Protein AF-A0A6A6Z5J2-F1 (afdb_monomer)

Solvent-accessible surface area (backbone atoms only — not comparable to full-atom values): 24748 Å² total; per-residue (Å²): 142,83,83,85,76,84,73,81,76,78,75,75,90,60,82,90,51,62,47,77,47,77,33,64,38,68,67,38,49,52,52,48,51,52,54,63,64,44,87,88,49,88,78,71,52,51,88,32,43,38,39,37,28,38,38,84,40,76,90,68,65,80,81,73,62,71,53,62,55,64,40,51,24,23,64,66,49,32,51,55,15,52,52,48,34,74,75,33,76,88,32,47,68,59,21,51,55,25,36,65,59,10,38,51,57,55,54,54,50,59,67,54,54,77,76,80,64,65,92,87,55,83,54,66,56,57,54,51,50,51,51,52,51,47,50,53,49,50,52,50,52,52,51,52,50,51,54,49,50,51,49,48,58,69,61,29,63,57,66,71,59,52,51,53,50,52,52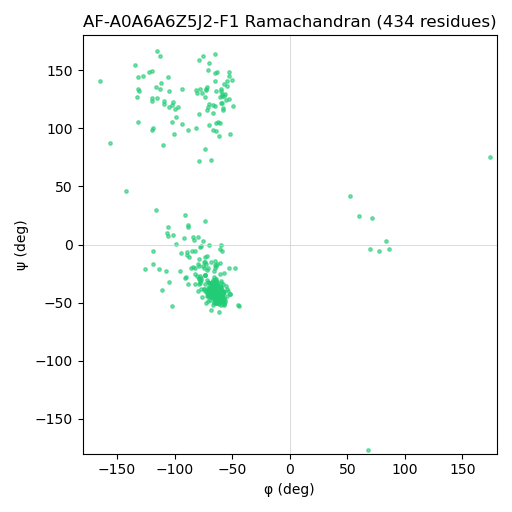,50,50,49,54,46,52,57,48,34,57,46,43,46,50,54,35,44,51,51,44,61,73,27,73,66,50,58,54,63,36,67,86,40,36,83,82,39,46,77,49,41,40,57,49,50,46,49,43,50,71,71,36,50,53,57,65,40,50,55,48,48,46,50,52,42,52,52,40,54,74,66,43,30,54,54,96,46,83,46,50,22,65,44,72,78,74,66,74,85,89,78,84,85,89,84,75,96,74,94,60,96,66,81,80,86,61,82,85,40,66,73,60,40,58,66,57,46,66,73,71,76,75,66,85,70,75,76,79,44,79,31,75,52,52,55,67,46,49,46,56,46,48,52,64,68,49,31,56,57,53,31,51,49,52,49,50,46,49,54,51,39,53,51,45,35,50,52,24,41,52,49,19,54,47,44,49,74,70,35,92,86,55,48,73,67,63,23,47,48,49,20,52,49,36,38,55,52,41,52,53,56,47,39,52,55,50,53,52,51,51,54,50,52,54,49,49,56,53,51,54,48,52,51,34,51,50,52,52,49,52,52,53,52,48,45,63,71,64,32,24,54,64,84,79,59,61,69,60,53,50,53,54,50,54,50,51,54,51,50,51,52,52,53,54,54,61,71,78,98

Mean predicted aligned error: 16.53 Å

Structure (mmCIF, N/CA/C/O backbone):
data_AF-A0A6A6Z5J2-F1
#
_entry.id   AF-A0A6A6Z5J2-F1
#
loop_
_atom_site.group_PDB
_atom_site.id
_atom_site.type_symbol
_atom_site.label_atom_id
_atom_site.label_alt_id
_atom_site.label_comp_id
_atom_site.label_asym_id
_atom_site.label_entity_id
_atom_site.label_seq_id
_atom_site.pdbx_PDB_ins_code
_atom_site.Cartn_x
_atom_site.Cartn_y
_atom_site.Cartn_z
_atom_site.occupancy
_atom_site.B_iso_or_equiv
_atom_site.auth_seq_id
_atom_site.auth_comp_id
_atom_site.auth_asym_id
_atom_site.auth_atom_id
_atom_site.pdbx_PDB_model_num
ATOM 1 N N . MET A 1 1 ? -55.405 0.537 22.282 1.00 39.72 1 MET A N 1
ATOM 2 C CA . MET A 1 1 ? -56.345 0.686 23.411 1.00 39.72 1 MET A CA 1
ATOM 3 C C . MET A 1 1 ? -56.676 -0.693 23.976 1.00 39.72 1 MET A C 1
ATOM 5 O O . MET A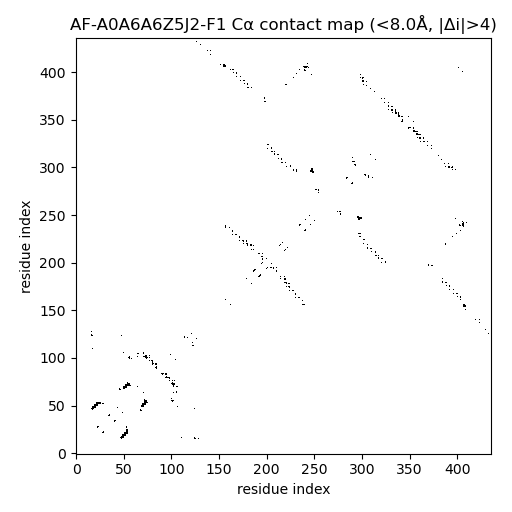 1 1 ? -57.544 -1.360 23.426 1.00 39.72 1 MET A O 1
ATOM 9 N N . PRO A 1 2 ? -55.960 -1.141 25.019 1.00 30.75 2 PRO A N 1
ATOM 10 C CA . PRO A 1 2 ? -56.535 -2.018 26.031 1.00 30.75 2 PRO A CA 1
ATOM 11 C C . PRO A 1 2 ? -56.427 -1.394 27.432 1.00 30.75 2 PRO A C 1
ATOM 13 O O . PRO A 1 2 ? -55.531 -0.609 27.725 1.00 30.75 2 PRO A O 1
ATOM 16 N N . SER A 1 3 ? -57.422 -1.723 28.245 1.00 31.59 3 SER A N 1
ATOM 17 C CA . SER A 1 3 ? -57.847 -1.090 29.492 1.00 31.59 3 SER A CA 1
ATOM 18 C C . SER A 1 3 ? -56.906 -1.299 30.678 1.00 31.59 3 SER A C 1
ATOM 20 O O . SER A 1 3 ? -56.504 -2.425 30.973 1.00 31.59 3 SER A O 1
ATOM 22 N N . GLU A 1 4 ? -56.665 -0.208 31.401 1.00 35.22 4 GLU A N 1
ATOM 23 C CA . GLU A 1 4 ? -55.967 -0.130 32.682 1.00 35.22 4 GLU A CA 1
ATOM 24 C C . GLU A 1 4 ? -56.644 -1.005 33.750 1.00 35.22 4 GLU A C 1
ATOM 26 O O . GLU A 1 4 ? -57.792 -0.788 34.143 1.00 35.22 4 GLU A O 1
ATOM 31 N N . GLY A 1 5 ? -55.913 -2.007 34.240 1.00 36.00 5 GLY A N 1
ATOM 32 C CA . GLY A 1 5 ? -56.250 -2.708 35.470 1.00 36.00 5 GLY A CA 1
ATOM 33 C C . GLY A 1 5 ? -55.979 -1.786 36.652 1.00 36.00 5 GLY A C 1
ATOM 34 O O . GLY A 1 5 ? -54.835 -1.409 36.890 1.00 36.00 5 GLY A O 1
ATOM 35 N N . SER A 1 6 ? -57.038 -1.418 37.373 1.00 39.16 6 SER A N 1
ATOM 36 C CA . SER A 1 6 ? -56.995 -0.654 38.621 1.00 39.16 6 SER A CA 1
ATOM 37 C C . SER A 1 6 ? -56.031 -1.305 39.622 1.00 39.16 6 SER A C 1
ATOM 39 O O . SER A 1 6 ? -56.380 -2.231 40.357 1.00 39.16 6 SER A O 1
ATOM 41 N N . GLY A 1 7 ? -54.790 -0.821 39.631 1.00 32.84 7 GLY A N 1
ATOM 42 C CA . GLY A 1 7 ? -53.806 -1.128 40.651 1.00 32.84 7 GLY A CA 1
ATOM 43 C C . GLY A 1 7 ? -54.240 -0.455 41.941 1.00 32.84 7 GLY A C 1
ATOM 44 O O . GLY A 1 7 ? -54.077 0.751 42.111 1.00 32.84 7 GLY A O 1
ATOM 45 N N . ARG A 1 8 ? -54.804 -1.230 42.869 1.00 35.25 8 ARG A N 1
ATOM 46 C CA . ARG A 1 8 ? -54.878 -0.821 44.271 1.00 35.25 8 ARG A CA 1
ATOM 47 C C . ARG A 1 8 ? -53.447 -0.664 44.776 1.00 35.25 8 ARG A C 1
ATOM 49 O O . ARG A 1 8 ? -52.824 -1.629 45.203 1.00 35.25 8 ARG A O 1
ATOM 56 N N . VAL A 1 9 ? -52.933 0.559 44.701 1.00 40.19 9 VAL A N 1
ATOM 57 C CA . VAL A 1 9 ? -51.697 0.961 45.365 1.00 40.19 9 VAL A CA 1
ATOM 58 C C . VAL A 1 9 ? -51.978 0.911 46.862 1.00 40.19 9 VAL A C 1
ATOM 60 O O . VAL A 1 9 ? -52.586 1.816 47.431 1.00 40.19 9 VAL A O 1
ATOM 63 N N . THR A 1 10 ? -51.580 -0.176 47.514 1.00 34.94 10 THR A N 1
ATOM 64 C CA . THR A 1 10 ? -51.393 -0.176 48.963 1.00 34.94 10 THR A CA 1
ATOM 65 C C . THR A 1 10 ? -50.255 0.789 49.263 1.00 34.94 10 THR A C 1
ATOM 67 O O . THR A 1 10 ? -49.086 0.440 49.118 1.00 34.94 10 THR A O 1
ATOM 70 N N . LEU A 1 11 ? -50.596 2.024 49.636 1.00 37.19 11 LEU A N 1
ATOM 71 C CA . LEU A 1 11 ? -49.655 2.937 50.270 1.00 37.19 11 LEU A CA 1
ATOM 72 C C . LEU A 1 11 ? -49.195 2.276 51.567 1.00 37.19 11 LEU A C 1
ATOM 74 O O . LEU A 1 11 ? -49.943 2.204 52.541 1.00 37.19 11 LEU A O 1
ATOM 78 N N . VAL A 1 12 ? -47.973 1.751 51.556 1.00 37.62 12 VAL A N 1
ATOM 79 C CA . VAL A 1 12 ? -47.296 1.301 52.768 1.00 37.62 12 VAL A CA 1
ATOM 80 C C . VAL A 1 12 ? -47.088 2.551 53.625 1.00 37.62 12 VAL A C 1
ATOM 82 O O . VAL A 1 12 ? -46.274 3.412 53.312 1.00 37.62 12 VAL A O 1
ATOM 85 N N . THR A 1 13 ? -47.897 2.692 54.673 1.00 36.84 13 THR A N 1
ATOM 86 C CA . THR A 1 13 ? -47.933 3.850 55.583 1.00 36.84 13 THR A CA 1
ATOM 87 C C . THR A 1 13 ? -46.796 3.863 56.605 1.00 36.84 13 THR A C 1
ATOM 89 O O . THR A 1 13 ? -46.678 4.813 57.378 1.00 36.84 13 THR A O 1
ATOM 92 N N . TYR A 1 14 ? -45.941 2.839 56.601 1.00 39.25 14 TYR A N 1
ATOM 93 C CA . TYR A 1 14 ? -44.779 2.726 57.476 1.00 39.25 14 TYR A CA 1
ATOM 94 C C . TYR A 1 14 ? -43.486 2.846 56.659 1.00 39.25 14 TYR A C 1
ATOM 96 O O . TYR A 1 14 ? -43.410 2.300 55.559 1.00 39.25 14 TYR A O 1
ATOM 104 N N . PRO A 1 15 ? -42.463 3.557 57.160 1.00 43.78 15 PRO A N 1
ATOM 105 C CA . PRO A 1 15 ? -41.214 3.729 56.433 1.00 43.78 15 PRO A CA 1
ATOM 106 C C . PRO A 1 15 ? -40.555 2.372 56.153 1.00 43.78 15 PRO A C 1
ATOM 108 O O . PRO A 1 15 ? -40.201 1.646 57.078 1.00 43.78 15 PRO A O 1
ATOM 111 N N . VAL A 1 16 ? -40.326 2.064 54.875 1.00 55.16 16 VAL A N 1
ATOM 112 C CA . VAL A 1 16 ? -39.679 0.831 54.369 1.00 55.16 16 VAL A CA 1
ATOM 113 C C . VAL A 1 16 ? -38.156 0.819 54.606 1.00 55.16 16 VAL A C 1
ATOM 115 O O . VAL A 1 16 ? -37.409 0.129 53.925 1.00 55.16 16 VAL A O 1
ATOM 118 N N . HIS A 1 17 ? -37.670 1.635 55.542 1.00 61.66 17 HIS A N 1
ATOM 119 C CA . HIS A 1 17 ? -36.254 1.988 55.687 1.00 61.66 17 HIS A CA 1
ATOM 120 C C . HIS A 1 17 ? -35.571 1.295 56.866 1.00 61.66 17 HIS A C 1
ATOM 122 O O . HIS A 1 17 ? -34.453 1.661 57.214 1.00 61.66 17 HIS A O 1
ATOM 128 N N . LYS A 1 18 ? -36.257 0.354 57.522 1.00 72.38 18 LYS A N 1
ATOM 129 C CA . LYS A 1 18 ? -35.692 -0.473 58.584 1.00 72.38 18 LYS A CA 1
ATOM 130 C C . LYS A 1 18 ? -36.049 -1.932 58.353 1.00 72.38 18 LYS A C 1
ATOM 132 O O . LYS A 1 18 ? -37.223 -2.257 58.190 1.00 72.38 18 LYS A O 1
ATOM 137 N N . ALA A 1 19 ? -35.045 -2.797 58.352 1.00 76.88 19 ALA A N 1
ATOM 138 C CA . ALA A 1 19 ? -35.200 -4.236 58.219 1.00 76.88 19 ALA A CA 1
ATOM 139 C C . ALA A 1 19 ? -34.717 -4.926 59.496 1.00 76.88 19 ALA A C 1
ATOM 141 O O . ALA A 1 19 ? -33.661 -4.594 60.036 1.00 76.88 19 ALA A O 1
ATOM 142 N N . ILE A 1 20 ? -35.493 -5.894 59.976 1.00 82.38 20 ILE A N 1
ATOM 143 C CA . ILE A 1 20 ? -35.087 -6.766 61.077 1.00 82.38 20 ILE A CA 1
ATOM 144 C C . ILE A 1 20 ? -34.841 -8.145 60.484 1.00 82.38 20 ILE A C 1
ATOM 146 O O . ILE A 1 20 ? -35.745 -8.738 59.896 1.00 82.38 20 ILE A O 1
ATOM 150 N N . VAL A 1 21 ? -33.623 -8.648 60.642 1.00 84.12 21 VAL A N 1
ATOM 151 C CA . VAL A 1 21 ? -33.268 -10.019 60.278 1.00 84.12 21 VAL A CA 1
ATOM 152 C C . VAL A 1 21 ? -33.338 -10.854 61.545 1.00 84.12 21 VAL A C 1
ATOM 154 O O . VAL A 1 21 ? -32.625 -10.578 62.507 1.00 84.12 21 VAL A O 1
ATOM 157 N N . VAL A 1 22 ? -34.219 -11.851 61.558 1.00 85.12 22 VAL A N 1
ATOM 158 C CA . VAL A 1 22 ? -34.410 -12.738 62.708 1.00 85.12 22 VAL A CA 1
ATOM 159 C C . VAL A 1 22 ? -33.711 -14.062 62.427 1.00 85.12 22 VAL A C 1
ATOM 161 O O . VAL A 1 22 ? -34.038 -14.739 61.456 1.00 85.12 22 VAL A O 1
ATOM 164 N N . GLY A 1 23 ? -32.747 -14.415 63.270 1.00 85.25 23 GLY A N 1
ATOM 165 C CA . GLY A 1 23 ? -32.113 -15.728 63.301 1.00 85.25 23 GLY A CA 1
ATOM 166 C C . GLY A 1 23 ? -32.602 -16.525 64.503 1.00 85.25 23 GLY A C 1
ATOM 167 O O . GLY A 1 23 ? -32.811 -15.954 65.570 1.00 85.25 23 GLY A O 1
ATOM 168 N N . ASP A 1 24 ? -32.762 -17.836 64.348 1.00 84.75 24 ASP A N 1
ATOM 169 C CA . ASP A 1 24 ? -33.148 -18.734 65.440 1.00 84.75 24 ASP A CA 1
ATOM 170 C C . ASP A 1 24 ? -31.938 -19.545 65.924 1.00 84.75 24 ASP A C 1
ATOM 172 O O . ASP A 1 24 ? -31.171 -20.087 65.118 1.00 84.75 24 ASP A O 1
ATOM 176 N N . GLY A 1 25 ? -31.738 -19.595 67.238 1.00 83.81 25 GLY A N 1
ATOM 177 C CA . GLY A 1 25 ? -30.669 -20.356 67.875 1.00 83.81 25 GLY A CA 1
ATOM 178 C C . GLY A 1 25 ? -29.234 -19.864 67.631 1.00 83.81 25 GLY A C 1
ATOM 179 O O . GLY A 1 25 ? -28.952 -18.850 66.986 1.00 83.81 25 GLY A O 1
ATOM 180 N N . LEU A 1 26 ? -28.287 -20.634 68.179 1.00 82.25 26 LEU A N 1
ATOM 181 C CA . LEU A 1 26 ? -26.847 -20.351 68.136 1.00 82.25 26 LEU A CA 1
ATOM 182 C C . LEU A 1 26 ? -26.249 -20.492 66.727 1.00 82.25 26 LEU A C 1
ATOM 184 O O . LEU A 1 26 ? -25.336 -19.749 66.369 1.00 82.25 26 LEU A O 1
ATOM 188 N N . GLU A 1 27 ? -26.775 -21.411 65.916 1.00 84.69 27 GLU A N 1
ATOM 189 C CA . GLU A 1 27 ? -26.305 -21.648 64.545 1.00 84.69 27 GLU A CA 1
ATOM 190 C C . GLU A 1 27 ? -26.467 -20.402 63.669 1.00 84.69 27 GLU A C 1
ATOM 192 O O . GLU A 1 27 ? -25.525 -20.005 62.980 1.00 84.69 27 GLU A O 1
ATOM 197 N N . SER A 1 28 ? -27.614 -19.726 63.774 1.00 83.25 28 SER A N 1
ATOM 198 C CA . SER A 1 28 ? -27.880 -18.466 63.073 1.00 83.25 28 SER A CA 1
ATOM 199 C C . SER A 1 28 ? -26.927 -17.349 63.511 1.00 83.25 28 SER A C 1
ATOM 201 O O . SER A 1 28 ? -26.487 -16.547 62.686 1.00 83.25 28 SER A O 1
ATOM 203 N N . GLY A 1 29 ? -26.548 -17.316 64.793 1.00 81.56 29 GLY A N 1
ATOM 204 C CA . GLY A 1 29 ? -25.567 -16.355 65.299 1.00 81.56 29 GLY A CA 1
ATOM 205 C C . GLY A 1 29 ? -24.148 -16.601 64.791 1.00 81.56 29 GLY A C 1
ATOM 206 O O . GLY A 1 29 ? -23.453 -15.653 64.428 1.00 81.56 29 GLY A O 1
ATOM 207 N N . ILE A 1 30 ? -23.732 -17.866 64.682 1.00 83.81 30 ILE A N 1
ATOM 208 C CA . ILE A 1 30 ? -22.436 -18.234 64.091 1.00 83.81 30 ILE A CA 1
ATOM 209 C C . ILE A 1 30 ? -22.427 -17.936 62.586 1.00 83.81 30 ILE A C 1
ATOM 211 O O . ILE A 1 30 ? -21.429 -17.431 62.070 1.00 83.81 30 ILE A O 1
ATOM 215 N N . ALA A 1 31 ? -23.528 -18.213 61.882 1.00 82.00 31 ALA A N 1
ATOM 216 C CA . ALA A 1 31 ? -23.674 -17.904 60.462 1.00 82.00 31 ALA A CA 1
ATOM 217 C C . ALA A 1 31 ? -23.563 -16.395 60.195 1.00 82.00 31 ALA A C 1
ATOM 219 O O . ALA A 1 31 ? -22.818 -15.989 59.304 1.00 82.00 31 ALA A O 1
ATOM 220 N N . TYR A 1 32 ? -24.220 -15.567 61.014 1.00 80.88 32 TYR A N 1
ATOM 221 C CA . TYR A 1 32 ? -24.076 -14.114 60.941 1.00 80.88 32 TYR A CA 1
ATOM 222 C C . TYR A 1 32 ? -22.643 -13.659 61.251 1.00 80.88 32 TYR A C 1
ATOM 224 O O . TYR A 1 32 ? -22.086 -12.854 60.512 1.00 80.88 32 TYR A O 1
ATOM 232 N N . GLY A 1 33 ? -22.007 -14.230 62.281 1.00 77.88 33 GLY A N 1
ATOM 233 C CA . GLY A 1 33 ? -20.610 -13.937 62.612 1.00 77.88 33 GLY A CA 1
ATOM 234 C C . GLY A 1 33 ? -19.647 -14.223 61.454 1.00 77.88 33 GLY A C 1
ATOM 235 O O . GLY A 1 33 ? -18.786 -13.397 61.158 1.00 77.88 33 GLY A O 1
ATOM 236 N N . ARG A 1 34 ? -19.830 -15.349 60.747 1.00 80.75 34 ARG A N 1
ATOM 237 C CA . ARG A 1 34 ? -19.067 -15.687 59.529 1.00 80.75 34 ARG A CA 1
ATOM 238 C C . ARG A 1 34 ? -19.336 -14.702 58.396 1.00 80.75 34 ARG A C 1
ATOM 240 O O . ARG A 1 34 ? -18.392 -14.205 57.798 1.00 80.75 34 ARG A O 1
ATOM 247 N N . TYR A 1 35 ? -20.604 -14.375 58.164 1.00 76.94 35 TYR A N 1
ATOM 248 C CA . TYR A 1 35 ? -21.007 -13.398 57.156 1.00 76.94 35 TYR A CA 1
ATOM 249 C C . TYR A 1 35 ? -20.361 -12.020 57.389 1.00 76.94 35 TYR A C 1
ATOM 251 O O . TYR A 1 35 ? -19.919 -11.382 56.439 1.00 76.94 35 TYR A O 1
ATOM 259 N N . THR A 1 36 ? -20.252 -11.573 58.645 1.00 73.94 36 THR A N 1
ATOM 260 C CA . THR A 1 36 ? -19.589 -10.303 58.999 1.00 73.94 36 THR A CA 1
ATOM 261 C C . THR A 1 36 ? -18.060 -10.370 59.032 1.00 73.94 36 THR A C 1
ATOM 263 O O . THR A 1 36 ? -17.408 -9.329 59.019 1.00 73.94 36 THR A O 1
ATOM 266 N N . ALA A 1 37 ? -17.479 -11.571 59.120 1.00 70.88 37 ALA A N 1
ATOM 267 C CA . ALA A 1 37 ? -16.030 -11.770 59.133 1.00 70.88 37 ALA A CA 1
ATOM 268 C C . ALA A 1 37 ? -15.423 -11.731 57.720 1.00 70.88 37 ALA A C 1
ATOM 270 O O . ALA A 1 37 ? -14.262 -11.349 57.567 1.00 70.88 37 ALA A O 1
ATOM 271 N N . ASP A 1 38 ? -16.203 -12.082 56.694 1.00 67.12 38 ASP A N 1
ATOM 272 C CA . ASP A 1 38 ? -15.812 -11.890 55.301 1.00 67.12 38 ASP A CA 1
ATOM 273 C C . ASP A 1 38 ? -15.816 -10.388 54.966 1.00 67.12 38 ASP A C 1
ATOM 275 O O . ASP A 1 38 ? -16.827 -9.698 55.086 1.00 67.12 38 ASP A O 1
ATOM 279 N N . ALA A 1 39 ? -14.661 -9.864 54.537 1.00 51.50 39 ALA A N 1
ATOM 280 C CA . ALA A 1 39 ? -14.383 -8.433 54.344 1.00 51.50 39 ALA A CA 1
ATOM 281 C C . ALA A 1 39 ? -15.312 -7.699 53.347 1.00 51.50 39 ALA A C 1
ATOM 283 O O . ALA A 1 39 ? -15.230 -6.481 53.205 1.00 51.50 39 ALA A O 1
ATOM 284 N N . THR A 1 40 ? -16.199 -8.418 52.660 1.00 51.69 40 THR A N 1
ATOM 285 C CA . THR A 1 40 ? -17.152 -7.901 51.671 1.00 51.69 40 THR A CA 1
ATOM 286 C C . THR A 1 40 ? -18.393 -7.249 52.304 1.00 51.69 40 THR A C 1
ATOM 288 O O . THR A 1 40 ? -19.098 -6.507 51.629 1.00 51.69 40 THR A O 1
ATOM 291 N N . SER A 1 41 ? -18.679 -7.489 53.591 1.00 53.16 41 SER A N 1
ATOM 292 C CA . SER A 1 41 ? -19.947 -7.110 54.245 1.00 53.16 41 SER A CA 1
ATOM 293 C C . SER A 1 41 ? -19.865 -5.905 55.201 1.00 53.16 41 SER A C 1
ATOM 295 O O . SER A 1 41 ? -20.810 -5.646 55.949 1.00 53.16 41 SER A O 1
ATOM 297 N N . GLN A 1 42 ? -18.787 -5.111 55.149 1.00 53.31 42 GLN A N 1
ATOM 298 C CA . GLN A 1 42 ? -18.543 -3.961 56.046 1.00 53.31 42 GLN A CA 1
ATOM 299 C C . GLN A 1 42 ? -19.595 -2.828 55.993 1.00 53.31 42 GLN A C 1
ATOM 301 O O . GLN A 1 42 ? -19.525 -1.900 56.794 1.00 53.31 42 GLN A O 1
ATOM 306 N N . ASN A 1 43 ? -20.593 -2.906 55.111 1.00 55.41 43 ASN A N 1
ATOM 307 C CA . ASN A 1 43 ? -21.541 -1.827 54.830 1.00 55.41 43 ASN A CA 1
ATOM 308 C C . ASN A 1 43 ? -22.999 -2.143 55.198 1.00 55.41 43 ASN A C 1
ATOM 310 O O . ASN A 1 43 ? -23.906 -1.605 54.569 1.00 55.41 43 ASN A O 1
ATOM 314 N N . ILE A 1 44 ? -23.277 -2.983 56.202 1.00 61.81 44 ILE A N 1
ATOM 315 C CA . ILE A 1 44 ? -24.641 -3.040 56.754 1.00 61.81 44 ILE A CA 1
ATOM 316 C C . ILE A 1 44 ? -24.829 -1.847 57.701 1.00 61.81 44 ILE A C 1
ATOM 318 O O . ILE A 1 44 ? -24.209 -1.831 58.767 1.00 61.81 44 ILE A O 1
ATOM 322 N N . PRO A 1 45 ? -25.681 -0.853 57.376 1.00 66.31 45 PRO A N 1
ATOM 323 C CA . PRO A 1 45 ? -25.876 0.294 58.246 1.00 66.31 45 PRO A CA 1
ATOM 324 C C . PRO A 1 45 ? -26.648 -0.162 59.497 1.00 66.31 45 PRO A C 1
ATOM 326 O O . PRO A 1 45 ? -27.805 -0.578 59.370 1.00 66.31 45 PRO A O 1
ATOM 329 N N . PRO A 1 46 ? -26.073 -0.057 60.710 1.00 67.94 46 PRO A N 1
ATOM 330 C CA . PRO A 1 46 ? -26.719 -0.511 61.952 1.00 67.94 46 PRO A CA 1
ATOM 331 C C . PRO A 1 46 ? -27.992 0.286 62.304 1.00 67.94 46 PRO A C 1
ATOM 333 O O . PRO A 1 46 ? -28.792 -0.106 63.154 1.00 67.94 46 PRO A O 1
ATOM 336 N N . GLU A 1 47 ? -28.189 1.427 61.644 1.00 68.25 47 GLU A N 1
ATOM 337 C CA . GLU A 1 47 ? -29.366 2.292 61.770 1.00 68.25 47 GLU A CA 1
ATOM 338 C C . GLU A 1 47 ? -30.550 1.817 60.906 1.00 68.25 47 GLU A C 1
ATOM 340 O O . GLU A 1 47 ? -31.696 2.183 61.169 1.00 68.25 47 GLU A O 1
ATOM 345 N N . VAL A 1 48 ? -30.278 0.994 59.885 1.00 70.44 48 VAL A N 1
ATOM 346 C CA . VAL A 1 48 ? -31.243 0.520 58.877 1.00 70.44 48 VAL A CA 1
ATOM 347 C C . VAL A 1 48 ? -31.515 -0.972 59.049 1.00 70.44 48 VAL A C 1
ATOM 349 O O . VAL A 1 48 ? -32.658 -1.400 58.929 1.00 70.44 48 VAL A O 1
ATOM 352 N N . VAL A 1 49 ? -30.503 -1.780 59.366 1.00 77.06 49 VAL A N 1
ATOM 353 C CA . VAL A 1 49 ? -30.665 -3.230 59.526 1.00 77.06 49 VAL A CA 1
ATOM 354 C C . VAL A 1 49 ? -30.277 -3.648 60.938 1.00 77.06 49 VAL A C 1
ATOM 356 O O . VAL A 1 49 ? -29.149 -3.416 61.370 1.00 77.06 49 VAL A O 1
ATOM 359 N N . LYS A 1 50 ? -31.206 -4.296 61.646 1.00 80.25 50 LYS A N 1
ATOM 360 C CA . LYS A 1 50 ? -30.967 -4.887 62.969 1.00 80.25 50 LYS A CA 1
ATOM 361 C C . LYS A 1 50 ? -31.046 -6.401 62.887 1.00 80.25 50 LYS A C 1
ATOM 363 O O . LYS A 1 50 ? -31.996 -6.939 62.322 1.00 80.25 50 LYS A O 1
ATOM 368 N N . VAL A 1 51 ? -30.083 -7.090 63.492 1.00 84.00 51 VAL A N 1
ATOM 369 C CA . VAL A 1 51 ? -30.106 -8.553 63.587 1.00 84.00 51 VAL A CA 1
ATOM 370 C C . VAL A 1 51 ? -30.562 -8.967 64.980 1.00 84.00 51 VAL A C 1
ATOM 372 O O . VAL A 1 51 ? -29.968 -8.567 65.981 1.00 84.00 51 VAL A O 1
ATOM 375 N N . ALA A 1 52 ? -31.630 -9.757 65.037 1.00 86.81 52 ALA A N 1
ATOM 376 C CA . ALA A 1 52 ? -32.193 -10.325 66.253 1.00 86.81 52 ALA A CA 1
ATOM 377 C C . ALA A 1 52 ? -31.927 -11.834 66.272 1.00 86.81 52 ALA A C 1
ATOM 379 O O . ALA A 1 52 ? -32.310 -12.525 65.331 1.00 86.81 52 ALA A O 1
ATOM 380 N N . ILE A 1 53 ? -31.274 -12.351 67.314 1.00 86.69 53 ILE A N 1
ATOM 381 C CA . ILE A 1 53 ? -30.920 -13.775 67.409 1.00 86.69 53 ILE A CA 1
ATOM 382 C C . ILE A 1 53 ? -31.660 -14.423 68.582 1.00 86.69 53 ILE A C 1
ATOM 384 O O . ILE A 1 53 ? -31.551 -13.955 69.715 1.00 86.69 53 ILE A O 1
ATOM 388 N N . GLY A 1 54 ? -32.374 -15.513 68.296 1.00 83.88 54 GLY A N 1
ATOM 389 C CA . GLY A 1 54 ? -33.127 -16.355 69.226 1.00 83.88 54 GLY A CA 1
ATOM 390 C C . GLY A 1 54 ? -32.241 -17.147 70.189 1.00 83.88 54 GLY A C 1
ATOM 391 O O . GLY A 1 54 ? -32.072 -18.350 70.023 1.00 83.88 54 GLY A O 1
ATOM 392 N N . ILE A 1 55 ? -31.634 -16.486 71.174 1.00 80.19 55 ILE A N 1
ATOM 393 C CA . ILE A 1 55 ? -30.794 -17.102 72.217 1.00 80.19 55 ILE A CA 1
ATOM 394 C C . ILE A 1 55 ? -31.263 -16.555 73.573 1.00 80.19 55 ILE A C 1
ATOM 396 O O . ILE A 1 55 ? -31.618 -15.374 73.635 1.00 80.19 55 ILE A O 1
ATOM 400 N N . PRO A 1 56 ? -31.256 -17.362 74.658 1.00 74.44 56 PRO A N 1
ATOM 401 C CA . PRO A 1 56 ? -31.613 -16.886 75.991 1.00 74.44 56 PRO A CA 1
ATOM 402 C C . PRO A 1 56 ? -30.868 -15.592 76.331 1.00 74.44 56 PRO A C 1
ATOM 404 O O . PRO A 1 56 ? -29.635 -15.552 76.321 1.00 74.44 56 PRO A O 1
ATOM 407 N N . ALA A 1 57 ? -31.624 -14.523 76.581 1.00 62.28 57 ALA A N 1
ATOM 408 C CA . ALA A 1 57 ? -31.052 -13.205 76.812 1.00 62.28 57 ALA A CA 1
ATOM 409 C C . ALA A 1 57 ? -30.200 -13.210 78.102 1.00 62.28 57 ALA A C 1
ATOM 411 O O . ALA A 1 57 ? -30.680 -13.681 79.140 1.00 62.28 57 ALA A O 1
ATOM 412 N N . PRO A 1 58 ? -28.960 -12.680 78.083 1.00 60.78 58 PRO A N 1
ATOM 413 C CA . PRO A 1 58 ? -28.158 -12.516 79.292 1.00 60.78 58 PRO A CA 1
ATOM 414 C C . PRO A 1 58 ? -28.902 -11.657 80.327 1.00 60.78 58 PRO A C 1
ATOM 416 O O . PRO A 1 58 ? -29.525 -10.645 79.985 1.00 60.78 58 PRO A O 1
ATOM 419 N N . GLN A 1 59 ? -28.840 -12.055 81.600 1.00 56.66 59 GLN A N 1
ATOM 420 C CA . GLN A 1 59 ? -29.524 -11.356 82.698 1.00 56.66 59 GLN A CA 1
ATOM 421 C C . GLN A 1 59 ? -28.839 -10.046 83.127 1.00 56.66 59 GLN A C 1
ATOM 423 O O . GLN A 1 59 ? -29.321 -9.391 84.049 1.00 56.66 59 GLN A O 1
ATOM 428 N N . ASP A 1 60 ? -27.763 -9.641 82.452 1.00 53.44 60 ASP A N 1
ATOM 429 C CA . ASP A 1 60 ? -27.012 -8.439 82.801 1.00 53.44 60 ASP A CA 1
ATOM 430 C C . ASP A 1 60 ? -27.673 -7.139 82.315 1.00 53.44 60 ASP A C 1
ATOM 432 O O . ASP A 1 60 ? -28.557 -7.112 81.446 1.00 53.44 60 ASP A O 1
ATOM 436 N N . THR A 1 61 ? -27.261 -6.064 82.990 1.00 48.50 61 THR A N 1
ATOM 437 C CA . THR A 1 61 ? -27.868 -4.735 83.060 1.00 48.50 61 THR A CA 1
ATOM 438 C C . THR A 1 61 ? -28.154 -4.100 81.698 1.00 48.50 61 THR A C 1
ATOM 440 O O . THR A 1 61 ? -27.457 -4.287 80.705 1.00 48.50 61 THR A O 1
ATOM 443 N N . VAL A 1 62 ? -29.219 -3.296 81.678 1.00 51.47 62 VAL A N 1
ATOM 444 C CA . VAL A 1 62 ? -29.833 -2.635 80.511 1.00 51.47 62 VAL A CA 1
ATOM 445 C C . VAL A 1 62 ? -28.840 -1.820 79.656 1.00 51.47 62 VAL A C 1
ATOM 447 O O . VAL A 1 62 ? -29.100 -1.592 78.478 1.00 51.47 62 VAL A O 1
ATOM 450 N N . GLU A 1 63 ? -27.685 -1.441 80.206 1.00 46.69 63 GLU A N 1
ATOM 451 C CA . GLU A 1 63 ? -26.675 -0.595 79.558 1.00 46.69 63 GLU A CA 1
ATOM 452 C C . GLU A 1 63 ? -25.872 -1.305 78.446 1.00 46.69 63 GLU A C 1
ATOM 454 O O . GLU A 1 63 ? -25.477 -0.645 77.487 1.00 46.69 63 GLU A O 1
ATOM 459 N N . ASP A 1 64 ? -25.720 -2.638 78.480 1.00 47.03 64 ASP A N 1
ATOM 460 C CA . ASP A 1 64 ? -24.969 -3.405 77.457 1.00 47.03 64 ASP A CA 1
ATOM 461 C C . ASP A 1 64 ? -25.840 -3.859 76.260 1.00 47.03 64 ASP A C 1
ATOM 463 O O . ASP A 1 64 ? -25.355 -4.376 75.249 1.00 47.03 64 ASP A O 1
ATOM 467 N N . ARG A 1 65 ? -27.162 -3.640 76.337 1.00 49.81 65 ARG A N 1
ATOM 468 C CA . ARG A 1 65 ? -28.150 -4.076 75.326 1.00 49.81 65 ARG A CA 1
ATOM 469 C C . ARG A 1 65 ? -28.275 -3.127 74.126 1.00 49.81 65 ARG A C 1
ATOM 471 O O . ARG A 1 65 ? -28.962 -3.449 73.157 1.00 49.81 65 ARG A O 1
ATOM 478 N N . LEU A 1 66 ? -27.585 -1.987 74.166 1.00 49.25 66 LEU A N 1
ATOM 479 C CA . LEU A 1 66 ? -27.526 -0.974 73.103 1.00 49.25 66 LEU A CA 1
ATOM 480 C C . LEU A 1 66 ? -26.403 -1.234 72.083 1.00 49.25 66 LEU A C 1
ATOM 482 O O . LEU A 1 66 ? -26.028 -0.339 71.318 1.00 49.25 66 LEU A O 1
ATOM 486 N N . SER A 1 67 ? -25.854 -2.452 72.031 1.00 51.88 67 SER A N 1
ATOM 487 C CA . SER A 1 67 ? -24.888 -2.818 70.999 1.00 51.88 67 SER A CA 1
ATOM 488 C C . SER A 1 67 ? -25.529 -2.648 69.610 1.00 51.88 67 SER A C 1
ATOM 490 O O . SER A 1 67 ? -26.610 -3.156 69.285 1.00 51.88 67 SER A O 1
ATOM 492 N N . LYS A 1 68 ? -24.893 -1.813 68.781 1.00 55.34 68 LYS A N 1
ATOM 493 C CA . LYS A 1 68 ? -25.521 -1.246 67.577 1.00 55.34 68 LYS A CA 1
ATOM 494 C C . LYS A 1 68 ? -25.808 -2.277 66.475 1.00 55.34 68 LYS A C 1
ATOM 496 O O . LYS A 1 68 ? -26.648 -1.999 65.634 1.00 55.34 68 LYS A O 1
ATOM 501 N N . GLY A 1 69 ? -25.238 -3.484 66.525 1.00 63.31 69 GLY A N 1
ATOM 502 C CA . GLY A 1 69 ? -25.404 -4.501 65.473 1.00 63.31 69 GLY A CA 1
ATOM 503 C C . GLY A 1 69 ? -26.394 -5.634 65.774 1.00 63.31 69 GLY A C 1
ATOM 504 O O . GLY A 1 69 ? -27.293 -5.891 64.976 1.00 63.31 69 GLY A O 1
ATOM 505 N N . VAL A 1 70 ? -26.242 -6.319 66.911 1.00 73.81 70 VAL A N 1
ATOM 506 C CA . VAL A 1 70 ? -26.898 -7.614 67.171 1.00 73.81 70 VAL A CA 1
ATOM 507 C C . VAL A 1 70 ? -27.581 -7.607 68.531 1.00 73.81 70 VAL A C 1
ATOM 509 O O . VAL A 1 70 ? -26.964 -7.245 69.526 1.00 73.81 70 VAL A O 1
ATOM 512 N N . THR A 1 71 ? -28.837 -8.044 68.586 1.00 81.56 71 THR A N 1
ATOM 513 C CA . THR A 1 71 ? -29.606 -8.144 69.833 1.00 81.56 71 THR A CA 1
ATOM 514 C C . THR A 1 71 ? -30.026 -9.591 70.072 1.00 81.56 71 THR A C 1
ATOM 516 O O . THR A 1 71 ? -30.639 -10.214 69.208 1.00 81.56 71 THR A O 1
ATOM 519 N N . ALA A 1 72 ? -29.698 -10.135 71.246 1.00 81.88 72 ALA A N 1
ATOM 520 C CA . ALA A 1 72 ? -30.214 -11.429 71.686 1.00 81.88 72 ALA A CA 1
ATOM 521 C C . ALA A 1 72 ? -31.669 -11.269 72.150 1.00 81.88 72 ALA A C 1
ATOM 523 O O . ALA A 1 72 ? -31.974 -10.363 72.929 1.00 81.88 72 ALA A O 1
ATOM 524 N N . VAL A 1 73 ? -32.557 -12.127 71.654 1.00 84.75 73 VAL A N 1
ATOM 525 C CA . VAL A 1 73 ? -33.995 -12.078 71.930 1.00 84.75 73 VAL A CA 1
ATOM 526 C C . VAL A 1 73 ? -34.489 -13.457 72.327 1.00 84.75 73 VAL A C 1
ATOM 528 O O . VAL A 1 73 ? -34.234 -14.436 71.634 1.00 84.75 73 VAL A O 1
ATOM 531 N N . ASP A 1 74 ? -35.274 -13.520 73.396 1.00 86.38 74 ASP A N 1
ATOM 532 C CA . ASP A 1 74 ? -36.006 -14.723 73.778 1.00 86.38 74 ASP A CA 1
ATOM 533 C C . ASP A 1 74 ? -37.470 -14.606 73.327 1.00 86.38 74 ASP A C 1
ATOM 535 O O . ASP A 1 74 ? -38.322 -14.002 73.991 1.00 86.38 74 ASP A O 1
ATOM 539 N N . LEU A 1 75 ? -37.755 -15.173 72.151 1.00 84.75 75 LEU A N 1
ATOM 540 C CA . LEU A 1 75 ? -39.085 -15.150 71.539 1.00 84.75 75 LEU A CA 1
ATOM 541 C C . LEU A 1 75 ? -40.110 -15.955 72.347 1.00 84.75 75 LEU A C 1
ATOM 543 O O . LEU A 1 75 ? -41.291 -15.599 72.369 1.00 84.75 75 LEU A O 1
ATOM 547 N N . GLU A 1 76 ? -39.683 -17.014 73.038 1.00 85.75 76 GLU A N 1
ATOM 548 C CA . GLU A 1 76 ? -40.588 -17.839 73.832 1.00 85.75 76 GLU A CA 1
ATOM 549 C C . GLU A 1 76 ? -41.069 -17.105 75.080 1.00 85.75 76 GLU A C 1
ATOM 551 O O . GLU A 1 76 ? -42.257 -17.149 75.413 1.00 85.75 76 GLU A O 1
ATOM 556 N N . VAL A 1 77 ? -40.158 -16.428 75.779 1.00 86.31 77 VAL A N 1
ATOM 557 C CA . VAL A 1 77 ? -40.480 -15.642 76.973 1.00 86.31 77 VAL A CA 1
ATOM 558 C C . VAL A 1 77 ? -41.378 -14.463 76.607 1.00 86.31 77 VAL A C 1
ATOM 560 O O . VAL A 1 77 ? -42.381 -14.229 77.287 1.00 86.31 77 VAL A O 1
ATOM 563 N N . ALA A 1 78 ? -41.103 -13.794 75.484 1.00 84.56 78 ALA A N 1
ATOM 564 C CA . ALA A 1 78 ? -41.969 -12.747 74.948 1.00 84.56 78 ALA A CA 1
ATOM 565 C C . ALA A 1 78 ? -43.381 -13.251 74.608 1.00 84.56 78 ALA A C 1
ATOM 567 O O . ALA A 1 78 ? -44.377 -12.633 74.995 1.00 84.56 78 ALA A O 1
ATOM 568 N N . ALA A 1 79 ? -43.488 -14.386 73.910 1.00 86.94 79 ALA A N 1
ATOM 569 C CA . ALA A 1 79 ? -44.772 -14.967 73.527 1.00 86.94 79 ALA A CA 1
ATOM 570 C C . ALA A 1 79 ? -45.591 -15.400 74.755 1.00 86.94 79 ALA A C 1
ATOM 572 O O . ALA A 1 79 ? -46.792 -15.128 74.827 1.00 86.94 79 ALA A O 1
ATOM 573 N N . LYS A 1 80 ? -44.938 -16.009 75.756 1.00 87.56 80 LYS A N 1
ATOM 574 C CA . LYS A 1 80 ? -45.555 -16.395 77.037 1.00 87.56 80 LYS A CA 1
ATOM 575 C C . LYS A 1 80 ? -46.033 -15.170 77.827 1.00 87.56 80 LYS A C 1
ATOM 577 O O . LYS A 1 80 ? -47.121 -15.207 78.402 1.00 87.56 80 LYS A O 1
ATOM 582 N N . ALA A 1 81 ? -45.265 -14.081 77.836 1.00 85.88 81 ALA A N 1
ATOM 583 C CA . ALA A 1 81 ? -45.647 -12.824 78.480 1.00 85.88 81 ALA A CA 1
ATOM 584 C C . ALA A 1 81 ? -46.871 -12.178 77.806 1.00 85.88 81 ALA A C 1
ATOM 586 O O . ALA A 1 81 ? -47.826 -11.796 78.484 1.00 85.88 81 ALA A O 1
ATOM 587 N N . LEU A 1 82 ? -46.883 -12.122 76.469 1.00 87.31 82 LEU A N 1
ATOM 588 C CA . LEU A 1 82 ? -48.011 -11.624 75.674 1.00 87.31 82 LEU A CA 1
ATOM 589 C C . LEU A 1 82 ? -49.281 -12.462 75.862 1.00 87.31 82 LEU A C 1
ATOM 591 O O . LEU A 1 82 ? -50.371 -11.901 75.968 1.00 87.31 82 LEU A O 1
ATOM 595 N N . ALA A 1 83 ? -49.158 -13.791 75.912 1.00 88.56 83 ALA A N 1
ATOM 596 C CA . ALA A 1 83 ? -50.290 -14.685 76.153 1.00 88.56 83 ALA A CA 1
ATOM 597 C C . ALA A 1 83 ? -50.935 -14.411 77.521 1.00 88.56 83 ALA A C 1
ATOM 599 O O . ALA A 1 83 ? -52.140 -14.179 77.592 1.00 88.56 83 ALA A O 1
ATOM 600 N N . LYS A 1 84 ? -50.123 -14.306 78.582 1.00 87.25 84 LYS A N 1
ATOM 601 C CA . LYS A 1 84 ? -50.597 -13.977 79.939 1.00 87.25 84 LYS A CA 1
ATOM 602 C C . LYS A 1 84 ? -51.260 -12.604 80.032 1.00 87.25 84 LYS A C 1
ATOM 604 O O . LYS A 1 84 ? -52.231 -12.447 80.768 1.00 87.25 84 LYS A O 1
ATOM 609 N N . PHE A 1 85 ? -50.760 -11.616 79.290 1.00 87.44 85 PHE A N 1
ATOM 610 C CA . PHE A 1 85 ? -51.386 -10.293 79.218 1.00 87.44 85 PHE A CA 1
ATOM 611 C C . PHE A 1 85 ? -52.761 -10.338 78.540 1.00 87.44 85 PHE A C 1
ATOM 613 O O . PHE A 1 85 ? -53.704 -9.700 79.001 1.00 87.44 85 PHE A O 1
ATOM 620 N N . ARG A 1 86 ? -52.890 -11.116 77.455 1.00 88.81 86 ARG A N 1
ATOM 621 C CA . ARG A 1 86 ? -54.156 -11.290 76.722 1.00 88.81 86 ARG A CA 1
ATOM 622 C C . ARG A 1 86 ? -55.226 -12.008 77.544 1.00 88.81 86 ARG A C 1
ATOM 624 O O . ARG A 1 86 ? -56.405 -11.777 77.307 1.00 88.81 86 ARG A O 1
ATOM 631 N N . GLU A 1 87 ? -54.826 -12.854 78.492 1.00 89.00 87 GLU A N 1
ATOM 632 C CA . GLU A 1 87 ? -55.745 -13.531 79.416 1.00 89.00 87 GLU A CA 1
ATOM 633 C C . GLU A 1 87 ? -56.386 -12.564 80.421 1.00 89.00 87 GLU A C 1
ATOM 635 O O . GLU A 1 87 ? -57.574 -12.685 80.715 1.00 89.00 87 GLU A O 1
ATOM 640 N N . SER A 1 88 ? -55.626 -11.605 80.961 1.00 84.31 88 SER A N 1
ATOM 641 C CA . SER A 1 88 ? -56.156 -10.593 81.879 1.00 84.31 88 SER A CA 1
ATOM 642 C C . SER A 1 88 ? -55.192 -9.424 82.061 1.00 84.31 88 SER A C 1
ATOM 644 O O . SER A 1 88 ? -53.992 -9.610 82.260 1.00 84.31 88 SER A O 1
ATOM 646 N N . ILE A 1 89 ? -55.746 -8.210 82.130 1.00 83.31 89 ILE A N 1
ATOM 647 C CA . ILE A 1 89 ? -55.007 -6.973 82.437 1.00 83.31 89 ILE A CA 1
ATOM 648 C C . ILE A 1 89 ? -54.349 -7.049 83.831 1.00 83.31 89 ILE A C 1
ATOM 650 O O . ILE A 1 89 ? -53.316 -6.424 84.058 1.00 83.31 89 ILE A O 1
ATOM 654 N N . ALA A 1 90 ? -54.883 -7.868 84.748 1.00 81.50 90 ALA A N 1
ATOM 655 C CA . ALA A 1 90 ? -54.302 -8.095 86.075 1.00 81.50 90 ALA A CA 1
ATOM 656 C C . ALA A 1 90 ? -52.903 -8.748 86.035 1.00 81.50 90 ALA A C 1
ATOM 658 O O . ALA A 1 90 ? -52.164 -8.677 87.013 1.00 81.50 90 ALA A O 1
ATOM 659 N N . ASN A 1 91 ? -52.515 -9.342 84.900 1.00 85.69 91 ASN A N 1
ATOM 660 C CA . ASN A 1 91 ? -51.198 -9.943 84.685 1.00 85.69 91 ASN A CA 1
ATOM 661 C C . ASN A 1 91 ? -50.160 -8.943 84.143 1.00 85.69 91 ASN A C 1
ATOM 663 O O . ASN A 1 91 ? -49.104 -9.363 83.664 1.00 85.69 91 ASN A O 1
ATOM 667 N N . SER A 1 92 ? -50.431 -7.634 84.207 1.00 79.56 92 SER A N 1
ATOM 668 C CA . SER A 1 92 ? -49.546 -6.577 83.692 1.00 79.56 92 SER A CA 1
ATOM 669 C C . SER A 1 92 ? -48.116 -6.668 84.232 1.00 79.56 92 SER A C 1
ATOM 671 O O . SER A 1 92 ? -47.171 -6.547 83.462 1.00 79.56 92 SER A O 1
ATOM 673 N N . VAL A 1 93 ? -47.941 -6.988 85.518 1.00 84.19 93 VAL A N 1
ATOM 674 C CA . VAL A 1 93 ? -46.614 -7.131 86.147 1.00 84.19 93 VAL A CA 1
ATOM 675 C C . VAL A 1 93 ? -45.838 -8.321 85.569 1.00 84.19 93 VAL A C 1
ATOM 677 O O . VAL A 1 93 ? -44.640 -8.232 85.307 1.00 84.19 93 VAL A O 1
ATOM 680 N N . ALA A 1 94 ? -46.522 -9.443 85.324 1.00 81.94 94 ALA A N 1
ATOM 681 C CA . ALA A 1 94 ? -45.913 -10.626 84.716 1.00 81.94 94 ALA A CA 1
ATOM 682 C C . ALA A 1 94 ? -45.581 -10.399 83.232 1.00 81.94 94 ALA A C 1
ATOM 684 O O . ALA A 1 94 ? -44.598 -10.948 82.729 1.00 81.94 94 ALA A O 1
ATOM 685 N N . TYR A 1 95 ? -46.386 -9.583 82.548 1.00 85.94 95 TYR A N 1
ATOM 686 C CA . TYR A 1 95 ? -46.116 -9.125 81.192 1.00 85.94 95 TYR A CA 1
ATOM 687 C C . TYR A 1 95 ? -44.889 -8.221 81.135 1.00 85.94 95 TYR A C 1
ATOM 689 O O . TYR A 1 95 ? -43.990 -8.510 80.356 1.00 85.94 95 TYR A O 1
ATOM 697 N N . GLU A 1 96 ? -44.814 -7.180 81.969 1.00 83.94 96 GLU A N 1
ATOM 698 C CA . GLU A 1 96 ? -43.674 -6.260 81.986 1.00 83.94 96 GLU A CA 1
ATOM 699 C C . GLU A 1 96 ? -42.378 -7.019 82.251 1.00 83.94 96 GLU A C 1
ATOM 701 O O . GLU A 1 96 ? -41.440 -6.927 81.462 1.00 83.94 96 GLU A O 1
ATOM 706 N N . HIS A 1 97 ? -42.351 -7.858 83.289 1.00 86.00 97 HIS A N 1
ATOM 707 C CA . HIS A 1 97 ? -41.167 -8.649 83.604 1.00 86.00 97 HIS A CA 1
ATOM 708 C C . HIS A 1 97 ? -40.741 -9.548 82.431 1.00 86.00 97 HIS A C 1
ATOM 710 O O . HIS A 1 97 ? -39.569 -9.557 82.062 1.00 86.00 97 HIS A O 1
ATOM 716 N N . GLY A 1 98 ? -41.680 -10.276 81.814 1.00 83.88 98 GLY A N 1
ATOM 717 C CA . GLY A 1 98 ? -41.387 -11.146 80.670 1.00 83.88 98 GLY A CA 1
ATOM 718 C C . GLY A 1 98 ? -41.010 -10.384 79.393 1.00 83.88 98 GLY A C 1
ATOM 719 O O . GLY A 1 98 ? -40.159 -10.830 78.626 1.00 83.88 98 GLY A O 1
ATOM 720 N N . TRP A 1 99 ? -41.586 -9.204 79.173 1.00 85.25 99 TRP A N 1
ATOM 721 C CA . TRP A 1 99 ? -41.266 -8.337 78.044 1.00 85.25 99 TRP A CA 1
ATOM 722 C C . TRP A 1 99 ? -39.855 -7.756 78.188 1.00 85.25 99 TRP A C 1
ATOM 724 O O . TRP A 1 99 ? -39.048 -7.885 77.269 1.00 85.25 99 TRP A O 1
ATOM 734 N N . TYR A 1 100 ? -39.495 -7.228 79.363 1.00 83.00 100 TYR A N 1
ATOM 735 C CA . TYR A 1 100 ? -38.148 -6.710 79.634 1.00 83.00 100 TYR A CA 1
ATOM 736 C C . TYR A 1 100 ? -37.068 -7.797 79.681 1.00 83.00 100 TYR A C 1
ATOM 738 O O . TYR A 1 100 ? -35.936 -7.557 79.242 1.00 83.00 100 TYR A O 1
ATOM 746 N N . SER A 1 101 ? -37.402 -9.008 80.138 1.00 82.19 101 SER A N 1
ATOM 747 C CA . SER A 1 101 ? -36.458 -10.130 80.132 1.00 82.19 101 SER A CA 1
ATOM 748 C C . SER A 1 101 ? -36.253 -10.741 78.741 1.00 82.19 101 SER A C 1
ATOM 750 O O . SER A 1 101 ? -35.244 -11.398 78.526 1.00 82.19 101 SER A O 1
ATOM 752 N N . SER A 1 102 ? -37.164 -10.508 77.789 1.00 81.50 102 SER A N 1
ATOM 753 C CA . SER A 1 102 ? -37.075 -11.064 76.429 1.00 81.50 102 SER A CA 1
ATOM 754 C C . SER A 1 102 ? -36.106 -10.343 75.484 1.00 81.50 102 SER A C 1
ATOM 756 O O . SER A 1 102 ? -35.836 -10.849 74.401 1.00 81.50 102 SER A O 1
ATOM 758 N N . GLY A 1 103 ? -35.617 -9.149 75.834 1.00 78.56 103 GLY A N 1
ATOM 759 C CA . GLY A 1 103 ? -34.776 -8.334 74.943 1.00 78.56 103 GLY A CA 1
ATOM 760 C C . GLY A 1 103 ? -35.538 -7.579 73.838 1.00 78.56 103 GLY A C 1
ATOM 761 O O . GLY A 1 103 ? -34.952 -6.724 73.176 1.00 78.56 103 GLY A O 1
ATOM 762 N N . LEU A 1 104 ? -36.853 -7.796 73.683 1.00 82.44 104 LEU A N 1
ATOM 763 C CA . LEU A 1 104 ? -37.696 -7.065 72.725 1.00 82.44 104 LEU A CA 1
ATOM 764 C C . LEU A 1 104 ? -37.751 -5.537 72.914 1.00 82.44 104 LEU A C 1
ATOM 766 O O . LEU A 1 104 ? -37.821 -4.848 71.892 1.00 82.44 104 LEU A O 1
ATOM 770 N N . PRO A 1 105 ? -37.678 -4.966 74.137 1.00 83.56 105 PRO A N 1
ATOM 771 C CA . PRO A 1 105 ? -37.674 -3.515 74.312 1.00 83.56 105 PRO A CA 1
ATOM 772 C C . PRO A 1 105 ? -36.582 -2.800 73.514 1.00 83.56 105 PRO A C 1
ATOM 774 O O . PRO A 1 105 ? -36.855 -1.765 72.912 1.00 83.56 105 PRO A O 1
ATOM 777 N N . ALA A 1 106 ? -35.387 -3.392 73.421 1.00 80.00 106 ALA A N 1
ATOM 778 C CA . ALA A 1 106 ? -34.270 -2.827 72.664 1.00 80.00 106 ALA A CA 1
ATOM 779 C C . ALA A 1 106 ? -34.569 -2.751 71.156 1.00 80.00 106 ALA A C 1
ATOM 781 O O . ALA A 1 106 ? -34.166 -1.803 70.485 1.00 80.00 106 ALA A O 1
ATOM 782 N N . ILE A 1 107 ? -35.326 -3.714 70.616 1.00 81.06 107 ILE A N 1
ATOM 783 C CA . ILE A 1 107 ? -35.772 -3.683 69.217 1.00 81.06 107 ILE A CA 1
ATOM 784 C C . ILE A 1 107 ? -36.881 -2.651 69.027 1.00 81.06 107 ILE A C 1
ATOM 786 O O . ILE A 1 107 ? -36.872 -1.932 68.031 1.00 81.06 107 ILE A O 1
ATOM 790 N N . THR A 1 108 ? -37.819 -2.538 69.974 1.00 81.38 108 THR A N 1
ATOM 791 C CA . THR A 1 108 ? -38.880 -1.523 69.891 1.00 81.38 108 THR A CA 1
ATOM 792 C C . THR A 1 108 ? -38.334 -0.101 69.995 1.00 81.38 108 THR A C 1
ATOM 794 O O . THR A 1 108 ? -38.783 0.774 69.259 1.00 81.38 108 THR A O 1
ATOM 797 N N . GLU A 1 109 ? -37.331 0.117 70.844 1.00 80.06 109 GLU A N 1
ATOM 798 C CA . GLU A 1 109 ? -36.634 1.394 70.985 1.00 80.06 109 GLU A CA 1
ATOM 799 C C . GLU A 1 109 ? -35.821 1.714 69.728 1.00 80.06 109 GLU A C 1
ATOM 801 O O . GLU A 1 109 ? -35.965 2.800 69.172 1.00 80.06 109 GLU A O 1
ATOM 806 N N . TRP A 1 110 ? -35.074 0.741 69.191 1.00 79.88 110 TRP A N 1
ATOM 807 C CA . TRP A 1 110 ? -34.379 0.892 67.910 1.00 79.88 110 TRP A CA 1
ATOM 808 C C . TRP A 1 110 ? -35.338 1.186 66.755 1.00 79.88 110 TRP A C 1
ATOM 810 O O . TRP A 1 110 ? -35.024 1.996 65.888 1.00 79.88 110 TRP A O 1
ATOM 820 N N . LEU A 1 111 ? -36.517 0.562 66.717 1.00 77.25 111 LEU A N 1
ATOM 821 C CA . LEU A 1 111 ? -37.506 0.812 65.669 1.00 77.25 111 LEU A CA 1
ATOM 822 C C . LEU A 1 111 ? -38.074 2.235 65.778 1.00 77.25 111 LEU A C 1
ATOM 824 O O . LEU A 1 111 ? -38.205 2.914 64.757 1.00 77.25 111 LEU A O 1
ATOM 828 N N . ALA A 1 112 ? -38.343 2.691 67.006 1.00 74.81 112 ALA A N 1
ATOM 829 C CA . ALA A 1 112 ? -38.832 4.035 67.310 1.00 74.81 112 ALA A CA 1
ATOM 830 C C . ALA A 1 112 ? -37.769 5.137 67.130 1.00 74.81 112 ALA A C 1
ATOM 832 O O . ALA A 1 112 ? -38.120 6.303 66.918 1.00 74.81 112 ALA A O 1
ATOM 833 N N . ASP A 1 113 ? -36.484 4.777 67.166 1.00 71.25 113 ASP A N 1
ATOM 834 C CA . ASP A 1 113 ? -35.373 5.699 66.947 1.00 71.25 113 ASP A CA 1
ATOM 835 C C . ASP A 1 113 ? -35.475 6.371 65.560 1.00 71.25 113 ASP A C 1
ATOM 837 O O . ASP A 1 113 ? -35.703 5.722 64.540 1.00 71.25 113 ASP A O 1
ATOM 841 N N . GLY A 1 114 ? -35.368 7.697 65.495 1.00 60.94 114 GLY A N 1
ATOM 842 C CA . GLY A 1 114 ? -35.539 8.465 64.251 1.00 60.94 114 GLY A CA 1
ATOM 843 C C . GLY A 1 114 ? -36.976 8.880 63.880 1.00 60.94 114 GLY A C 1
ATOM 844 O O . GLY A 1 114 ? -37.143 9.639 62.924 1.00 60.94 114 GLY A O 1
ATOM 845 N N . LEU A 1 115 ? -38.015 8.483 64.634 1.00 64.81 115 LEU A N 1
ATOM 846 C CA . LEU A 1 115 ? -39.376 9.036 64.462 1.00 64.81 115 LEU A CA 1
ATOM 847 C C . LEU A 1 115 ? -39.509 10.477 64.994 1.00 64.81 115 LEU A C 1
ATOM 849 O O . LEU A 1 115 ? -40.334 11.238 64.491 1.00 64.81 115 LEU A O 1
ATOM 853 N N . ASN A 1 116 ? -38.671 10.863 65.963 1.00 59.12 116 ASN A N 1
ATOM 854 C CA . ASN A 1 116 ? -38.760 12.134 66.698 1.00 59.12 116 ASN A CA 1
ATOM 855 C C . ASN A 1 116 ? -37.769 13.221 66.231 1.00 59.12 116 ASN A C 1
ATOM 857 O O . ASN A 1 116 ? -37.642 14.253 66.887 1.00 59.12 116 ASN A O 1
ATOM 861 N N . GLN A 1 117 ? -37.043 13.015 65.127 1.00 57.88 117 GLN A N 1
ATOM 862 C CA . GLN A 1 117 ? -36.072 14.001 64.632 1.00 57.88 117 GLN A CA 1
ATOM 863 C C . GLN A 1 117 ? -36.779 15.219 64.002 1.00 57.88 117 GLN A C 1
ATOM 865 O O . GLN A 1 117 ? -37.635 15.061 63.128 1.00 57.88 117 GLN A O 1
ATOM 870 N N . GLN A 1 118 ? -36.425 16.434 64.453 1.00 51.06 118 GLN A N 1
ATOM 871 C CA . GLN A 1 118 ? -36.974 17.708 63.963 1.00 51.06 118 GLN A CA 1
ATOM 872 C C . GLN A 1 118 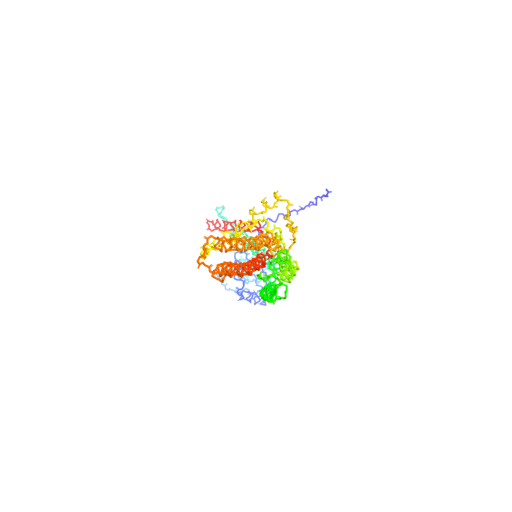? -36.940 17.833 62.428 1.00 51.06 118 GLN A C 1
ATOM 874 O O . GLN A 1 118 ? -35.950 17.516 61.775 1.00 51.06 118 GLN A O 1
ATOM 879 N N . ALA A 1 119 ? -38.007 18.420 61.879 1.00 52.81 119 ALA A N 1
ATOM 880 C CA . ALA A 1 119 ? -38.291 18.597 60.451 1.00 52.81 119 ALA A CA 1
ATOM 881 C C . ALA A 1 119 ? -37.266 19.416 59.627 1.00 52.81 119 ALA A C 1
ATOM 883 O O . ALA A 1 119 ? -37.482 19.609 58.433 1.00 52.81 119 ALA A O 1
ATOM 884 N N . SER A 1 120 ? -36.182 19.926 60.223 1.00 54.38 120 SER A N 1
ATOM 885 C CA . SER A 1 120 ? -35.215 20.811 59.553 1.00 54.38 120 SER A CA 1
ATOM 886 C C . SER A 1 120 ? -33.993 20.103 58.957 1.00 54.38 120 SER A C 1
ATOM 888 O O . SER A 1 120 ? -33.220 20.749 58.253 1.00 54.38 120 SER A O 1
ATOM 890 N N . LYS A 1 121 ? -33.808 18.797 59.198 1.00 65.94 121 LYS A N 1
ATOM 891 C CA . LYS A 1 121 ? -32.742 17.984 58.587 1.00 65.94 121 LYS A CA 1
ATOM 892 C C . LYS A 1 121 ? -33.323 16.734 57.927 1.00 65.94 121 LYS A C 1
ATOM 894 O O . LYS A 1 121 ? -34.314 16.176 58.393 1.00 65.94 121 LYS A O 1
ATOM 899 N N . LEU A 1 122 ? -32.718 16.318 56.814 1.00 68.62 122 LEU A N 1
ATOM 900 C CA . LEU A 1 122 ? -33.109 15.122 56.063 1.00 68.62 122 LEU A CA 1
ATOM 901 C C . LEU A 1 122 ? -33.085 13.895 56.985 1.00 68.62 122 LEU A C 1
ATOM 903 O O . LEU A 1 122 ? -32.097 13.654 57.676 1.00 68.62 122 LEU A O 1
ATOM 907 N N . LYS A 1 123 ? -34.171 13.112 56.989 1.00 73.62 123 LYS A N 1
ATOM 908 C CA . LYS A 1 123 ? -34.241 11.879 57.786 1.00 73.62 123 LYS A CA 1
ATOM 909 C C . LYS A 1 123 ? -33.114 10.925 57.346 1.00 73.62 123 LYS A C 1
ATOM 911 O O . LYS A 1 123 ? -32.994 10.699 56.138 1.00 73.62 123 LYS A O 1
ATOM 916 N N . PRO A 1 124 ? -32.352 10.306 58.269 1.00 73.38 124 PRO A N 1
ATOM 917 C CA . PRO A 1 124 ? -31.248 9.397 57.943 1.00 73.38 124 PRO A CA 1
ATOM 918 C C . PRO A 1 124 ? -31.658 8.293 56.968 1.00 73.38 124 PRO A C 1
ATOM 920 O O . PRO A 1 124 ? -30.991 8.055 55.971 1.00 73.38 124 PRO A O 1
ATOM 923 N N . ALA A 1 125 ? -32.834 7.708 57.183 1.00 69.75 125 ALA A N 1
ATOM 924 C CA . ALA A 1 125 ? -33.460 6.727 56.302 1.00 69.75 125 ALA A CA 1
ATOM 925 C C . ALA A 1 125 ? -33.571 7.172 54.828 1.00 69.75 125 ALA A C 1
ATOM 927 O O . ALA A 1 125 ? -33.308 6.394 53.914 1.00 69.75 125 ALA A O 1
ATOM 928 N N . VAL A 1 126 ? -33.944 8.432 54.595 1.00 76.50 126 VAL A N 1
ATOM 929 C CA . VAL A 1 126 ? -34.064 9.001 53.246 1.00 76.50 126 VAL A CA 1
ATOM 930 C C . VAL A 1 126 ? -32.676 9.271 52.667 1.00 76.50 126 VAL A C 1
ATOM 932 O O . VAL A 1 126 ? -32.445 8.989 51.497 1.00 76.50 126 VAL A O 1
ATOM 935 N N . LYS A 1 127 ? -31.726 9.736 53.490 1.00 78.00 127 LYS A N 1
ATOM 936 C CA . LYS A 1 127 ? -30.320 9.908 53.091 1.00 78.00 127 LYS A CA 1
ATOM 937 C C . LYS A 1 127 ? -29.704 8.583 52.628 1.00 78.00 127 LYS A C 1
ATOM 939 O O . LYS A 1 127 ? -29.112 8.547 51.555 1.00 78.00 127 LYS A O 1
ATOM 944 N N . TYR A 1 128 ? -29.906 7.493 53.371 1.00 76.50 128 TYR A N 1
ATOM 945 C CA . TYR A 1 128 ? -29.430 6.161 52.981 1.00 76.50 128 TYR A CA 1
ATOM 946 C C . TYR A 1 128 ? -30.104 5.636 51.717 1.00 76.50 128 TYR A C 1
ATOM 948 O O . TYR A 1 128 ? -29.421 5.057 50.878 1.00 76.50 128 TYR A O 1
ATOM 956 N N . LEU A 1 129 ? -31.411 5.863 51.543 1.00 81.12 129 LEU A N 1
ATOM 957 C CA . LEU A 1 129 ? -32.093 5.487 50.305 1.00 81.12 129 LEU A CA 1
ATOM 958 C C . LEU A 1 129 ? -31.481 6.213 49.104 1.00 81.12 129 LEU A C 1
ATOM 960 O O . LEU A 1 129 ? -31.162 5.568 48.112 1.00 81.12 129 LEU A O 1
ATOM 964 N N . ILE A 1 130 ? -31.270 7.530 49.208 1.00 84.19 130 ILE A N 1
ATOM 965 C CA . ILE A 1 130 ? -30.655 8.300 48.125 1.00 84.19 130 ILE A CA 1
ATOM 966 C C . ILE A 1 130 ? -29.244 7.768 47.847 1.00 84.19 130 ILE A C 1
ATOM 968 O O . ILE A 1 130 ? -28.926 7.483 46.698 1.00 84.19 130 ILE A O 1
ATOM 972 N N . LEU A 1 131 ? -28.422 7.549 48.878 1.00 84.12 131 LEU A N 1
ATOM 973 C CA . LEU A 1 131 ? -27.077 6.987 48.707 1.00 84.12 131 LEU A CA 1
ATOM 974 C C . LEU A 1 131 ? -27.097 5.609 48.033 1.00 84.12 131 LEU A C 1
ATOM 976 O O . LEU A 1 131 ? -26.322 5.392 47.110 1.00 84.12 131 LEU A O 1
ATOM 980 N N . SER A 1 132 ? -28.011 4.722 48.429 1.00 82.69 132 SER A N 1
ATOM 981 C CA . SER A 1 132 ? -28.171 3.400 47.815 1.00 82.69 132 SER A CA 1
ATOM 982 C C . SER A 1 132 ? -28.620 3.490 46.356 1.00 82.69 132 SER A C 1
ATOM 984 O O . SER A 1 132 ? -28.106 2.753 45.522 1.00 82.69 132 SER A O 1
ATOM 986 N N . THR A 1 133 ? -29.525 4.412 46.013 1.00 89.06 133 THR A N 1
ATOM 987 C CA . THR A 1 133 ? -29.908 4.623 44.608 1.00 89.06 133 THR A CA 1
ATOM 988 C C . THR A 1 133 ? -28.768 5.203 43.777 1.00 89.06 133 THR A C 1
ATOM 990 O O . THR A 1 133 ? -28.616 4.829 42.622 1.00 89.06 133 THR A O 1
ATOM 993 N N . LEU A 1 134 ? -27.947 6.090 44.348 1.00 89.50 134 LEU A N 1
ATOM 994 C CA . LEU A 1 134 ? -26.773 6.637 43.664 1.00 89.50 134 LEU A CA 1
ATOM 995 C C . LEU A 1 134 ? -25.707 5.562 43.430 1.00 89.50 134 LEU A C 1
ATOM 997 O O . LEU A 1 134 ? -25.074 5.573 42.382 1.00 89.50 134 LEU A O 1
ATOM 1001 N N . ASP A 1 135 ? -25.535 4.644 44.381 1.00 86.50 135 ASP A N 1
ATOM 1002 C CA . ASP A 1 135 ? -24.644 3.486 44.264 1.00 86.50 135 ASP A CA 1
ATOM 1003 C C . ASP A 1 135 ? -25.120 2.508 43.174 1.00 86.50 135 ASP A C 1
ATOM 1005 O O . ASP A 1 135 ? -24.336 2.100 42.319 1.00 86.50 135 ASP A O 1
ATOM 1009 N N . ASP A 1 136 ? -26.427 2.221 43.113 1.00 87.88 136 ASP A N 1
ATOM 1010 C CA . ASP A 1 136 ? -27.031 1.414 42.038 1.00 87.88 136 ASP A CA 1
ATOM 1011 C C . ASP A 1 136 ? -26.871 2.082 40.660 1.00 87.88 136 ASP A C 1
ATOM 1013 O O . ASP A 1 136 ? -26.523 1.425 39.679 1.00 87.88 136 ASP A O 1
ATOM 1017 N N . ILE A 1 137 ? -27.067 3.404 40.573 1.00 90.94 137 ILE A N 1
ATOM 1018 C CA . ILE A 1 137 ? -26.857 4.163 39.331 1.00 90.94 137 ILE A CA 1
ATOM 1019 C C . ILE A 1 137 ? -25.387 4.104 38.900 1.00 90.94 137 ILE A C 1
ATOM 1021 O O . ILE A 1 137 ? -25.111 3.857 37.728 1.00 90.94 137 ILE A O 1
ATOM 1025 N N . GLU A 1 138 ? -24.442 4.322 39.816 1.00 91.19 138 GLU A N 1
ATOM 1026 C CA . GLU A 1 138 ? -23.009 4.259 39.509 1.00 91.19 138 GLU A CA 1
ATOM 1027 C C . GLU A 1 138 ? -22.605 2.863 39.028 1.00 91.19 138 GLU A C 1
ATOM 1029 O O . GLU A 1 138 ? -21.939 2.741 37.999 1.00 91.19 138 GLU A O 1
ATOM 1034 N N . THR A 1 139 ? -23.095 1.821 39.703 1.00 90.69 139 THR A N 1
ATOM 1035 C CA . THR A 1 139 ? -22.861 0.424 39.323 1.00 90.69 139 THR A CA 1
ATOM 1036 C C . THR A 1 139 ? -23.367 0.160 37.904 1.00 90.69 139 THR A C 1
ATOM 1038 O O . THR A 1 139 ? -22.600 -0.293 37.056 1.00 90.69 139 THR A O 1
ATOM 1041 N N . LYS A 1 140 ? -24.600 0.567 37.581 1.00 91.00 140 LYS A N 1
ATOM 1042 C CA . LYS A 1 140 ? -25.166 0.419 36.228 1.00 91.00 140 LYS A CA 1
ATOM 1043 C C . LYS A 1 140 ? -24.390 1.179 35.156 1.00 91.00 140 LYS A C 1
ATOM 1045 O O . LYS A 1 140 ? -24.194 0.652 34.066 1.00 91.00 140 LYS A O 1
ATOM 1050 N N . ILE A 1 141 ? -23.912 2.391 35.451 1.00 92.06 141 ILE A N 1
ATOM 1051 C CA . ILE A 1 141 ? -23.066 3.148 34.514 1.00 92.06 141 ILE A CA 1
ATOM 1052 C C . ILE A 1 141 ? -21.756 2.392 34.256 1.00 92.06 141 ILE A C 1
ATOM 1054 O O . ILE A 1 141 ? -21.299 2.328 33.116 1.00 92.06 141 ILE A O 1
ATOM 1058 N N . THR A 1 142 ? -21.141 1.820 35.297 1.00 90.75 142 THR A N 1
ATOM 1059 C CA . THR A 1 142 ? -19.905 1.037 35.134 1.00 90.75 142 THR A CA 1
ATOM 1060 C C . THR A 1 142 ? -20.125 -0.270 34.376 1.00 90.75 142 THR A C 1
ATOM 1062 O O . THR A 1 142 ? -19.273 -0.648 33.574 1.00 90.75 142 THR A O 1
ATOM 1065 N N . GLU A 1 143 ? -21.265 -0.932 34.579 1.00 91.56 143 GLU A N 1
ATOM 1066 C CA . GLU A 1 143 ? -21.659 -2.125 33.826 1.00 91.56 143 GLU A CA 1
ATOM 1067 C C . GLU A 1 143 ? -21.858 -1.800 32.343 1.00 91.56 143 GLU A C 1
ATOM 1069 O O . GLU A 1 143 ? -21.287 -2.478 31.492 1.00 91.56 143 GLU A O 1
ATOM 1074 N N . GLU A 1 144 ? -22.577 -0.721 32.021 1.00 88.88 144 GLU A N 1
ATOM 1075 C CA . GLU A 1 144 ? -22.788 -0.289 30.636 1.00 88.88 144 GLU A CA 1
ATOM 1076 C C . GLU A 1 144 ? -21.467 0.104 29.949 1.00 88.88 144 GLU A C 1
ATOM 1078 O O . GLU A 1 144 ? -21.233 -0.261 28.795 1.00 88.88 144 GLU A O 1
ATOM 1083 N N . ASP A 1 145 ? -20.563 0.793 30.657 1.00 87.31 145 ASP A N 1
ATOM 1084 C CA . ASP A 1 145 ? -19.219 1.097 30.147 1.00 87.31 145 ASP A CA 1
ATOM 1085 C C . ASP A 1 145 ? -18.420 -0.184 29.863 1.00 87.31 145 ASP A C 1
ATOM 1087 O O . ASP A 1 145 ? -17.763 -0.287 28.823 1.00 87.31 145 ASP A O 1
ATOM 1091 N N . ALA A 1 146 ? -18.488 -1.179 30.752 1.00 88.75 146 ALA A N 1
ATOM 1092 C CA . ALA A 1 146 ? -17.811 -2.459 30.566 1.00 88.75 146 ALA A CA 1
ATOM 1093 C C . ALA A 1 146 ? -18.403 -3.251 29.389 1.00 88.75 146 ALA A C 1
ATOM 1095 O O . ALA A 1 146 ? -17.658 -3.776 28.558 1.00 88.75 146 ALA A O 1
ATOM 1096 N N . GLU A 1 147 ? -19.730 -3.308 29.270 1.00 87.50 147 GLU A N 1
ATOM 1097 C CA . GLU A 1 147 ? -20.417 -3.927 28.135 1.00 87.50 147 GLU A CA 1
ATOM 1098 C C . GLU A 1 147 ? -20.056 -3.241 26.820 1.00 87.50 147 GLU A C 1
ATOM 1100 O O . GLU A 1 147 ? -19.742 -3.916 25.835 1.00 87.50 147 GLU A O 1
ATOM 1105 N N . ARG A 1 148 ? -20.036 -1.905 26.794 1.00 83.88 148 ARG A N 1
ATOM 1106 C CA . ARG A 1 148 ? -19.688 -1.155 25.589 1.00 83.88 148 ARG A CA 1
ATOM 1107 C C . ARG A 1 148 ? -18.230 -1.360 25.210 1.00 83.88 148 ARG A C 1
ATOM 1109 O O . ARG A 1 148 ? -17.945 -1.604 24.041 1.00 83.88 148 ARG A O 1
ATOM 1116 N N . LEU A 1 149 ? -17.316 -1.333 26.176 1.00 83.69 149 LEU A N 1
ATOM 1117 C CA . LEU A 1 149 ? -15.906 -1.627 25.935 1.00 83.69 149 LEU A CA 1
ATOM 1118 C C . LEU A 1 149 ? -15.730 -3.043 25.371 1.00 83.69 149 LEU A C 1
ATOM 1120 O O . LEU A 1 149 ? -15.011 -3.224 24.391 1.00 83.69 149 LEU A O 1
ATOM 1124 N N . ASN A 1 150 ? -16.460 -4.026 25.900 1.00 84.56 150 ASN A N 1
ATOM 1125 C CA . ASN A 1 150 ? -16.472 -5.384 25.358 1.00 84.56 150 ASN A CA 1
ATOM 1126 C C . ASN A 1 150 ? -17.018 -5.437 23.921 1.00 84.56 150 ASN A C 1
ATOM 1128 O O . ASN A 1 150 ? -16.445 -6.130 23.082 1.00 84.56 150 ASN A O 1
ATOM 1132 N N . GLN A 1 151 ? -18.075 -4.684 23.597 1.00 82.75 151 GLN A N 1
ATOM 1133 C CA . GLN A 1 151 ? -18.594 -4.578 22.226 1.00 82.75 151 GLN A CA 1
ATOM 1134 C C . GLN A 1 151 ? -17.584 -3.927 21.272 1.00 82.75 151 GLN A C 1
ATOM 1136 O O . GLN A 1 151 ? -17.425 -4.390 20.142 1.00 82.75 151 GLN A O 1
ATOM 1141 N N . LEU A 1 152 ? -16.880 -2.877 21.706 1.00 78.12 152 LEU A N 1
ATOM 1142 C CA . LEU A 1 152 ? -15.840 -2.218 20.911 1.00 78.12 152 LEU A CA 1
ATOM 1143 C C . LEU A 1 152 ? -14.664 -3.168 20.658 1.00 78.12 152 LEU A C 1
ATOM 1145 O O . LEU A 1 152 ? -14.195 -3.287 19.528 1.00 78.12 152 LEU A O 1
ATOM 1149 N N . VAL A 1 153 ? -14.236 -3.918 21.675 1.00 77.19 153 VAL A N 1
ATOM 1150 C CA . VAL A 1 153 ? -13.187 -4.938 21.535 1.00 77.19 153 VAL A CA 1
ATOM 1151 C C . VAL A 1 153 ? -13.634 -6.073 20.608 1.00 77.19 153 VAL A C 1
ATOM 1153 O O . VAL A 1 153 ? -12.854 -6.498 19.760 1.00 77.19 153 VAL A O 1
ATOM 1156 N N . ALA A 1 154 ? -14.884 -6.532 20.714 1.00 75.31 154 ALA A N 1
ATOM 1157 C CA . ALA A 1 154 ? -15.427 -7.603 19.876 1.00 75.31 154 ALA A CA 1
ATOM 1158 C C . ALA A 1 154 ? -15.675 -7.180 18.416 1.00 75.31 154 ALA A C 1
ATOM 1160 O O . ALA A 1 154 ? -15.594 -8.010 17.512 1.00 75.31 154 ALA A O 1
ATOM 1161 N N . SER A 1 155 ? -15.991 -5.905 18.181 1.00 71.69 155 SER A N 1
ATOM 1162 C CA . SER A 1 155 ? -16.169 -5.338 16.836 1.00 71.69 155 SER A CA 1
ATOM 1163 C C . SER A 1 155 ? -14.852 -4.917 16.185 1.00 71.69 155 SER A C 1
ATOM 1165 O O . SER A 1 155 ? -14.783 -4.824 14.958 1.00 7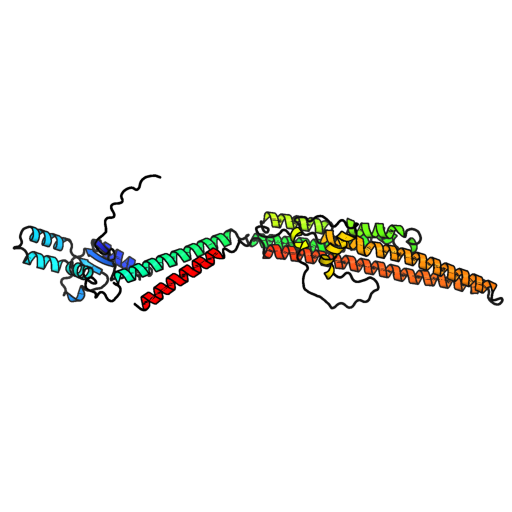1.69 155 SER A O 1
ATOM 1167 N N . THR A 1 156 ? -13.799 -4.717 16.981 1.00 78.00 156 THR A N 1
ATOM 1168 C CA . THR A 1 156 ? -12.454 -4.442 16.479 1.00 78.00 156 THR A CA 1
ATOM 1169 C C . THR A 1 156 ? -11.848 -5.704 15.875 1.00 78.00 156 THR A C 1
ATOM 1171 O O . THR A 1 156 ? -11.857 -6.785 16.463 1.00 78.00 156 THR A O 1
ATOM 1174 N N . ILE A 1 157 ? -11.261 -5.557 14.690 1.00 81.19 157 ILE A N 1
ATOM 1175 C CA . ILE A 1 157 ? -10.582 -6.662 14.007 1.00 81.19 157 ILE A CA 1
ATOM 1176 C C . ILE A 1 157 ? -9.433 -7.197 14.876 1.00 81.19 157 ILE A C 1
ATOM 1178 O O . ILE A 1 157 ? -8.603 -6.398 15.331 1.00 81.19 157 ILE A O 1
ATOM 1182 N N . PRO A 1 158 ? -9.322 -8.529 15.061 1.00 83.88 158 PRO A N 1
ATOM 1183 C CA . PRO A 1 158 ? -8.277 -9.126 15.878 1.00 83.88 158 PRO A CA 1
ATOM 1184 C C . PRO A 1 158 ? -6.862 -8.708 15.461 1.00 83.88 158 PRO A C 1
ATOM 1186 O O . PRO A 1 158 ? -6.522 -8.668 14.275 1.00 83.88 158 PRO A O 1
ATOM 1189 N N . GLN A 1 159 ? -5.993 -8.479 16.449 1.00 84.00 159 GLN A N 1
ATOM 1190 C CA . GLN A 1 159 ? -4.613 -8.045 16.200 1.00 84.00 159 GLN A CA 1
ATOM 1191 C C . GLN A 1 159 ? -3.816 -9.042 15.350 1.00 84.00 159 GLN A C 1
ATOM 1193 O O . GLN A 1 159 ? -3.063 -8.626 14.478 1.00 84.00 159 GLN A O 1
ATOM 1198 N N . HIS A 1 160 ? -4.039 -10.348 15.525 1.00 88.19 160 HIS A N 1
ATOM 1199 C CA . HIS A 1 160 ? -3.369 -11.377 14.721 1.00 88.19 160 HIS A CA 1
ATOM 1200 C C . HIS A 1 160 ? -3.723 -11.290 13.221 1.00 88.19 160 HIS A C 1
ATOM 1202 O O . HIS A 1 160 ? -2.900 -11.599 12.359 1.00 88.19 160 HIS A O 1
ATOM 1208 N N . THR A 1 161 ? -4.945 -10.857 12.889 1.00 88.56 161 THR A N 1
ATOM 1209 C CA . THR A 1 161 ? -5.377 -10.646 11.503 1.00 88.56 161 THR A CA 1
ATOM 1210 C C . THR A 1 161 ? -4.677 -9.422 10.921 1.00 88.56 161 THR A C 1
ATOM 1212 O O . THR A 1 161 ? -4.157 -9.488 9.809 1.00 88.56 161 THR A O 1
ATOM 1215 N N . ARG A 1 162 ? -4.574 -8.332 11.698 1.00 88.38 162 ARG A N 1
ATOM 1216 C CA . ARG A 1 162 ? -3.831 -7.124 11.302 1.00 88.38 162 ARG A CA 1
ATOM 1217 C C . ARG A 1 162 ? -2.355 -7.429 11.051 1.00 88.38 162 ARG A C 1
ATOM 1219 O O . ARG A 1 162 ? -1.832 -7.048 10.008 1.00 88.38 162 ARG A O 1
ATOM 1226 N N . THR A 1 163 ? -1.698 -8.164 11.949 1.00 91.19 163 THR A N 1
ATOM 1227 C CA . THR A 1 163 ? -0.292 -8.558 11.766 1.00 91.19 163 THR A CA 1
ATOM 1228 C C . THR A 1 163 ? -0.114 -9.453 10.543 1.00 91.19 163 THR A C 1
ATOM 1230 O O . THR A 1 163 ? 0.779 -9.199 9.747 1.00 91.19 163 THR A O 1
ATOM 1233 N N . SER A 1 164 ? -1.010 -10.421 10.315 1.00 93.94 164 SER A N 1
ATOM 1234 C CA . SER A 1 164 ? -0.953 -11.277 9.119 1.00 93.94 164 SER A CA 1
ATOM 1235 C C . SER A 1 164 ? -1.057 -10.478 7.814 1.00 93.94 164 SER A C 1
ATOM 1237 O O . SER A 1 164 ? -0.366 -10.781 6.837 1.00 93.94 164 SER A O 1
ATOM 1239 N N . ILE A 1 165 ? -1.907 -9.449 7.780 1.00 92.38 165 ILE A N 1
ATOM 1240 C CA . ILE A 1 165 ? -2.040 -8.569 6.615 1.00 92.38 165 ILE A CA 1
ATOM 1241 C C . ILE A 1 165 ? -0.776 -7.725 6.428 1.00 92.38 165 ILE A C 1
ATOM 1243 O O . ILE A 1 165 ? -0.294 -7.629 5.303 1.00 92.38 165 ILE A O 1
ATOM 1247 N N . LEU A 1 166 ? -0.202 -7.171 7.501 1.00 93.44 166 LEU A N 1
ATOM 1248 C CA . LEU A 1 166 ? 1.058 -6.418 7.432 1.00 93.44 166 LEU A CA 1
ATOM 1249 C C . LEU A 1 166 ? 2.230 -7.286 6.963 1.00 93.44 166 LEU A C 1
ATOM 1251 O O . LEU A 1 166 ? 3.019 -6.844 6.132 1.00 93.44 166 LEU A O 1
ATOM 1255 N N . ASP A 1 167 ? 2.315 -8.532 7.423 1.00 95.50 167 ASP A N 1
ATOM 1256 C CA . ASP A 1 167 ? 3.326 -9.480 6.948 1.00 95.50 167 ASP A CA 1
ATOM 1257 C C . ASP A 1 167 ? 3.158 -9.750 5.449 1.00 95.50 167 ASP A C 1
ATOM 1259 O O . ASP A 1 167 ? 4.127 -9.811 4.694 1.00 95.50 167 ASP A O 1
ATOM 1263 N N . SER A 1 168 ? 1.911 -9.846 4.991 1.00 94.75 168 SER A N 1
ATOM 1264 C CA . SER A 1 168 ? 1.599 -10.061 3.577 1.00 94.75 168 SER A CA 1
ATOM 1265 C C . SER A 1 168 ? 1.905 -8.832 2.723 1.00 94.75 168 SER A C 1
ATOM 1267 O O . SER A 1 168 ? 2.399 -8.978 1.607 1.00 94.75 168 SER A O 1
ATOM 1269 N N . LEU A 1 169 ? 1.668 -7.631 3.260 1.00 95.19 169 LEU A N 1
ATOM 1270 C CA . LEU A 1 169 ? 2.075 -6.368 2.650 1.00 95.19 169 LEU A CA 1
ATOM 1271 C C . LEU A 1 169 ? 3.597 -6.290 2.518 1.00 95.19 169 LEU A C 1
ATOM 1273 O O . LEU A 1 169 ? 4.094 -5.925 1.459 1.00 95.19 169 LEU A O 1
ATOM 1277 N N . ARG A 1 170 ? 4.338 -6.692 3.553 1.00 96.00 170 ARG A N 1
ATOM 1278 C CA . ARG A 1 170 ? 5.802 -6.723 3.524 1.00 96.00 170 ARG A CA 1
ATOM 1279 C C . ARG A 1 170 ? 6.333 -7.698 2.475 1.00 96.00 170 ARG A C 1
ATOM 1281 O O . ARG A 1 170 ? 7.196 -7.324 1.688 1.00 96.00 170 ARG A O 1
ATOM 1288 N N . ILE A 1 171 ? 5.799 -8.922 2.434 1.00 96.88 171 ILE A N 1
ATOM 1289 C CA . ILE A 1 171 ? 6.175 -9.928 1.426 1.00 96.88 171 ILE A CA 1
ATOM 1290 C C . ILE A 1 171 ? 5.902 -9.394 0.016 1.00 96.88 171 ILE A C 1
ATOM 1292 O O . ILE A 1 171 ? 6.733 -9.539 -0.880 1.00 96.88 171 ILE A O 1
ATOM 1296 N N . TRP A 1 172 ? 4.754 -8.747 -0.184 1.00 96.81 172 TRP A N 1
ATOM 1297 C CA . TRP A 1 172 ? 4.438 -8.103 -1.453 1.00 96.81 172 TRP A CA 1
ATOM 1298 C C . TRP A 1 172 ? 5.401 -6.965 -1.788 1.00 96.81 172 TRP A C 1
ATOM 1300 O O . TRP A 1 172 ? 5.873 -6.917 -2.917 1.00 96.81 172 TRP A O 1
ATOM 1310 N N . ALA A 1 173 ? 5.727 -6.083 -0.842 1.00 96.12 173 ALA A N 1
ATOM 1311 C CA . ALA A 1 173 ? 6.630 -4.958 -1.076 1.00 96.12 173 ALA A CA 1
ATOM 1312 C C . ALA A 1 173 ? 8.039 -5.448 -1.450 1.00 96.12 173 ALA A C 1
ATOM 1314 O O . ALA A 1 173 ? 8.626 -4.980 -2.428 1.00 96.12 173 ALA A O 1
ATOM 1315 N N . GLU A 1 174 ? 8.555 -6.453 -0.736 1.00 96.75 174 GLU A N 1
ATOM 1316 C CA . GLU A 1 174 ? 9.823 -7.115 -1.056 1.00 96.75 174 GLU A CA 1
ATOM 1317 C C . GLU A 1 174 ? 9.788 -7.727 -2.471 1.00 96.75 174 GLU A C 1
ATOM 1319 O O . GLU A 1 174 ? 10.717 -7.525 -3.265 1.00 96.75 174 GLU A O 1
ATOM 1324 N N . HIS A 1 175 ? 8.693 -8.410 -2.825 1.00 97.25 175 HIS A N 1
ATOM 1325 C CA . HIS A 1 175 ? 8.510 -8.990 -4.156 1.00 97.25 175 HIS A CA 1
ATOM 1326 C C . HIS A 1 175 ? 8.409 -7.919 -5.247 1.00 97.25 175 HIS A C 1
ATOM 1328 O O . HIS A 1 175 ? 9.062 -8.042 -6.276 1.00 97.25 175 HIS A O 1
ATOM 1334 N N . ALA A 1 176 ? 7.661 -6.844 -5.013 1.00 96.50 176 ALA A N 1
ATOM 1335 C CA . ALA A 1 176 ? 7.443 -5.764 -5.965 1.00 96.50 176 ALA A CA 1
ATOM 1336 C C . ALA A 1 176 ? 8.727 -4.968 -6.244 1.00 96.50 176 ALA A C 1
ATOM 1338 O O . ALA A 1 176 ? 9.022 -4.629 -7.391 1.00 96.50 176 ALA A O 1
ATOM 1339 N N . HIS A 1 177 ? 9.543 -4.710 -5.217 1.00 96.25 177 HIS A N 1
ATOM 1340 C CA . HIS A 1 177 ? 10.854 -4.087 -5.402 1.00 96.25 177 HIS A CA 1
ATOM 1341 C C . HIS A 1 177 ? 11.837 -4.995 -6.148 1.00 96.25 177 HIS A C 1
ATOM 1343 O O . HIS A 1 177 ? 12.649 -4.499 -6.935 1.00 96.25 177 HIS A O 1
ATOM 1349 N N . THR A 1 178 ? 11.762 -6.307 -5.915 1.00 97.25 178 THR A N 1
ATOM 1350 C CA . THR A 1 178 ? 12.558 -7.298 -6.650 1.00 97.25 178 THR A CA 1
ATOM 1351 C C . THR A 1 178 ? 12.102 -7.386 -8.105 1.00 97.25 178 THR A C 1
ATOM 1353 O O . THR A 1 178 ? 12.932 -7.295 -9.001 1.00 97.25 178 THR A O 1
ATOM 1356 N N . GLU A 1 179 ? 10.791 -7.442 -8.360 1.00 97.12 179 GLU A N 1
ATOM 1357 C CA . GLU A 1 179 ? 10.214 -7.419 -9.707 1.00 97.12 179 GLU A CA 1
ATOM 1358 C C . GLU A 1 179 ? 10.664 -6.175 -10.472 1.00 97.12 179 GLU A C 1
ATOM 1360 O O . GLU A 1 179 ? 11.156 -6.298 -11.591 1.00 97.12 179 GLU A O 1
ATOM 1365 N N . LEU A 1 180 ? 10.545 -4.986 -9.867 1.00 96.38 180 LEU A N 1
ATOM 1366 C CA . LEU A 1 180 ? 10.955 -3.733 -10.498 1.00 96.38 180 LEU A CA 1
ATOM 1367 C C . LEU A 1 180 ? 12.411 -3.794 -10.960 1.00 96.38 180 LEU A C 1
ATOM 1369 O O . LEU A 1 180 ? 12.721 -3.372 -12.070 1.00 96.38 180 LEU A O 1
ATOM 1373 N N . ARG A 1 181 ? 13.305 -4.316 -10.115 1.00 95.50 181 ARG A N 1
ATOM 1374 C CA . ARG A 1 181 ? 14.725 -4.444 -10.441 1.00 95.50 181 ARG A CA 1
ATOM 1375 C C . ARG A 1 181 ? 14.943 -5.473 -11.544 1.00 95.50 181 ARG A C 1
ATOM 1377 O O . ARG A 1 181 ? 15.496 -5.128 -12.583 1.00 95.50 181 ARG A O 1
ATOM 1384 N N . ASP A 1 182 ? 14.483 -6.700 -11.335 1.00 97.00 182 ASP A N 1
ATOM 1385 C CA . ASP A 1 182 ? 14.811 -7.839 -12.189 1.00 97.00 182 ASP A CA 1
ATOM 1386 C C . ASP A 1 182 ? 14.147 -7.725 -13.569 1.00 97.00 182 ASP A C 1
ATOM 1388 O O . ASP A 1 182 ? 14.765 -8.029 -14.594 1.00 97.00 182 ASP A O 1
ATOM 1392 N N . GLN A 1 183 ? 12.898 -7.250 -13.631 1.00 96.19 183 GLN A N 1
ATOM 1393 C CA . GLN A 1 183 ? 12.189 -7.067 -14.898 1.00 96.19 183 GLN A CA 1
ATOM 1394 C C . GLN A 1 183 ? 12.759 -5.903 -15.706 1.00 96.19 183 GLN A C 1
ATOM 1396 O O . GLN A 1 183 ? 12.883 -6.037 -16.925 1.00 96.19 183 GLN A O 1
ATOM 1401 N N . LEU A 1 184 ? 13.138 -4.789 -15.066 1.00 95.38 184 LEU A N 1
ATOM 1402 C CA . LEU A 1 184 ? 13.768 -3.667 -15.768 1.00 95.38 184 LEU A CA 1
ATOM 1403 C C . LEU A 1 184 ? 15.192 -4.001 -16.203 1.00 95.38 184 LEU A C 1
ATOM 1405 O O . LEU A 1 184 ? 15.540 -3.763 -17.358 1.00 95.38 184 LEU A O 1
ATOM 1409 N N . GLU A 1 185 ? 15.994 -4.623 -15.340 1.00 95.38 185 GLU A N 1
ATOM 1410 C CA . GLU A 1 185 ? 17.329 -5.094 -15.708 1.00 95.38 185 GLU A CA 1
ATOM 1411 C C . GLU A 1 185 ? 17.250 -6.093 -16.869 1.00 95.38 185 GLU A C 1
ATOM 1413 O O . GLU A 1 185 ? 17.947 -5.941 -17.875 1.00 95.38 185 GLU A O 1
ATOM 1418 N N . GLY A 1 186 ? 16.326 -7.056 -16.803 1.00 94.56 186 GLY A N 1
ATOM 1419 C CA . GLY A 1 186 ? 16.068 -8.003 -17.885 1.00 94.56 186 GLY A CA 1
ATOM 1420 C C . GLY A 1 186 ? 15.586 -7.333 -19.177 1.00 94.56 186 GLY A C 1
ATOM 1421 O O . GLY A 1 186 ? 16.003 -7.723 -20.274 1.00 94.56 186 GLY A O 1
ATOM 1422 N N . ALA A 1 187 ? 14.745 -6.301 -19.074 1.00 94.31 187 ALA A N 1
ATOM 1423 C CA . ALA A 1 187 ? 14.273 -5.529 -20.218 1.00 94.31 187 ALA A CA 1
ATOM 1424 C C . ALA A 1 187 ? 15.418 -4.756 -20.889 1.00 94.31 187 ALA A C 1
ATOM 1426 O O . ALA A 1 187 ? 15.581 -4.833 -22.112 1.00 94.31 187 ALA A O 1
ATOM 1427 N N . PHE A 1 188 ? 16.259 -4.084 -20.099 1.00 94.19 188 PHE A N 1
ATOM 1428 C CA . PHE A 1 188 ? 17.385 -3.286 -20.581 1.00 94.19 188 PHE A CA 1
ATOM 1429 C C . PHE A 1 188 ? 18.557 -4.141 -21.080 1.00 94.19 188 PHE A C 1
ATOM 1431 O O . PHE A 1 188 ? 19.192 -3.806 -22.082 1.00 94.19 188 PHE A O 1
ATOM 1438 N N . ALA A 1 189 ? 18.811 -5.299 -20.474 1.00 93.75 189 ALA A N 1
ATOM 1439 C CA . ALA A 1 189 ? 19.764 -6.277 -20.996 1.00 93.75 189 ALA A CA 1
ATOM 1440 C C . ALA A 1 189 ? 19.226 -7.012 -22.243 1.00 93.75 189 ALA A C 1
ATOM 1442 O O . ALA A 1 189 ? 19.992 -7.630 -22.999 1.00 93.75 189 ALA A O 1
ATOM 1443 N N . GLY A 1 190 ? 17.914 -6.947 -22.480 1.00 91.88 190 GLY A N 1
ATOM 1444 C CA . GLY A 1 190 ? 17.192 -7.678 -23.510 1.00 91.88 190 GLY A CA 1
ATOM 1445 C C . GLY A 1 190 ? 17.558 -7.315 -24.952 1.00 91.88 190 GLY A C 1
ATOM 1446 O O . GLY A 1 190 ? 18.150 -6.281 -25.271 1.00 91.88 190 GLY A O 1
ATOM 1447 N N . LYS A 1 191 ? 17.168 -8.194 -25.884 1.00 90.69 191 LYS A N 1
ATOM 1448 C CA . LYS A 1 191 ? 17.423 -7.999 -27.323 1.00 90.69 191 LYS A CA 1
ATOM 1449 C C . LYS A 1 191 ? 16.671 -6.791 -27.891 1.00 90.69 191 LYS A C 1
ATOM 1451 O O . LYS A 1 191 ? 17.216 -6.130 -28.770 1.00 90.69 191 LYS A O 1
ATOM 1456 N N . ASN A 1 192 ? 15.458 -6.508 -27.404 1.00 90.75 192 ASN A N 1
ATOM 1457 C CA . ASN A 1 192 ? 14.633 -5.392 -27.880 1.00 90.75 192 ASN A CA 1
ATOM 1458 C C . ASN A 1 192 ? 15.250 -4.039 -27.504 1.00 90.75 192 ASN A C 1
ATOM 1460 O O . ASN A 1 192 ? 15.420 -3.201 -28.382 1.00 90.75 192 ASN A O 1
ATOM 1464 N N . TRP A 1 193 ? 15.747 -3.875 -26.276 1.00 93.75 193 TRP A N 1
ATOM 1465 C CA . TRP A 1 193 ? 16.455 -2.654 -25.872 1.00 93.75 193 TRP A CA 1
ATOM 1466 C C . TRP A 1 193 ? 17.766 -2.429 -26.645 1.00 93.75 193 TRP A C 1
ATOM 1468 O O . TRP A 1 193 ? 18.150 -1.304 -26.945 1.00 93.75 193 TRP A O 1
ATOM 1478 N N . ARG A 1 194 ? 18.445 -3.496 -27.083 1.00 91.69 194 ARG A N 1
ATOM 1479 C CA . ARG A 1 194 ? 19.606 -3.378 -27.988 1.00 91.69 194 ARG A CA 1
ATOM 1480 C C . ARG A 1 194 ? 19.232 -3.025 -29.434 1.00 91.69 194 ARG A C 1
ATOM 1482 O O . ARG A 1 194 ? 20.131 -2.779 -30.247 1.00 91.69 194 ARG A O 1
ATOM 1489 N N . LYS A 1 195 ? 17.949 -3.058 -29.824 1.00 90.88 195 LYS A N 1
ATOM 1490 C CA . LYS A 1 195 ? 17.505 -2.610 -31.161 1.00 90.88 195 LYS A CA 1
ATOM 1491 C C . LYS A 1 195 ? 17.532 -1.092 -31.287 1.00 90.88 195 LYS A C 1
ATOM 1493 O O . LYS A 1 195 ? 17.798 -0.615 -32.380 1.00 90.88 195 LYS A O 1
ATOM 1498 N N . ILE A 1 196 ? 17.403 -0.371 -30.180 1.00 93.50 196 ILE A N 1
ATOM 1499 C CA . ILE A 1 196 ? 17.493 1.090 -30.138 1.00 93.50 196 ILE A CA 1
ATOM 1500 C C . ILE A 1 196 ? 18.930 1.582 -29.878 1.00 93.50 196 ILE A C 1
ATOM 1502 O O . ILE A 1 196 ? 19.149 2.651 -29.322 1.00 93.50 196 ILE A O 1
ATOM 1506 N N . ALA A 1 197 ? 19.949 0.791 -30.232 1.00 93.56 197 ALA A N 1
ATOM 1507 C CA . ALA A 1 197 ? 21.340 1.245 -30.179 1.00 93.56 197 ALA A CA 1
ATOM 1508 C C . ALA A 1 197 ? 21.569 2.387 -31.185 1.00 93.56 197 ALA A C 1
ATOM 1510 O O . ALA A 1 197 ? 20.985 2.361 -32.266 1.00 93.56 197 ALA A O 1
ATOM 1511 N N . TRP A 1 198 ? 22.460 3.334 -30.864 1.00 93.94 198 TRP A N 1
ATOM 1512 C CA . TRP A 1 198 ? 22.709 4.548 -31.661 1.00 93.94 198 TRP A CA 1
ATOM 1513 C C . TRP A 1 198 ? 22.799 4.286 -33.175 1.00 93.94 198 TRP A C 1
ATOM 1515 O O . TRP A 1 198 ? 22.051 4.854 -33.965 1.00 93.94 198 TRP A O 1
ATOM 1525 N N . TRP A 1 199 ? 23.656 3.349 -33.586 1.00 90.81 199 TRP A N 1
ATOM 1526 C CA . TRP A 1 199 ? 23.882 3.041 -35.001 1.00 90.81 199 TRP A CA 1
ATOM 1527 C C . TRP A 1 199 ? 22.654 2.458 -35.726 1.00 90.81 199 TRP A C 1
ATOM 1529 O O . TRP A 1 199 ? 22.587 2.508 -36.953 1.00 90.81 199 TRP A O 1
ATOM 1539 N N . LYS A 1 200 ? 21.674 1.906 -35.000 1.00 93.62 200 LYS A N 1
ATOM 1540 C CA . LYS A 1 200 ? 20.431 1.367 -35.575 1.00 93.62 200 LYS A CA 1
ATOM 1541 C C . LYS A 1 200 ? 19.360 2.434 -35.773 1.00 93.62 200 LYS A C 1
ATOM 1543 O O . LYS A 1 200 ? 18.477 2.220 -36.601 1.00 93.62 200 LYS A O 1
ATOM 1548 N N . LEU A 1 201 ? 19.446 3.570 -35.076 1.00 93.19 201 LEU A N 1
ATOM 1549 C CA . LEU A 1 201 ? 18.454 4.646 -35.181 1.00 93.19 201 LEU A CA 1
ATOM 1550 C C . LEU A 1 201 ? 18.340 5.195 -36.604 1.00 93.19 201 LEU A C 1
ATOM 1552 O O . LEU A 1 201 ? 17.246 5.532 -37.032 1.00 93.19 201 LEU A O 1
ATOM 1556 N N . PHE A 1 202 ? 19.431 5.192 -37.372 1.00 91.12 202 PHE A N 1
ATOM 1557 C CA . PHE A 1 202 ? 19.425 5.600 -38.781 1.00 91.12 202 PHE A CA 1
ATOM 1558 C C . PHE A 1 202 ? 18.444 4.811 -39.659 1.00 91.12 202 PHE A C 1
ATOM 1560 O O . PHE A 1 202 ? 18.008 5.315 -40.687 1.00 91.12 202 PHE A O 1
ATOM 1567 N N . TRP A 1 203 ? 18.097 3.586 -39.257 1.00 89.19 203 TRP A N 1
ATOM 1568 C CA . TRP A 1 203 ? 17.202 2.699 -40.004 1.00 89.19 203 TRP A CA 1
ATOM 1569 C C . TRP A 1 203 ? 15.883 2.430 -39.277 1.00 89.19 203 TRP A C 1
ATOM 1571 O O . TRP A 1 203 ? 14.930 1.969 -39.895 1.00 89.19 203 TRP A O 1
ATOM 1581 N N . ARG A 1 204 ? 15.855 2.628 -37.954 1.00 91.38 204 ARG A N 1
ATOM 1582 C CA . ARG A 1 204 ? 14.786 2.184 -37.048 1.00 91.38 204 ARG A CA 1
ATOM 1583 C C . ARG A 1 204 ? 14.519 3.211 -35.953 1.00 91.38 204 ARG A C 1
ATOM 1585 O O . ARG A 1 204 ? 14.435 2.865 -34.777 1.00 91.38 204 ARG A O 1
ATOM 1592 N N . VAL A 1 205 ? 14.427 4.485 -36.320 1.00 92.38 205 VAL A N 1
ATOM 1593 C CA . VAL A 1 205 ? 14.062 5.528 -35.353 1.00 92.38 205 VAL A CA 1
ATOM 1594 C C . VAL A 1 205 ? 12.635 5.327 -34.830 1.00 92.38 205 VAL A C 1
ATOM 1596 O O . VAL A 1 205 ? 12.359 5.613 -33.672 1.00 92.38 205 VAL A O 1
ATOM 1599 N N . ASP A 1 206 ? 11.752 4.742 -35.640 1.00 90.94 206 ASP A N 1
ATOM 1600 C CA . ASP A 1 206 ? 10.357 4.468 -35.277 1.00 90.94 206 ASP A CA 1
ATOM 1601 C C . ASP A 1 206 ? 10.190 3.299 -34.288 1.00 90.94 206 ASP A C 1
ATOM 1603 O O . ASP A 1 206 ? 9.152 3.187 -33.644 1.00 90.94 206 ASP A O 1
ATOM 1607 N N . ASP A 1 207 ? 11.220 2.463 -34.094 1.00 93.69 207 ASP A N 1
ATOM 1608 C CA . ASP A 1 207 ? 11.185 1.372 -33.107 1.00 93.69 207 ASP A CA 1
ATOM 1609 C C . ASP A 1 207 ? 11.331 1.898 -31.658 1.00 93.69 207 ASP A C 1
ATOM 1611 O O . ASP A 1 207 ? 11.078 1.145 -30.717 1.00 93.69 207 ASP A O 1
ATOM 1615 N N . VAL A 1 208 ? 11.762 3.153 -31.445 1.00 93.31 208 VAL A N 1
ATOM 1616 C CA . VAL A 1 208 ? 12.053 3.692 -30.100 1.00 93.31 208 VAL A CA 1
ATOM 1617 C C . VAL A 1 208 ? 10.789 3.787 -29.248 1.00 93.31 208 VAL A C 1
ATOM 1619 O O . VAL A 1 208 ? 10.788 3.260 -28.135 1.00 93.31 208 VAL A O 1
ATOM 1622 N N . SER A 1 209 ? 9.711 4.371 -29.771 1.00 92.56 209 SER A N 1
ATOM 1623 C CA . SER A 1 209 ? 8.428 4.453 -29.067 1.00 92.56 209 SER A CA 1
ATOM 1624 C C . SER A 1 209 ? 7.871 3.066 -28.752 1.00 92.56 209 SER A C 1
ATOM 1626 O O . SER A 1 209 ? 7.563 2.777 -27.603 1.00 92.56 209 SER A O 1
ATOM 1628 N N . MET A 1 210 ? 7.849 2.167 -29.740 1.00 94.81 210 MET A N 1
ATOM 1629 C CA . MET A 1 210 ? 7.368 0.795 -29.572 1.00 94.81 210 MET A CA 1
ATOM 1630 C C . MET A 1 210 ? 8.146 0.044 -28.481 1.00 94.81 210 MET A C 1
ATOM 1632 O O . MET A 1 210 ? 7.539 -0.597 -27.626 1.00 94.81 210 MET A O 1
ATOM 1636 N N . VAL A 1 211 ? 9.482 0.107 -28.497 1.00 94.69 211 VAL A N 1
ATOM 1637 C CA . VAL A 1 211 ? 10.322 -0.589 -27.509 1.00 94.69 211 VAL A CA 1
ATOM 1638 C C . VAL A 1 211 ? 10.164 0.030 -26.121 1.00 94.69 211 VAL A C 1
ATOM 1640 O O . VAL A 1 211 ? 10.078 -0.710 -25.145 1.00 94.69 211 VAL A O 1
ATOM 1643 N N . ALA A 1 212 ? 10.109 1.358 -26.011 1.00 93.00 212 ALA A N 1
ATOM 1644 C CA . ALA A 1 212 ? 9.917 2.041 -24.734 1.00 93.00 212 ALA A CA 1
ATOM 1645 C C . ALA A 1 212 ? 8.535 1.738 -24.124 1.00 93.00 212 ALA A C 1
ATOM 1647 O O . ALA A 1 212 ? 8.447 1.392 -22.944 1.00 93.00 212 ALA A O 1
ATOM 1648 N N . SER A 1 213 ? 7.476 1.766 -24.938 1.00 93.62 213 SER A N 1
ATOM 1649 C CA . SER A 1 213 ? 6.128 1.370 -24.525 1.00 93.62 213 SER A CA 1
ATOM 1650 C C . SER A 1 213 ? 6.060 -0.102 -24.121 1.00 93.62 213 SER A C 1
ATOM 1652 O O . SER A 1 213 ? 5.480 -0.417 -23.088 1.00 93.62 213 SER A O 1
ATOM 1654 N N . GLU A 1 214 ? 6.720 -1.010 -24.854 1.00 94.56 214 GLU A N 1
ATOM 1655 C CA . GLU A 1 214 ? 6.768 -2.437 -24.500 1.00 94.56 214 GLU A CA 1
ATOM 1656 C C . GLU A 1 214 ? 7.370 -2.662 -23.100 1.00 94.56 214 GLU A C 1
ATOM 1658 O O . GLU A 1 214 ? 6.875 -3.502 -22.342 1.00 94.56 214 GLU A O 1
ATOM 1663 N N . VAL A 1 215 ? 8.421 -1.914 -22.738 1.00 94.88 215 VAL A N 1
ATOM 1664 C CA . VAL A 1 215 ? 9.033 -1.988 -21.401 1.00 94.88 215 VAL A CA 1
ATOM 1665 C C . VAL A 1 215 ? 8.033 -1.561 -20.324 1.00 94.88 215 VAL A C 1
ATOM 1667 O O . VAL A 1 215 ? 7.837 -2.293 -19.353 1.00 94.88 215 VAL A O 1
ATOM 1670 N N . LEU A 1 216 ? 7.368 -0.420 -20.503 1.00 93.62 216 LEU A N 1
ATOM 1671 C CA . LEU A 1 216 ? 6.414 0.111 -19.526 1.00 93.62 216 LEU A CA 1
ATOM 1672 C C . LEU A 1 216 ? 5.140 -0.742 -19.404 1.00 93.62 216 LEU A C 1
ATOM 1674 O O . LEU A 1 216 ? 4.640 -0.957 -18.304 1.00 93.62 216 LEU A O 1
ATOM 1678 N N . GLU A 1 217 ? 4.622 -1.277 -20.505 1.00 92.62 217 GLU A N 1
ATOM 1679 C CA . GLU A 1 217 ? 3.384 -2.063 -20.493 1.00 92.62 217 GLU A CA 1
ATOM 1680 C C . GLU A 1 217 ? 3.574 -3.487 -19.971 1.00 92.62 217 GLU A C 1
ATOM 1682 O O . GLU A 1 217 ? 2.696 -4.017 -19.292 1.00 92.62 217 GLU A O 1
ATOM 1687 N N . ARG A 1 218 ? 4.699 -4.136 -20.302 1.00 93.62 218 ARG A N 1
ATOM 1688 C CA . ARG A 1 218 ? 4.878 -5.577 -20.048 1.00 93.62 218 ARG A CA 1
ATOM 1689 C C . ARG A 1 218 ? 5.841 -5.910 -18.923 1.00 93.62 218 ARG A C 1
ATOM 1691 O O . ARG A 1 218 ? 5.799 -7.033 -18.427 1.00 93.62 218 ARG A O 1
ATOM 1698 N N . ARG A 1 219 ? 6.762 -5.007 -18.587 1.00 93.75 219 ARG A N 1
ATOM 1699 C CA . ARG A 1 219 ? 7.860 -5.278 -17.641 1.00 93.75 219 ARG A CA 1
ATOM 1700 C C . ARG A 1 219 ? 7.817 -4.389 -16.407 1.00 93.75 219 ARG A C 1
ATOM 1702 O O . ARG A 1 219 ? 8.457 -4.714 -15.416 1.00 93.75 219 ARG A O 1
ATOM 1709 N N . TRP A 1 220 ? 7.070 -3.292 -16.447 1.00 95.31 220 TRP A N 1
ATOM 1710 C CA . TRP A 1 220 ? 6.996 -2.356 -15.336 1.00 95.31 220 TRP A CA 1
ATOM 1711 C C . TRP A 1 220 ? 5.812 -2.683 -14.409 1.00 95.31 220 TRP A C 1
ATOM 1713 O O . TRP A 1 220 ? 4.649 -2.403 -14.724 1.00 95.31 220 TRP A O 1
ATOM 1723 N N . LEU A 1 221 ? 6.135 -3.279 -13.253 1.00 95.19 221 LEU A N 1
ATOM 1724 C CA . LEU A 1 221 ? 5.238 -3.503 -12.106 1.00 95.19 221 LEU A CA 1
ATOM 1725 C C . LEU A 1 221 ? 3.913 -4.210 -12.449 1.00 95.19 221 LEU A C 1
ATOM 1727 O O . LEU A 1 221 ? 2.847 -3.810 -11.981 1.00 95.19 221 LEU A O 1
ATOM 1731 N N . VAL A 1 222 ? 3.951 -5.236 -13.297 1.00 94.31 222 VAL A N 1
ATOM 1732 C CA . VAL A 1 222 ? 2.733 -5.933 -13.745 1.00 94.31 222 VAL A CA 1
ATOM 1733 C C . VAL A 1 222 ? 2.252 -6.921 -12.686 1.00 94.31 222 VAL A C 1
ATOM 1735 O O . VAL A 1 222 ? 1.049 -7.039 -12.446 1.00 94.31 222 VAL A O 1
ATOM 1738 N N . ASP A 1 223 ? 3.170 -7.631 -12.036 1.00 95.12 223 ASP A N 1
ATOM 1739 C CA . ASP A 1 223 ? 2.823 -8.596 -10.995 1.00 95.12 223 ASP A CA 1
ATOM 1740 C C . ASP A 1 223 ? 2.604 -7.903 -9.644 1.00 95.12 223 ASP A C 1
ATOM 1742 O O . ASP A 1 223 ? 1.679 -8.268 -8.916 1.00 95.12 223 ASP A O 1
ATOM 1746 N N . ALA A 1 224 ? 3.337 -6.826 -9.356 1.00 94.88 224 ALA A N 1
ATOM 1747 C CA . ALA A 1 224 ? 3.104 -5.949 -8.214 1.00 94.88 224 ALA A CA 1
ATOM 1748 C C . ALA A 1 224 ? 1.684 -5.366 -8.220 1.00 94.88 224 ALA A C 1
ATOM 1750 O O . ALA A 1 224 ? 1.036 -5.345 -7.174 1.00 94.88 224 ALA A O 1
ATOM 1751 N N . GLU A 1 225 ? 1.168 -4.960 -9.384 1.00 92.62 225 GLU A N 1
ATOM 1752 C CA . GLU A 1 225 ? -0.217 -4.501 -9.534 1.00 92.62 225 GLU A CA 1
ATOM 1753 C C . GLU A 1 225 ? -1.231 -5.606 -9.200 1.00 92.62 225 GLU A C 1
ATOM 1755 O O . GLU A 1 225 ? -2.179 -5.382 -8.454 1.00 92.62 225 GLU A O 1
ATOM 1760 N N . LYS A 1 226 ? -1.020 -6.841 -9.670 1.00 94.00 226 LYS A N 1
ATOM 1761 C CA . LYS A 1 226 ? -1.887 -7.971 -9.283 1.00 94.00 226 LYS A CA 1
ATOM 1762 C C . LYS A 1 226 ? -1.799 -8.260 -7.786 1.00 94.00 226 LYS A C 1
ATOM 1764 O O . LYS A 1 226 ? -2.799 -8.592 -7.152 1.00 94.00 226 LYS A O 1
ATOM 1769 N N . GLY A 1 227 ? -0.605 -8.123 -7.216 1.00 93.44 227 GLY A N 1
ATOM 1770 C CA . GLY A 1 227 ? -0.368 -8.287 -5.791 1.00 93.44 227 GLY A CA 1
ATOM 1771 C C . GLY A 1 227 ? -1.085 -7.234 -4.941 1.00 93.44 227 GLY A C 1
ATOM 1772 O O . GLY A 1 227 ? -1.657 -7.585 -3.909 1.00 93.44 227 GLY A O 1
ATOM 1773 N N . SER A 1 228 ? -1.144 -5.975 -5.388 1.00 91.12 228 SER A N 1
ATOM 1774 C CA . SER A 1 228 ? -1.883 -4.925 -4.674 1.00 91.12 228 SER A CA 1
ATOM 1775 C C . SER A 1 228 ? -3.395 -5.176 -4.713 1.00 91.12 228 SER A C 1
ATOM 1777 O O . SER A 1 228 ? -4.077 -4.989 -3.701 1.00 91.12 228 SER A O 1
ATOM 1779 N N . ILE A 1 229 ? -3.917 -5.699 -5.830 1.00 90.94 229 ILE A N 1
ATOM 1780 C CA . ILE A 1 229 ? -5.310 -6.162 -5.943 1.00 90.94 229 ILE A CA 1
ATOM 1781 C C . ILE A 1 229 ? -5.578 -7.296 -4.945 1.00 90.94 229 ILE A C 1
ATOM 1783 O O . ILE A 1 229 ? -6.568 -7.254 -4.215 1.00 90.94 229 ILE A O 1
ATOM 1787 N N . TYR A 1 230 ? -4.680 -8.281 -4.860 1.00 93.00 230 TYR A N 1
ATOM 1788 C CA . TYR A 1 230 ? -4.805 -9.395 -3.917 1.00 93.00 230 TYR A CA 1
ATOM 1789 C C . TYR A 1 230 ? -4.813 -8.932 -2.453 1.00 93.00 230 TYR A C 1
ATOM 1791 O O . TYR A 1 230 ? -5.680 -9.348 -1.683 1.00 93.00 230 TYR A O 1
ATOM 1799 N N . ILE A 1 231 ? -3.893 -8.040 -2.062 1.00 92.44 231 ILE A N 1
ATOM 1800 C CA . ILE A 1 231 ? -3.871 -7.493 -0.697 1.00 92.44 231 ILE A CA 1
ATOM 1801 C C . ILE A 1 231 ? -5.158 -6.730 -0.409 1.00 92.44 231 ILE A C 1
ATOM 1803 O O . ILE A 1 231 ? -5.739 -6.911 0.656 1.00 92.44 231 ILE A O 1
ATOM 1807 N N . THR A 1 232 ? -5.648 -5.944 -1.367 1.00 89.31 232 THR A N 1
ATOM 1808 C CA . THR A 1 232 ? -6.925 -5.236 -1.219 1.00 89.31 232 THR A CA 1
ATOM 1809 C C . THR A 1 232 ? -8.083 -6.204 -0.989 1.00 89.31 232 THR A C 1
ATOM 1811 O O . THR A 1 232 ? -8.896 -5.972 -0.099 1.00 89.31 232 THR A O 1
ATOM 1814 N N . GLY A 1 233 ? -8.131 -7.324 -1.716 1.00 89.38 233 GLY A N 1
ATOM 1815 C CA . GLY A 1 233 ? -9.122 -8.375 -1.473 1.00 89.38 233 GLY A CA 1
ATOM 1816 C C . GLY A 1 233 ? -9.048 -8.935 -0.048 1.00 89.38 233 GLY A C 1
ATOM 1817 O O . GLY A 1 233 ? -10.077 -9.130 0.592 1.00 89.38 233 GLY A O 1
ATOM 1818 N N . ARG A 1 234 ? -7.839 -9.104 0.500 1.00 89.88 234 ARG A N 1
ATOM 1819 C CA . ARG A 1 234 ? -7.649 -9.528 1.899 1.00 89.88 234 ARG A CA 1
ATOM 1820 C C . ARG A 1 234 ? -8.045 -8.462 2.919 1.00 89.88 234 ARG A C 1
ATOM 1822 O O . ARG A 1 234 ? -8.521 -8.807 3.997 1.00 89.88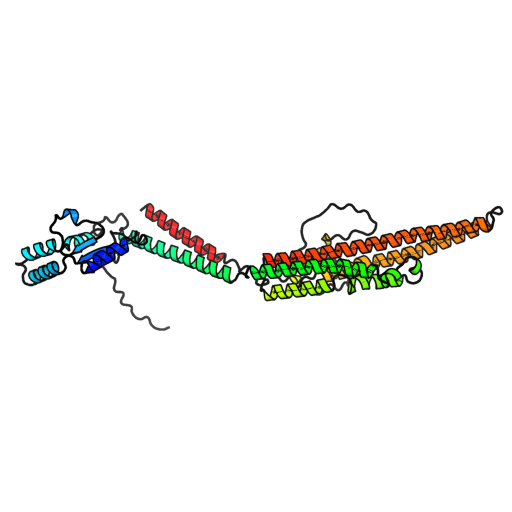 234 ARG A O 1
ATOM 1829 N N . LEU A 1 235 ? -7.864 -7.180 2.597 1.00 89.06 235 LEU A N 1
ATOM 1830 C CA . LEU A 1 235 ? -8.379 -6.083 3.420 1.00 89.06 235 LEU A CA 1
ATOM 1831 C C . LEU A 1 235 ? -9.913 -6.102 3.466 1.00 89.06 235 LEU A C 1
ATOM 1833 O O . LEU A 1 235 ? -10.502 -5.885 4.528 1.00 89.06 235 LEU A O 1
ATOM 1837 N N . GLU A 1 236 ? -10.552 -6.381 2.326 1.00 87.06 236 GLU A N 1
ATOM 1838 C CA . GLU A 1 236 ? -12.008 -6.492 2.216 1.00 87.06 236 GLU A CA 1
ATOM 1839 C C . GLU A 1 236 ? -12.538 -7.707 2.983 1.00 87.06 236 GLU A C 1
ATOM 1841 O O . GLU A 1 236 ? -13.481 -7.561 3.760 1.00 87.06 236 GLU A O 1
ATOM 1846 N N . GLU A 1 237 ? -11.886 -8.866 2.856 1.00 87.31 237 GLU A N 1
ATOM 1847 C CA . GLU A 1 237 ? -12.200 -10.072 3.633 1.00 87.31 237 GLU A CA 1
ATOM 1848 C C . GLU A 1 237 ? -12.096 -9.822 5.145 1.00 87.31 237 GLU A C 1
ATOM 1850 O O . GLU A 1 237 ? -12.960 -10.244 5.914 1.00 87.31 237 GLU A O 1
ATOM 1855 N N . ALA A 1 238 ? -11.081 -9.068 5.577 1.00 85.69 238 ALA A N 1
ATOM 1856 C CA . ALA A 1 238 ? -10.915 -8.683 6.975 1.00 85.69 238 ALA A CA 1
ATOM 1857 C C . ALA A 1 238 ? -11.940 -7.636 7.453 1.00 85.69 238 ALA A C 1
ATOM 1859 O O . ALA A 1 238 ? -12.028 -7.369 8.650 1.00 85.69 238 ALA A O 1
ATOM 1860 N N . GLY A 1 239 ? -12.721 -7.038 6.548 1.00 83.19 239 GLY A N 1
ATOM 1861 C CA . GLY A 1 239 ? -13.715 -6.020 6.878 1.00 83.19 239 GLY A CA 1
ATOM 1862 C C . GLY A 1 239 ? -13.116 -4.670 7.278 1.00 83.19 239 GLY A C 1
ATOM 1863 O O . GLY A 1 239 ? -13.790 -3.897 7.958 1.00 83.19 239 GLY A O 1
ATOM 1864 N N . LEU A 1 240 ? -11.878 -4.372 6.862 1.00 81.75 240 LEU A N 1
ATOM 1865 C CA . LEU A 1 240 ? -11.182 -3.124 7.210 1.00 81.75 240 LEU A CA 1
ATOM 1866 C C . LEU A 1 240 ? -11.841 -1.877 6.602 1.00 81.75 240 LEU A C 1
ATOM 1868 O O . LEU A 1 240 ? -11.705 -0.795 7.157 1.00 81.75 240 LEU A O 1
ATOM 1872 N N . PHE A 1 241 ? -12.613 -2.040 5.524 1.00 75.75 241 PHE A N 1
ATOM 1873 C CA . PHE A 1 241 ? -13.320 -0.950 4.840 1.00 75.75 241 PHE A CA 1
ATOM 1874 C C . PHE A 1 241 ? -14.670 -0.560 5.469 1.00 75.75 241 PHE A C 1
ATOM 1876 O O . PHE A 1 241 ? -15.388 0.270 4.914 1.00 75.75 241 PHE A O 1
ATOM 1883 N N . LYS A 1 242 ? -15.076 -1.152 6.601 1.00 69.75 242 LYS A N 1
ATOM 1884 C CA . LYS A 1 242 ? -16.327 -0.764 7.274 1.00 69.75 242 LYS A CA 1
ATOM 1885 C C . LYS A 1 242 ? -16.204 0.670 7.809 1.00 69.75 242 LYS A C 1
ATOM 1887 O O . LYS A 1 242 ? -15.411 0.908 8.709 1.00 69.75 242 LYS A O 1
ATOM 1892 N N . GLY A 1 243 ? -16.982 1.600 7.248 1.00 59.00 243 GLY A N 1
ATOM 1893 C CA . GLY A 1 243 ? -16.982 3.018 7.643 1.00 59.00 243 GLY A CA 1
ATOM 1894 C C . GLY A 1 243 ? -15.892 3.883 6.992 1.00 59.00 243 GLY A C 1
ATOM 1895 O O . GLY A 1 243 ? -15.814 5.067 7.298 1.00 59.00 243 GLY A O 1
ATOM 1896 N N . GLN A 1 244 ? -15.077 3.331 6.081 1.00 62.25 244 GLN A N 1
ATOM 1897 C CA . GLN A 1 244 ? -14.022 4.065 5.367 1.00 62.25 244 GLN A CA 1
ATOM 1898 C C . GLN A 1 244 ? -14.232 4.050 3.849 1.00 62.25 244 GLN A C 1
ATOM 1900 O O . GLN A 1 244 ? -14.759 3.088 3.283 1.00 62.25 244 GLN A O 1
ATOM 1905 N N . THR A 1 245 ? -13.788 5.117 3.182 1.00 58.69 245 THR A N 1
ATOM 1906 C CA . THR A 1 245 ? -13.730 5.200 1.719 1.00 58.69 245 THR A CA 1
ATOM 1907 C C . THR A 1 245 ? -12.735 4.186 1.164 1.00 58.69 245 THR A C 1
ATOM 1909 O O . THR A 1 245 ? -11.663 3.961 1.723 1.00 58.69 245 THR A O 1
ATOM 1912 N N . ARG A 1 246 ? -13.080 3.551 0.042 1.00 64.31 246 ARG A N 1
ATOM 1913 C CA . ARG A 1 246 ? -12.202 2.556 -0.586 1.00 64.31 246 ARG A CA 1
ATOM 1914 C C . ARG A 1 246 ? -10.972 3.238 -1.210 1.00 64.31 246 ARG A C 1
ATOM 1916 O O . ARG A 1 246 ? -11.096 4.353 -1.717 1.00 64.31 246 ARG A O 1
ATOM 1923 N N . PRO A 1 247 ? -9.812 2.555 -1.273 1.00 58.97 247 PRO A N 1
ATOM 1924 C CA . PRO A 1 247 ? -8.554 3.096 -1.782 1.00 58.97 247 PRO A CA 1
ATOM 1925 C C . PRO A 1 247 ? -8.685 3.872 -3.092 1.00 58.97 247 PRO A C 1
ATOM 1927 O O . PRO A 1 247 ? -8.249 5.013 -3.178 1.00 58.97 247 PRO A O 1
ATOM 1930 N N . GLY A 1 248 ? -9.304 3.292 -4.125 1.00 54.28 248 GLY A N 1
ATOM 1931 C CA . GLY A 1 248 ? -9.388 3.966 -5.424 1.00 54.28 248 GLY A CA 1
ATOM 1932 C C . GLY A 1 248 ? -10.439 5.074 -5.510 1.00 54.28 248 GLY A C 1
ATOM 1933 O O . GLY A 1 248 ? -10.511 5.745 -6.536 1.00 54.28 248 GLY A O 1
ATOM 1934 N N . GLU A 1 249 ? -11.198 5.312 -4.439 1.00 50.56 249 GLU A N 1
ATOM 1935 C CA . GLU A 1 249 ? -12.029 6.505 -4.260 1.00 50.56 249 GLU A CA 1
ATOM 1936 C C . GLU A 1 249 ? -11.222 7.643 -3.592 1.00 50.56 249 GLU A C 1
ATOM 1938 O O . GLU A 1 249 ? -11.356 8.806 -3.972 1.00 50.56 249 GLU A O 1
ATOM 1943 N N . GLU A 1 250 ? -10.287 7.311 -2.688 1.00 48.72 250 GLU A N 1
ATOM 1944 C CA . GLU A 1 250 ? -9.399 8.265 -1.992 1.00 48.72 250 GLU A CA 1
ATOM 1945 C C . GLU A 1 250 ? -8.220 8.787 -2.822 1.00 48.72 250 GLU A C 1
ATOM 1947 O O . GLU A 1 250 ? -7.785 9.926 -2.627 1.00 48.72 250 GLU A O 1
ATOM 1952 N N . VAL A 1 251 ? -7.732 8.020 -3.804 1.00 47.12 251 VAL A N 1
ATOM 1953 C CA . VAL A 1 251 ? -6.657 8.474 -4.718 1.00 47.12 251 VAL A CA 1
ATOM 1954 C C . VAL A 1 251 ? -7.062 9.724 -5.513 1.00 47.12 251 VAL A C 1
ATOM 1956 O O . VAL A 1 251 ? -6.210 10.428 -6.050 1.00 47.12 251 VAL A O 1
ATOM 1959 N N . LEU A 1 252 ? -8.356 10.053 -5.558 1.00 39.03 252 LEU A N 1
ATOM 1960 C CA . LEU A 1 252 ? -8.854 11.261 -6.208 1.00 39.03 252 LEU A CA 1
ATOM 1961 C C . LEU A 1 252 ? -8.872 12.504 -5.308 1.00 39.03 252 LEU A C 1
ATOM 1963 O O . LEU A 1 252 ? -9.085 13.595 -5.833 1.00 39.03 252 LEU A O 1
ATOM 1967 N N . THR A 1 253 ? -8.654 12.375 -3.995 1.00 33.75 253 THR A N 1
ATOM 1968 C CA . THR A 1 253 ? -8.897 13.473 -3.040 1.00 33.75 253 THR A CA 1
ATOM 1969 C C . THR A 1 253 ? -7.709 13.839 -2.151 1.00 33.75 253 THR A C 1
ATOM 1971 O O . THR A 1 253 ? -7.662 14.976 -1.682 1.00 33.75 253 THR A O 1
ATOM 1974 N N . LYS A 1 254 ? -6.717 12.960 -1.942 1.00 33.22 254 LYS A N 1
ATOM 1975 C CA . LYS A 1 254 ? -5.574 13.256 -1.052 1.00 33.22 254 LYS A CA 1
ATOM 1976 C C . LYS A 1 254 ? -4.222 13.216 -1.774 1.00 33.22 254 LYS A C 1
ATOM 1978 O O . LYS A 1 254 ? -3.605 12.168 -1.957 1.00 33.22 254 LYS A O 1
ATOM 1983 N N . SER A 1 255 ? -3.748 14.407 -2.145 1.00 32.94 255 SER A N 1
ATOM 1984 C CA . SER A 1 255 ? -2.352 14.679 -2.517 1.00 32.94 255 SER A CA 1
ATOM 1985 C C . SER A 1 255 ? -1.511 14.838 -1.236 1.00 32.94 255 SER A C 1
ATOM 1987 O O . SER A 1 255 ? -1.934 1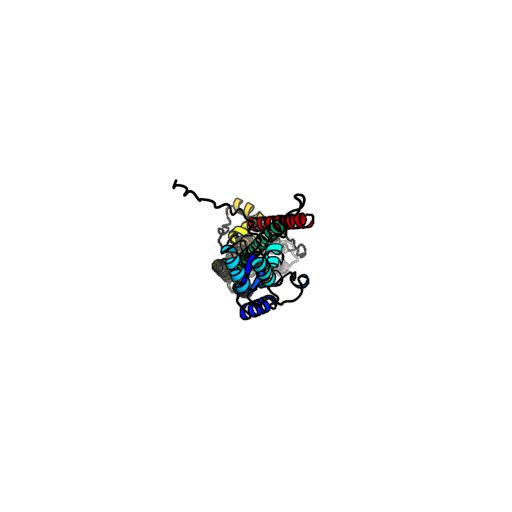5.585 -0.354 1.00 32.94 255 SER A O 1
ATOM 1989 N N . PRO A 1 256 ? -0.355 14.169 -1.066 1.00 36.69 256 PRO A N 1
ATOM 1990 C CA . PRO A 1 256 ? 0.425 14.288 0.166 1.00 36.69 256 PRO A CA 1
ATOM 1991 C C . PRO A 1 256 ? 1.129 15.655 0.279 1.00 36.69 256 PRO A C 1
ATOM 1993 O O . PRO A 1 256 ? 1.787 16.126 -0.640 1.00 36.69 256 PRO A O 1
ATOM 1996 N N . GLU A 1 257 ? 1.028 16.299 1.442 1.00 31.02 257 GLU A N 1
ATOM 1997 C CA . GLU A 1 257 ? 1.418 17.702 1.680 1.00 31.02 257 GLU A CA 1
ATOM 1998 C C . GLU A 1 257 ? 2.910 17.972 1.988 1.00 31.02 257 GLU A C 1
ATOM 2000 O O . GLU A 1 257 ? 3.262 19.109 2.302 1.00 31.02 257 GLU A O 1
ATOM 2005 N N . LYS A 1 258 ? 3.840 17.006 1.912 1.00 28.05 258 LYS A N 1
ATOM 2006 C CA . LYS A 1 258 ? 5.230 17.253 2.376 1.00 28.05 258 LYS A CA 1
ATOM 2007 C C . LYS A 1 258 ? 6.266 17.454 1.259 1.00 28.05 258 LYS A C 1
ATOM 2009 O O . LYS A 1 258 ? 6.519 16.527 0.494 1.00 28.05 258 LYS A O 1
ATOM 2014 N N . PRO A 1 259 ? 6.930 18.629 1.177 1.00 30.44 259 PRO A N 1
ATOM 2015 C CA . PRO A 1 259 ? 7.955 18.905 0.178 1.00 30.44 259 PRO A CA 1
ATOM 2016 C C . PRO A 1 259 ? 9.313 18.312 0.582 1.00 30.44 259 PRO A C 1
ATOM 2018 O O . PRO A 1 259 ? 9.796 18.556 1.681 1.00 30.44 259 PRO A O 1
ATOM 2021 N N . LEU A 1 260 ? 9.973 17.621 -0.347 1.00 33.81 260 LEU A N 1
ATOM 2022 C CA . LEU A 1 260 ? 11.421 17.401 -0.315 1.00 33.81 260 LEU A CA 1
ATOM 2023 C C . LEU A 1 260 ? 12.037 18.218 -1.454 1.00 33.81 260 LEU A C 1
ATOM 2025 O O . LEU A 1 260 ? 12.173 17.757 -2.585 1.00 33.81 260 LEU A O 1
ATOM 2029 N N . GLN A 1 261 ? 12.302 19.489 -1.154 1.00 32.50 261 GLN A N 1
ATOM 2030 C CA . GLN A 1 261 ? 13.282 20.292 -1.876 1.00 32.50 261 GLN A CA 1
ATOM 2031 C C . GLN A 1 261 ? 14.628 19.899 -1.275 1.00 32.50 261 GLN A C 1
ATOM 2033 O O . GLN A 1 261 ? 14.866 20.289 -0.146 1.00 32.50 261 GLN A O 1
ATOM 2038 N N . ASP A 1 262 ? 15.393 19.034 -1.941 1.00 30.91 262 ASP A N 1
ATOM 2039 C CA . ASP A 1 262 ? 16.855 18.905 -1.801 1.00 30.91 262 ASP A CA 1
ATOM 2040 C C . ASP A 1 262 ? 17.332 17.698 -2.621 1.00 30.91 262 ASP A C 1
ATOM 2042 O O . ASP A 1 262 ? 17.621 16.620 -2.113 1.00 30.91 262 ASP A O 1
ATOM 2046 N N . ALA A 1 263 ? 17.382 17.875 -3.938 1.00 28.38 263 ALA A N 1
ATOM 2047 C CA . ALA A 1 263 ? 18.231 17.077 -4.815 1.00 28.38 263 ALA A CA 1
ATOM 2048 C C . ALA A 1 263 ? 18.478 17.906 -6.076 1.00 28.38 263 ALA A C 1
ATOM 2050 O O . ALA A 1 263 ? 17.705 17.873 -7.034 1.00 28.38 263 ALA A O 1
ATOM 2051 N N . GLY A 1 264 ? 19.520 18.736 -6.031 1.00 30.80 264 GLY A N 1
ATOM 2052 C CA . GLY A 1 264 ? 19.964 19.509 -7.181 1.00 30.80 264 GLY A CA 1
ATOM 2053 C C . GLY A 1 264 ? 20.409 18.578 -8.306 1.00 30.80 264 GLY A C 1
ATOM 2054 O O . GLY A 1 264 ? 21.493 18.013 -8.244 1.00 30.80 264 GLY A O 1
ATOM 2055 N N . PHE A 1 265 ? 19.582 18.452 -9.340 1.00 27.97 265 PHE A N 1
ATOM 2056 C CA . PHE A 1 265 ? 19.970 17.890 -10.627 1.00 27.97 265 PHE A CA 1
ATOM 2057 C C . PHE A 1 265 ? 19.482 18.816 -11.736 1.00 27.97 265 PHE A C 1
ATOM 2059 O O . PHE A 1 265 ? 18.298 18.893 -12.054 1.00 27.97 265 PHE A O 1
ATOM 2066 N N . THR A 1 266 ? 20.428 19.547 -12.318 1.00 32.50 266 THR A N 1
ATOM 2067 C CA . THR A 1 266 ? 20.271 20.244 -13.591 1.00 32.50 266 THR A CA 1
ATOM 2068 C C . THR A 1 266 ? 20.653 19.265 -14.702 1.00 32.50 266 THR A C 1
ATOM 2070 O O . THR A 1 266 ? 21.835 19.054 -14.969 1.00 32.50 266 THR A O 1
ATOM 2073 N N . SER A 1 267 ? 19.662 18.635 -15.327 1.00 32.69 267 SER A N 1
ATOM 2074 C CA . SER A 1 267 ? 19.806 17.905 -16.592 1.00 32.69 267 SER A CA 1
ATOM 2075 C C . SER A 1 267 ? 18.656 18.288 -17.531 1.00 32.69 267 SER A C 1
ATOM 2077 O O . SER A 1 267 ? 17.615 18.735 -17.052 1.00 32.69 267 SER A O 1
ATOM 2079 N N . PRO A 1 268 ? 18.833 18.187 -18.860 1.00 32.72 268 PRO A N 1
ATOM 2080 C CA . PRO A 1 268 ? 17.922 18.777 -19.844 1.00 32.72 268 PRO A CA 1
ATOM 2081 C C . PRO A 1 268 ? 16.637 17.966 -20.092 1.00 32.72 268 PRO A C 1
ATOM 2083 O O . PRO A 1 268 ? 15.864 18.326 -20.975 1.00 32.72 268 PRO A O 1
ATOM 2086 N N . VAL A 1 269 ? 16.387 16.905 -19.321 1.00 35.97 269 VAL A N 1
ATOM 2087 C CA . VAL A 1 269 ? 15.077 16.246 -19.256 1.00 35.97 269 VAL A CA 1
ATOM 2088 C C . VAL A 1 269 ? 14.402 16.765 -17.994 1.00 35.97 269 VAL A C 1
ATOM 2090 O O . VAL A 1 269 ? 14.945 16.637 -16.897 1.00 35.97 269 VAL A O 1
ATOM 2093 N N . SER A 1 270 ? 13.284 17.465 -18.176 1.00 37.22 270 SER A N 1
ATOM 2094 C CA . SER A 1 270 ? 12.559 18.127 -17.092 1.00 37.22 270 SER A CA 1
ATOM 2095 C C . SER A 1 270 ? 12.258 17.128 -15.966 1.00 37.22 270 SER A C 1
ATOM 2097 O O . SER A 1 270 ? 11.663 16.093 -16.248 1.00 37.22 270 SER A O 1
ATOM 2099 N N . PRO A 1 271 ? 12.641 17.400 -14.704 1.00 36.66 271 PRO A N 1
ATOM 2100 C CA . PRO A 1 271 ? 12.382 16.480 -13.605 1.00 36.66 271 PRO A CA 1
ATOM 2101 C C . PRO A 1 271 ? 10.874 16.374 -13.350 1.00 36.66 271 PRO A C 1
ATOM 2103 O O . PRO A 1 271 ? 10.229 17.374 -13.020 1.00 36.66 271 PRO A O 1
ATOM 2106 N N . PHE A 1 272 ? 10.327 15.164 -13.474 1.00 42.03 272 PHE A N 1
ATOM 2107 C CA . PHE A 1 272 ? 8.950 14.842 -13.108 1.00 42.03 272 PHE A CA 1
ATOM 2108 C C . PHE A 1 272 ? 8.711 15.174 -11.622 1.00 42.03 272 PHE A C 1
ATOM 2110 O O . PHE A 1 272 ? 9.348 14.629 -10.713 1.00 42.03 272 PHE A O 1
ATOM 2117 N N . LYS A 1 273 ? 7.819 16.138 -11.354 1.00 42.19 273 LYS A N 1
ATOM 2118 C CA . LYS A 1 273 ? 7.450 16.568 -10.000 1.00 42.19 273 LYS A CA 1
ATOM 2119 C C . LYS A 1 273 ? 6.148 15.886 -9.595 1.00 42.19 273 LYS A C 1
ATOM 2121 O O . LYS A 1 273 ? 5.070 16.276 -10.020 1.00 42.19 273 LYS A O 1
ATOM 2126 N N . TRP A 1 274 ? 6.254 14.959 -8.648 1.00 36.41 274 TRP A N 1
ATOM 2127 C CA . TRP A 1 274 ? 5.143 14.266 -7.976 1.00 36.41 274 TRP A CA 1
ATOM 2128 C C . TRP A 1 274 ? 3.999 15.176 -7.469 1.00 36.41 274 TRP A C 1
ATOM 2130 O O . TRP A 1 274 ? 2.890 14.704 -7.235 1.00 36.41 274 TRP A O 1
ATOM 2140 N N . ARG A 1 275 ? 4.255 16.483 -7.294 1.00 34.75 275 ARG A N 1
ATOM 2141 C CA . ARG A 1 275 ? 3.296 17.483 -6.798 1.00 34.75 275 ARG A CA 1
ATOM 2142 C C . ARG A 1 275 ? 2.104 17.699 -7.739 1.00 34.75 275 ARG A C 1
ATOM 2144 O O . ARG A 1 275 ? 1.083 18.226 -7.311 1.00 34.75 275 ARG A O 1
ATOM 2151 N N . GLU A 1 276 ? 2.218 17.286 -8.995 1.00 41.06 276 GLU A N 1
ATOM 2152 C CA . GLU A 1 276 ? 1.242 17.634 -10.020 1.00 41.06 276 GLU A CA 1
ATOM 2153 C C . GLU A 1 276 ? 0.212 16.538 -10.303 1.00 41.06 276 GLU A C 1
ATOM 2155 O O . GLU A 1 276 ? -0.681 16.798 -11.082 1.00 41.06 276 GLU A O 1
ATOM 2160 N N . VAL A 1 277 ? 0.213 15.367 -9.653 1.00 43.88 277 VAL A N 1
ATOM 2161 C CA . VAL A 1 277 ? -0.746 14.280 -9.984 1.00 43.88 277 VAL A CA 1
ATOM 2162 C C . VAL A 1 277 ? -2.217 14.677 -9.738 1.00 43.88 277 VAL A C 1
ATOM 2164 O O . VAL A 1 277 ? -3.098 14.322 -10.520 1.00 43.88 277 VAL A O 1
ATOM 2167 N N . ALA A 1 278 ? -2.495 15.484 -8.705 1.00 39.75 278 ALA A N 1
ATOM 2168 C CA . ALA A 1 278 ? -3.845 15.989 -8.424 1.00 39.75 278 ALA A CA 1
ATOM 2169 C C . ALA A 1 278 ? -4.260 17.168 -9.333 1.00 39.75 278 ALA A C 1
ATOM 2171 O O . ALA A 1 278 ? -5.423 17.263 -9.718 1.00 39.75 278 ALA A O 1
ATOM 2172 N N . GLN A 1 279 ? -3.318 18.038 -9.726 1.00 41.34 279 GLN A N 1
ATOM 2173 C CA . GLN A 1 279 ? -3.560 19.111 -10.707 1.00 41.34 279 GLN A CA 1
ATOM 2174 C C . GLN A 1 279 ? -3.596 18.580 -12.154 1.00 41.34 279 GLN A C 1
ATOM 2176 O O . GLN A 1 279 ? -4.343 19.104 -12.979 1.00 41.34 279 GLN A O 1
ATOM 2181 N N . TYR A 1 280 ? -2.884 17.487 -12.445 1.00 41.81 280 TYR A N 1
ATOM 2182 C CA . TYR A 1 280 ? -2.866 16.803 -13.738 1.00 41.81 280 TYR A CA 1
ATOM 2183 C C . TYR A 1 280 ? -4.229 16.226 -14.070 1.00 41.81 280 TYR A C 1
ATOM 2185 O O . TYR A 1 280 ? -4.589 16.223 -15.231 1.00 41.81 280 TYR A O 1
ATOM 2193 N N . LYS A 1 281 ? -5.047 15.794 -13.105 1.00 41.88 281 LYS A N 1
ATOM 2194 C CA . LYS A 1 281 ? -6.377 15.256 -13.430 1.00 41.88 281 LYS A CA 1
ATOM 2195 C C . LYS A 1 281 ? -7.304 16.301 -14.072 1.00 41.88 281 LYS A C 1
ATOM 2197 O O . LYS A 1 281 ? -8.107 15.938 -14.922 1.00 41.88 281 LYS A O 1
ATOM 2202 N N . ALA A 1 282 ? -7.177 17.580 -13.708 1.00 40.56 282 ALA A N 1
ATOM 2203 C CA . ALA A 1 282 ? -7.944 18.660 -14.334 1.00 40.56 282 ALA A CA 1
ATOM 2204 C C . ALA A 1 282 ? -7.416 19.000 -15.742 1.00 40.56 282 ALA A C 1
ATOM 2206 O O . ALA A 1 282 ? -8.212 19.202 -16.650 1.00 40.56 282 ALA A O 1
ATOM 2207 N N . ALA A 1 283 ? -6.094 18.974 -15.943 1.00 41.22 283 ALA A N 1
ATOM 2208 C CA . ALA A 1 283 ? -5.465 19.234 -17.244 1.00 41.22 283 ALA A CA 1
ATOM 2209 C C . ALA A 1 283 ? -5.528 18.034 -18.221 1.00 41.22 283 ALA A C 1
ATOM 2211 O O . ALA A 1 283 ? -5.628 18.209 -19.430 1.00 41.22 283 ALA A O 1
ATOM 2212 N N . LEU A 1 284 ? -5.515 16.795 -17.717 1.00 43.94 284 LEU A N 1
ATOM 2213 C CA . LEU A 1 284 ? -5.575 15.554 -18.504 1.00 43.94 284 LEU A CA 1
ATOM 2214 C C . LEU A 1 284 ? -6.971 15.266 -19.072 1.00 43.94 284 LEU A C 1
ATOM 2216 O O . LEU A 1 284 ? -7.083 14.493 -20.021 1.00 43.94 284 LEU A O 1
ATOM 2220 N N . VAL A 1 285 ? -8.017 15.864 -18.494 1.00 45.28 285 VAL A N 1
ATOM 2221 C CA . VAL A 1 285 ? -9.402 15.774 -18.985 1.00 45.28 285 VAL A CA 1
ATOM 2222 C C . VAL A 1 285 ? -9.664 16.778 -20.119 1.00 45.28 285 VAL A C 1
ATOM 2224 O O . VAL A 1 285 ? -10.520 16.511 -20.957 1.00 45.28 285 VAL A O 1
ATOM 2227 N N . GLU A 1 286 ? -8.918 17.887 -20.200 1.00 43.72 286 GLU A N 1
ATOM 2228 C CA . GLU A 1 286 ? -9.086 18.891 -21.266 1.00 43.72 286 GLU A CA 1
ATOM 2229 C C . GLU A 1 286 ? -8.451 18.483 -22.610 1.00 43.72 286 GLU A C 1
ATOM 2231 O O . GLU A 1 286 ? -9.025 18.784 -23.653 1.00 43.72 286 GLU A O 1
ATOM 2236 N N . ASP A 1 287 ? -7.333 17.744 -22.613 1.00 44.94 287 ASP A N 1
ATOM 2237 C CA . ASP A 1 287 ? -6.569 17.420 -23.839 1.00 44.94 287 ASP A CA 1
ATOM 2238 C C . ASP A 1 287 ? -6.965 16.096 -24.542 1.00 44.94 287 ASP A C 1
ATOM 2240 O O . ASP A 1 287 ? -6.335 15.684 -25.513 1.00 44.94 287 ASP A O 1
ATOM 2244 N N . GLY A 1 288 ? -8.016 15.406 -24.089 1.00 45.09 288 GLY A N 1
ATOM 2245 C CA . GLY A 1 288 ? -8.724 14.389 -24.887 1.00 45.09 288 GLY A CA 1
ATOM 2246 C C . GLY A 1 288 ? -8.033 13.047 -25.209 1.00 45.09 288 GLY A C 1
ATOM 2247 O O . GLY A 1 288 ? -8.700 12.189 -25.780 1.00 45.09 288 GLY A O 1
ATOM 2248 N N . GLU A 1 289 ? -6.768 12.798 -24.843 1.00 51.12 289 GLU A N 1
ATOM 2249 C CA . GLU A 1 289 ? -6.048 11.575 -25.287 1.00 51.12 289 GLU A CA 1
ATOM 2250 C C . GLU A 1 289 ? -5.568 10.604 -24.190 1.00 51.12 289 GLU A C 1
ATOM 2252 O O . GLU A 1 289 ? -5.107 9.508 -24.511 1.00 51.12 289 GLU A O 1
ATOM 2257 N N . VAL A 1 290 ? -5.693 10.921 -22.896 1.00 52.69 290 VAL A N 1
ATOM 2258 C CA . VAL A 1 290 ? -5.209 10.017 -21.832 1.00 52.69 290 VAL A CA 1
ATOM 2259 C C . VAL A 1 290 ? -6.364 9.265 -21.193 1.00 52.69 290 VAL A C 1
ATOM 2261 O O . VAL A 1 290 ? -7.102 9.811 -20.375 1.00 52.69 290 VAL A O 1
ATOM 2264 N N . HIS A 1 291 ? -6.494 7.980 -21.523 1.00 57.16 291 HIS A N 1
ATOM 2265 C CA . HIS A 1 291 ? -7.414 7.082 -20.832 1.00 57.16 291 HIS A CA 1
ATOM 2266 C C . HIS A 1 291 ? -6.846 6.736 -19.448 1.00 57.16 291 HIS A C 1
ATOM 2268 O O . HIS A 1 291 ? -6.184 5.715 -19.261 1.00 57.16 291 HIS A O 1
ATOM 2274 N N . ILE A 1 292 ? -7.057 7.627 -18.474 1.00 59.88 292 ILE A N 1
ATOM 2275 C CA . ILE A 1 292 ? -6.827 7.304 -17.065 1.00 59.88 292 ILE A CA 1
ATOM 2276 C C . ILE A 1 292 ? -7.763 6.136 -16.730 1.00 59.88 292 ILE A C 1
ATOM 2278 O O . ILE A 1 292 ? -8.963 6.252 -16.992 1.00 59.88 292 ILE A O 1
A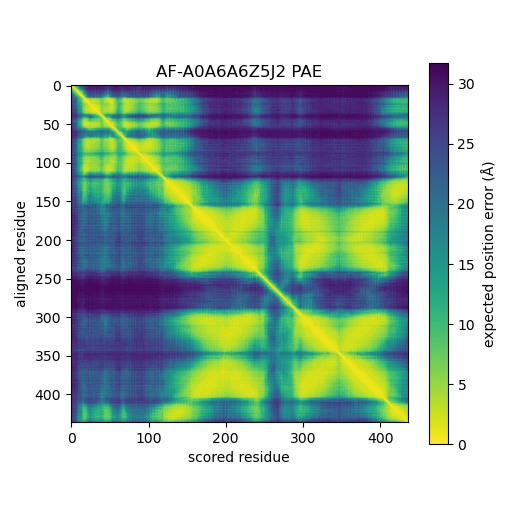TOM 2282 N N . PRO A 1 293 ? -7.255 5.024 -16.172 1.00 62.28 293 PRO A N 1
ATOM 2283 C CA . PRO A 1 293 ? -8.106 3.907 -15.792 1.00 62.28 293 PRO A CA 1
ATOM 2284 C C . PRO A 1 293 ? -9.231 4.362 -14.857 1.00 62.28 293 PRO A C 1
ATOM 2286 O O . PRO A 1 293 ? -8.983 5.120 -13.915 1.00 62.28 293 PRO A O 1
ATOM 2289 N N . ASP A 1 294 ? -10.450 3.875 -15.101 1.00 64.56 294 ASP A N 1
ATOM 2290 C CA . ASP A 1 294 ? -11.598 4.147 -14.233 1.00 64.56 294 ASP A CA 1
ATOM 2291 C C . ASP A 1 294 ? -11.275 3.804 -12.770 1.00 64.56 294 ASP A C 1
ATOM 2293 O O . ASP A 1 294 ? -10.554 2.828 -12.520 1.00 64.56 294 ASP A O 1
ATOM 2297 N N . PRO A 1 295 ? -11.803 4.564 -11.791 1.00 63.78 295 PRO A N 1
ATOM 2298 C CA . PRO A 1 295 ? -11.569 4.282 -10.381 1.00 63.78 295 PRO A CA 1
ATOM 2299 C C . PRO A 1 295 ? -12.017 2.854 -10.047 1.00 63.78 295 PRO A C 1
ATOM 2301 O O . PRO A 1 295 ? -13.132 2.429 -10.354 1.00 63.78 295 PRO A O 1
ATOM 2304 N N . ARG A 1 296 ? -11.117 2.093 -9.424 1.00 74.44 296 ARG A N 1
ATOM 2305 C CA . ARG A 1 296 ? -11.345 0.710 -8.983 1.00 74.44 296 ARG A CA 1
ATOM 2306 C C . ARG A 1 296 ? -11.344 0.646 -7.456 1.00 74.44 296 ARG A C 1
ATOM 2308 O O . ARG A 1 296 ? -10.816 1.545 -6.820 1.00 74.44 296 ARG A O 1
ATOM 2315 N N . PRO A 1 297 ? -11.876 -0.411 -6.825 1.00 69.69 297 PRO A N 1
ATOM 2316 C CA . PRO A 1 297 ? -11.870 -0.514 -5.363 1.00 69.69 297 PRO A CA 1
ATOM 2317 C C . PRO A 1 297 ? -10.479 -0.761 -4.739 1.00 69.69 297 PRO A C 1
ATOM 2319 O O . PRO A 1 297 ? -10.377 -0.830 -3.519 1.00 69.69 297 PRO A O 1
ATOM 2322 N N . TRP A 1 298 ? -9.413 -0.872 -5.539 1.00 79.56 298 TRP A N 1
ATOM 2323 C CA . TRP A 1 298 ? -8.031 -1.114 -5.106 1.00 79.56 298 TRP A CA 1
ATOM 2324 C C . TRP A 1 298 ? -7.097 0.063 -5.436 1.00 79.56 298 TRP A C 1
ATOM 2326 O O . TRP A 1 298 ? -7.483 0.952 -6.198 1.00 79.56 298 TRP A O 1
ATOM 2336 N N . PRO A 1 299 ? -5.877 0.106 -4.866 1.00 81.50 299 PRO A N 1
ATOM 2337 C CA . PRO A 1 299 ? -4.904 1.162 -5.136 1.00 81.50 299 PRO A CA 1
ATOM 2338 C C . PRO A 1 299 ? -4.538 1.248 -6.629 1.00 81.50 299 PRO A C 1
ATOM 2340 O O . PRO A 1 299 ? -4.161 0.251 -7.244 1.00 81.50 299 PRO A O 1
ATOM 2343 N N . MET A 1 300 ? -4.642 2.448 -7.211 1.00 79.62 300 MET A N 1
ATOM 2344 C CA . MET A 1 300 ? -4.490 2.688 -8.658 1.00 79.62 300 MET A CA 1
ATOM 2345 C C . MET A 1 300 ? -3.173 3.371 -9.052 1.00 79.62 300 MET A C 1
ATOM 2347 O O . MET A 1 300 ? -3.003 3.787 -10.194 1.00 79.62 300 MET A O 1
ATOM 2351 N N . GLN A 1 301 ? -2.214 3.506 -8.142 1.00 81.75 301 GLN A N 1
ATOM 2352 C CA . GLN A 1 301 ? -1.035 4.347 -8.372 1.00 81.75 301 GLN A CA 1
ATOM 2353 C C . GLN A 1 301 ? -0.079 3.750 -9.390 1.00 81.75 301 GLN A C 1
ATOM 2355 O O . GLN A 1 301 ? 0.461 4.485 -10.208 1.00 81.75 301 GLN A O 1
ATOM 2360 N N . ILE A 1 302 ? 0.083 2.427 -9.387 1.00 87.00 302 ILE A N 1
ATOM 2361 C CA . ILE A 1 302 ? 0.878 1.718 -10.392 1.00 87.00 302 ILE A CA 1
ATOM 2362 C C . ILE A 1 302 ? 0.281 1.928 -11.799 1.00 87.00 302 ILE A C 1
ATOM 2364 O O . ILE A 1 302 ? 0.974 2.491 -12.647 1.00 87.00 302 ILE A O 1
ATOM 2368 N N . PRO A 1 303 ? -0.989 1.576 -12.085 1.00 86.25 303 PRO A N 1
ATOM 2369 C CA . PRO A 1 303 ? -1.533 1.751 -13.431 1.00 86.25 303 PRO A CA 1
ATOM 2370 C C . PRO A 1 303 ? -1.639 3.222 -13.865 1.00 86.25 303 PRO A C 1
ATOM 2372 O O . PRO A 1 303 ? -1.394 3.518 -15.034 1.00 86.25 303 PRO A O 1
ATOM 2375 N N . ILE A 1 304 ? -1.928 4.153 -12.946 1.00 81.75 304 ILE A N 1
ATOM 2376 C CA . ILE A 1 304 ? -1.911 5.596 -13.243 1.00 81.75 304 ILE A CA 1
ATOM 2377 C C . ILE A 1 304 ? -0.500 6.045 -13.625 1.00 81.75 304 ILE A C 1
ATOM 2379 O O . ILE A 1 304 ? -0.318 6.673 -14.664 1.00 81.75 304 ILE A O 1
ATOM 2383 N N . MET A 1 305 ? 0.508 5.699 -12.824 1.00 83.94 305 MET A N 1
ATOM 2384 C CA . MET A 1 305 ? 1.890 6.093 -13.091 1.00 83.94 305 MET A CA 1
ATOM 2385 C C . MET A 1 305 ? 2.404 5.496 -14.402 1.00 83.94 305 MET A C 1
ATOM 2387 O O . MET A 1 305 ? 3.071 6.184 -15.166 1.00 83.94 305 MET A O 1
ATOM 2391 N N . ARG A 1 306 ? 2.034 4.252 -14.725 1.00 88.81 306 ARG A N 1
ATOM 2392 C CA . ARG A 1 306 ? 2.358 3.647 -16.022 1.00 88.81 306 ARG A CA 1
ATOM 2393 C C . ARG A 1 306 ? 1.797 4.466 -17.186 1.00 88.81 306 ARG A C 1
ATOM 2395 O O . ARG A 1 306 ? 2.520 4.733 -18.142 1.00 88.81 306 ARG A O 1
ATOM 2402 N N . ALA A 1 307 ? 0.529 4.874 -17.101 1.00 85.12 307 ALA A N 1
ATOM 2403 C CA . ALA A 1 307 ? -0.109 5.697 -18.127 1.00 85.12 307 ALA A CA 1
ATOM 2404 C C . ALA A 1 307 ? 0.570 7.071 -18.267 1.00 85.12 307 ALA A C 1
ATOM 2406 O O . ALA A 1 307 ? 0.777 7.540 -19.385 1.00 85.12 307 ALA A O 1
ATOM 2407 N N . LEU A 1 308 ? 0.974 7.681 -17.147 1.00 82.75 308 LEU A N 1
ATOM 2408 C CA . LEU A 1 308 ? 1.726 8.939 -17.142 1.00 82.75 308 LEU A CA 1
ATOM 2409 C C . LEU A 1 308 ? 3.107 8.776 -17.785 1.00 82.75 308 LEU A C 1
ATOM 2411 O O . LEU A 1 308 ? 3.441 9.516 -18.703 1.00 82.75 308 LEU A O 1
ATOM 2415 N N . LEU A 1 309 ? 3.879 7.758 -17.394 1.00 85.50 309 LEU A N 1
ATOM 2416 C CA . LEU A 1 309 ? 5.200 7.487 -17.972 1.00 85.50 309 LEU A CA 1
ATOM 2417 C C . LEU A 1 309 ? 5.129 7.236 -19.483 1.00 85.50 309 LEU A C 1
ATOM 2419 O O . LEU A 1 309 ? 5.984 7.722 -20.227 1.00 85.50 309 LEU A O 1
ATOM 2423 N N . LEU A 1 310 ? 4.105 6.512 -19.947 1.00 87.00 310 LEU A N 1
ATOM 2424 C CA . LEU A 1 310 ? 3.864 6.279 -21.373 1.00 87.00 310 LEU A CA 1
ATOM 2425 C C . LEU A 1 310 ? 3.620 7.586 -22.135 1.00 87.00 310 LEU A C 1
ATOM 2427 O O . LEU A 1 310 ? 4.136 7.745 -23.239 1.00 87.00 310 LEU A O 1
ATOM 2431 N N . LYS A 1 311 ? 2.867 8.521 -21.553 1.00 82.94 311 LYS A N 1
ATOM 2432 C CA . LYS A 1 311 ? 2.555 9.809 -22.180 1.00 82.94 311 LYS A CA 1
ATOM 2433 C C . LYS A 1 311 ? 3.731 10.783 -22.134 1.00 82.94 311 LYS A C 1
ATOM 2435 O O . LYS A 1 311 ? 4.040 11.419 -23.137 1.00 82.94 311 LYS A O 1
ATOM 2440 N N . ASP A 1 312 ? 4.378 10.893 -20.981 1.00 81.00 312 ASP A N 1
ATOM 2441 C CA . ASP A 1 312 ? 5.287 12.000 -20.693 1.00 81.00 312 ASP A CA 1
ATOM 2442 C C . ASP A 1 312 ? 6.731 11.681 -21.083 1.00 81.00 312 ASP A C 1
ATOM 2444 O O . ASP A 1 312 ? 7.474 12.587 -21.447 1.00 81.00 312 ASP A O 1
ATOM 2448 N N . THR A 1 313 ? 7.146 10.408 -21.053 1.00 85.50 313 THR A N 1
ATOM 2449 C CA . THR A 1 313 ? 8.560 10.043 -21.274 1.00 85.50 313 THR A CA 1
ATOM 2450 C C . THR A 1 313 ? 8.829 9.434 -22.650 1.00 85.50 313 THR A C 1
ATOM 2452 O O . THR A 1 313 ? 9.896 9.659 -23.227 1.00 85.50 313 THR A O 1
ATOM 2455 N N . VAL A 1 314 ? 7.867 8.700 -23.225 1.00 88.94 314 VAL A N 1
ATOM 2456 C CA . VAL A 1 314 ? 8.070 7.992 -24.501 1.00 88.94 314 VAL A CA 1
ATOM 2457 C C . VAL A 1 314 ? 8.147 8.951 -25.699 1.00 88.94 314 VAL A C 1
ATOM 2459 O O . VAL A 1 314 ? 9.108 8.841 -26.471 1.00 88.94 314 VAL A O 1
ATOM 2462 N N . PRO A 1 315 ? 7.226 9.922 -25.883 1.00 88.62 315 PRO A N 1
ATOM 2463 C CA . PRO A 1 315 ? 7.301 10.848 -27.013 1.00 88.62 315 PRO A CA 1
ATOM 2464 C C . PRO A 1 315 ? 8.551 11.744 -27.002 1.00 88.62 315 PRO A C 1
ATOM 2466 O O . PRO A 1 315 ? 9.168 11.886 -28.061 1.00 88.62 315 PRO A O 1
ATOM 2469 N N . PRO A 1 316 ? 9.013 12.302 -25.862 1.00 84.31 316 PRO A N 1
ATOM 2470 C CA . PRO A 1 316 ? 10.275 13.040 -25.834 1.00 84.31 316 PRO A CA 1
ATOM 2471 C C . PRO A 1 316 ? 11.491 12.184 -26.187 1.00 84.31 316 PRO A C 1
ATOM 2473 O O . PRO A 1 316 ? 12.377 12.660 -26.898 1.00 84.31 316 PRO A O 1
ATOM 2476 N N . LEU A 1 317 ? 11.530 10.916 -25.761 1.00 86.44 317 LEU A N 1
ATOM 2477 C CA . LEU A 1 317 ? 12.607 9.994 -26.130 1.00 86.44 317 LEU A CA 1
ATOM 2478 C C . LEU A 1 317 ? 12.624 9.727 -27.647 1.00 86.44 317 LEU A C 1
ATOM 2480 O O . LEU A 1 317 ? 13.691 9.732 -28.268 1.00 86.44 317 LEU A O 1
ATOM 2484 N N . GLN A 1 318 ? 11.444 9.566 -28.254 1.00 90.81 318 GLN A N 1
ATOM 2485 C CA . GLN A 1 318 ? 11.266 9.440 -29.705 1.00 90.81 318 GLN A CA 1
ATOM 2486 C C . GLN A 1 318 ? 11.733 10.703 -30.447 1.00 90.81 318 GLN A C 1
ATOM 2488 O O . GLN A 1 318 ? 12.516 10.619 -31.397 1.00 90.81 318 GLN A O 1
ATOM 2493 N N . ALA A 1 319 ? 11.285 11.878 -30.002 1.00 88.50 319 ALA A N 1
ATOM 2494 C CA . ALA A 1 319 ? 11.644 13.160 -30.602 1.00 88.50 319 ALA A CA 1
ATOM 2495 C C . ALA A 1 319 ? 13.153 13.425 -30.499 1.00 88.50 319 ALA A C 1
ATOM 2497 O O . ALA A 1 319 ? 13.778 13.882 -31.460 1.00 88.50 319 ALA A O 1
ATOM 2498 N N . LEU A 1 320 ? 13.769 13.072 -29.366 1.00 88.75 320 LEU A N 1
ATOM 2499 C CA . LEU A 1 320 ? 15.213 13.146 -29.176 1.00 88.75 320 LEU A CA 1
ATOM 2500 C C . LEU A 1 320 ? 15.928 12.241 -30.185 1.00 88.75 320 LEU A C 1
ATOM 2502 O O . LEU A 1 320 ? 16.813 12.725 -30.893 1.00 88.75 320 LEU A O 1
ATOM 2506 N N . ALA A 1 321 ? 15.518 10.977 -30.322 1.00 89.56 321 ALA A N 1
ATOM 2507 C CA . ALA A 1 321 ? 16.101 10.051 -31.295 1.00 89.56 321 ALA A CA 1
ATOM 2508 C C . ALA A 1 321 ? 16.034 10.605 -32.732 1.00 89.56 321 ALA A C 1
ATOM 2510 O O . ALA A 1 321 ? 17.050 10.644 -33.432 1.00 89.56 321 ALA A O 1
ATOM 2511 N N . GLN A 1 322 ? 14.867 11.109 -33.147 1.00 93.94 322 GLN A N 1
ATOM 2512 C CA . GLN A 1 322 ? 14.664 11.732 -34.461 1.00 93.94 322 GLN A CA 1
ATOM 2513 C C . GLN A 1 322 ? 15.545 12.973 -34.650 1.00 93.94 322 GLN A C 1
ATOM 2515 O O . GLN A 1 322 ? 16.214 13.115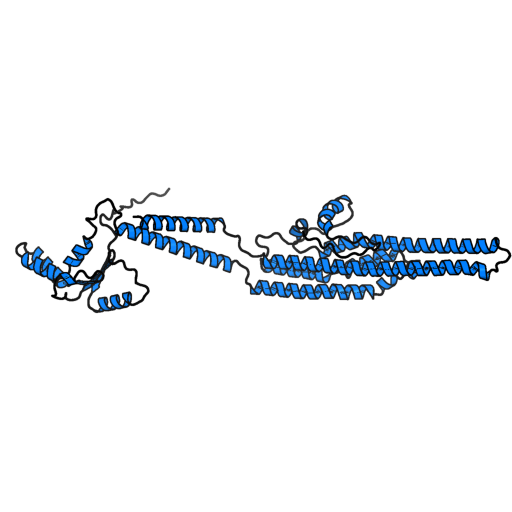 -35.677 1.00 93.94 322 GLN A O 1
ATOM 2520 N N . SER A 1 323 ? 15.615 13.840 -33.637 1.00 94.00 323 SER A N 1
ATOM 2521 C CA . SER A 1 323 ? 16.433 15.053 -33.681 1.00 94.00 323 SER A CA 1
ATOM 2522 C C . SER A 1 323 ? 17.927 14.744 -33.814 1.00 94.00 323 SER A C 1
ATOM 2524 O O . SER A 1 323 ? 18.626 15.421 -34.572 1.00 94.00 323 SER A O 1
ATOM 2526 N N . LEU A 1 324 ? 18.425 13.700 -33.140 1.00 91.31 324 LEU A N 1
ATOM 2527 C CA . LEU A 1 324 ? 19.826 13.290 -33.217 1.00 91.31 324 LEU A CA 1
ATOM 2528 C C . LEU A 1 324 ? 20.169 12.744 -34.604 1.00 91.31 324 LEU A C 1
ATOM 2530 O O . LEU A 1 324 ? 21.205 13.118 -35.159 1.00 91.31 324 LEU A O 1
ATOM 2534 N N . VAL A 1 325 ? 19.297 11.917 -35.190 1.00 93.94 325 VAL A N 1
ATOM 2535 C CA . VAL A 1 325 ? 19.484 11.393 -36.552 1.00 93.94 325 VAL A CA 1
ATOM 2536 C C . VAL A 1 325 ? 19.553 12.549 -37.551 1.00 93.94 325 VAL A C 1
ATOM 2538 O O . VAL A 1 325 ? 20.550 12.677 -38.263 1.00 93.94 325 VAL A O 1
ATOM 2541 N N . ILE A 1 326 ? 18.580 13.465 -37.536 1.00 94.19 326 ILE A N 1
ATOM 2542 C CA . ILE A 1 326 ? 18.568 14.641 -38.425 1.00 94.19 326 ILE A CA 1
ATOM 2543 C C . ILE A 1 326 ? 19.818 15.506 -38.212 1.00 94.19 326 ILE A C 1
ATOM 2545 O O . ILE A 1 326 ? 20.452 15.924 -39.182 1.00 94.19 326 ILE A O 1
ATOM 2549 N N . SER A 1 327 ? 20.217 15.725 -36.956 1.00 92.31 327 SER A N 1
ATOM 2550 C CA . SER A 1 327 ? 21.408 16.513 -36.616 1.00 92.31 327 SER A CA 1
ATOM 2551 C C . SER A 1 327 ? 22.701 15.877 -37.131 1.00 92.31 327 SER A C 1
ATOM 2553 O O . SER A 1 327 ? 23.622 16.583 -37.546 1.00 92.31 327 SER A O 1
ATOM 2555 N N . THR A 1 328 ? 22.800 14.546 -37.129 1.00 92.50 328 THR A N 1
ATOM 2556 C CA . THR A 1 328 ? 23.957 13.870 -37.733 1.00 92.50 328 THR A CA 1
ATOM 2557 C C . THR A 1 328 ? 23.952 13.925 -39.247 1.00 92.50 328 THR A C 1
ATOM 2559 O O . THR A 1 328 ? 25.003 14.198 -39.820 1.00 92.50 328 THR A O 1
ATOM 2562 N N . LEU A 1 329 ? 22.799 13.750 -39.899 1.00 93.06 329 LEU A N 1
ATOM 2563 C CA . LEU A 1 329 ? 22.697 13.878 -41.354 1.00 93.06 329 LEU A CA 1
ATOM 2564 C C . LEU A 1 329 ? 23.054 15.297 -41.812 1.00 93.06 329 LEU A C 1
ATOM 2566 O O . LEU A 1 329 ? 23.774 15.450 -42.797 1.00 93.06 329 LEU A O 1
ATOM 2570 N N . SER A 1 330 ? 22.611 16.327 -41.085 1.00 94.69 330 SER A N 1
ATOM 2571 C CA . SER A 1 330 ? 22.926 17.723 -41.405 1.00 94.69 330 SER A CA 1
ATOM 2572 C C . SER A 1 330 ? 24.398 18.060 -41.166 1.00 94.69 330 SER A C 1
ATOM 2574 O O . SER A 1 330 ? 25.031 18.696 -42.004 1.00 94.69 330 SER A O 1
ATOM 2576 N N . THR A 1 331 ? 24.988 17.589 -40.064 1.00 93.12 331 THR A N 1
ATOM 2577 C CA . THR A 1 331 ? 26.412 17.833 -39.789 1.00 93.12 331 THR A CA 1
ATOM 2578 C C . THR A 1 331 ? 27.299 17.077 -40.779 1.00 93.12 331 THR A C 1
ATOM 2580 O O . THR A 1 331 ? 28.302 17.618 -41.245 1.00 93.12 331 THR A O 1
ATOM 2583 N N . ALA A 1 332 ? 26.923 15.851 -41.153 1.00 92.50 332 ALA A N 1
ATOM 2584 C CA . ALA A 1 332 ? 27.632 15.060 -42.154 1.00 92.50 332 ALA A CA 1
ATOM 2585 C C . ALA A 1 332 ? 27.537 15.683 -43.556 1.00 92.50 332 ALA A C 1
ATOM 2587 O O . ALA A 1 332 ? 28.549 15.750 -44.259 1.00 92.50 332 ALA A O 1
ATOM 2588 N N . SER A 1 333 ? 26.361 16.182 -43.955 1.00 94.44 333 SER A N 1
ATOM 2589 C CA . SER A 1 333 ? 26.172 16.834 -45.257 1.00 94.44 333 SER A CA 1
ATOM 2590 C C . SER A 1 333 ? 26.924 18.161 -45.343 1.00 94.44 333 SER A C 1
ATOM 2592 O O . SER A 1 333 ? 27.631 18.385 -46.323 1.00 94.44 333 SER A O 1
ATOM 2594 N N . LEU A 1 334 ? 26.876 18.989 -44.293 1.00 95.31 334 LEU A N 1
ATOM 2595 C CA . LEU A 1 334 ? 27.660 20.223 -44.195 1.00 95.31 334 LEU A CA 1
ATOM 2596 C C . LEU A 1 334 ? 29.166 19.941 -44.229 1.00 95.31 334 LEU A C 1
ATOM 2598 O O . LEU A 1 334 ? 29.890 20.607 -44.964 1.00 95.31 334 LEU A O 1
ATOM 2602 N N . SER A 1 335 ? 29.639 18.927 -43.496 1.00 94.31 335 SER A N 1
ATOM 2603 C CA . SER A 1 335 ? 31.062 18.550 -43.491 1.00 94.31 335 SER A CA 1
ATOM 2604 C C . SER A 1 335 ? 31.522 18.048 -44.863 1.00 94.31 335 SER A C 1
ATOM 2606 O O . SER A 1 335 ? 32.625 18.366 -45.308 1.00 94.31 335 SER A O 1
ATOM 2608 N N . SER A 1 336 ? 30.659 17.308 -45.565 1.00 93.44 336 SER A N 1
ATOM 2609 C CA . SER A 1 336 ? 30.931 16.813 -46.919 1.00 93.44 336 SER A CA 1
ATOM 2610 C C . SER A 1 336 ? 30.933 17.943 -47.953 1.00 93.44 336 SER A C 1
ATOM 2612 O O . SER A 1 336 ? 31.838 18.016 -48.781 1.00 93.44 336 SER A O 1
ATOM 2614 N N . ALA A 1 337 ? 29.964 18.861 -47.885 1.00 95.56 337 ALA A N 1
ATOM 2615 C CA . ALA A 1 337 ? 29.903 20.033 -48.756 1.00 95.56 337 ALA A CA 1
ATOM 2616 C C . ALA A 1 337 ? 31.115 20.951 -48.545 1.00 95.56 337 ALA A C 1
ATOM 2618 O O . ALA A 1 337 ? 31.721 21.410 -49.509 1.00 95.56 337 ALA A O 1
ATOM 2619 N N . LEU A 1 338 ? 31.512 21.166 -47.289 1.00 93.75 338 LEU A N 1
ATOM 2620 C CA . LEU A 1 338 ? 32.693 21.947 -46.934 1.00 93.75 338 LEU A CA 1
ATOM 2621 C C . LEU A 1 338 ? 33.972 21.292 -47.470 1.00 93.75 338 LEU A C 1
ATOM 2623 O O . LEU A 1 338 ? 34.807 21.984 -48.043 1.00 93.75 338 LEU A O 1
ATOM 2627 N N . SER A 1 339 ? 34.109 19.968 -47.366 1.00 92.94 339 SER A N 1
ATOM 2628 C CA . SER A 1 339 ? 35.231 19.227 -47.960 1.00 92.94 339 SER A CA 1
ATOM 2629 C C . SER A 1 339 ? 35.307 19.399 -49.483 1.00 92.94 339 SER A C 1
ATOM 2631 O O . SER A 1 339 ? 36.378 19.708 -50.009 1.00 92.94 339 SER A O 1
ATOM 2633 N N . ALA A 1 340 ? 34.172 19.298 -50.184 1.00 93.06 340 ALA A N 1
ATOM 2634 C CA . ALA A 1 340 ? 34.106 19.532 -51.626 1.00 93.06 340 ALA A CA 1
ATOM 2635 C C . ALA A 1 340 ? 34.467 20.982 -51.994 1.00 93.06 340 ALA A C 1
ATOM 2637 O O . ALA A 1 340 ? 35.217 21.215 -52.941 1.00 93.06 340 ALA A O 1
ATOM 2638 N N . LEU A 1 341 ? 33.983 21.960 -51.221 1.00 93.75 341 LEU A N 1
ATOM 2639 C CA . LEU A 1 341 ? 34.336 23.366 -51.409 1.00 93.75 341 LEU A CA 1
ATOM 2640 C C . LEU A 1 341 ? 35.830 23.613 -51.177 1.00 93.75 341 LEU A C 1
ATOM 2642 O O . LEU A 1 341 ? 36.444 24.306 -51.982 1.00 93.75 341 LEU A O 1
ATOM 2646 N N . ILE A 1 342 ? 36.439 23.034 -50.136 1.00 91.88 342 ILE A N 1
ATOM 2647 C CA . ILE A 1 342 ? 37.887 23.141 -49.884 1.00 91.88 342 ILE A CA 1
ATOM 2648 C C . ILE A 1 342 ? 38.682 22.577 -51.064 1.00 91.88 342 ILE A C 1
ATOM 2650 O O . ILE A 1 342 ? 39.603 23.236 -51.539 1.00 91.88 342 ILE A O 1
ATOM 2654 N N . TYR A 1 343 ? 38.296 21.402 -51.568 1.00 91.69 343 TYR A N 1
ATOM 2655 C CA . TYR A 1 343 ? 38.946 20.779 -52.721 1.00 91.69 343 TYR A CA 1
ATOM 2656 C C . TYR A 1 343 ? 38.899 21.666 -53.976 1.00 91.69 343 TYR A C 1
ATOM 2658 O O . TYR A 1 343 ? 39.890 21.779 -54.691 1.00 91.69 343 TYR A O 1
ATOM 2666 N N . LEU A 1 344 ? 37.763 22.324 -54.231 1.00 93.25 344 LEU A N 1
ATOM 2667 C CA . LEU A 1 344 ? 37.594 23.199 -55.396 1.00 93.25 344 LEU A CA 1
ATOM 2668 C C . LEU A 1 344 ? 38.235 24.586 -55.226 1.00 93.25 344 LEU A C 1
ATOM 2670 O O . LEU A 1 344 ? 38.607 25.209 -56.217 1.00 93.25 344 LEU A O 1
ATOM 2674 N N . SER A 1 345 ? 38.322 25.096 -53.995 1.00 90.44 345 SER A N 1
ATOM 2675 C CA . SER A 1 345 ? 38.722 26.485 -53.718 1.00 90.44 345 SER A CA 1
ATOM 2676 C C . SER A 1 345 ? 40.206 26.665 -53.411 1.00 90.44 345 SER A C 1
ATOM 2678 O O . SER A 1 345 ? 40.719 27.768 -53.602 1.00 90.44 345 SER A O 1
ATOM 2680 N N . VAL A 1 346 ? 40.907 25.620 -52.957 1.00 88.69 346 VAL A N 1
ATOM 2681 C CA . VAL A 1 346 ? 42.311 25.714 -52.537 1.00 88.69 346 VAL A CA 1
ATOM 2682 C C . VAL A 1 346 ? 43.196 24.816 -53.413 1.00 88.69 346 VAL A C 1
ATOM 2684 O O . VAL A 1 346 ? 43.304 23.620 -53.151 1.00 88.69 346 VAL A O 1
ATOM 2687 N N . PRO A 1 347 ? 43.900 25.377 -54.417 1.00 79.44 347 PRO A N 1
ATOM 2688 C CA . PRO A 1 347 ? 44.713 24.605 -55.365 1.00 79.44 347 PRO A CA 1
ATOM 2689 C C . PRO A 1 347 ? 45.897 23.860 -54.734 1.00 79.44 347 PRO A C 1
ATOM 2691 O O . PRO A 1 347 ? 46.469 22.970 -55.357 1.00 79.44 347 PRO A O 1
ATOM 2694 N N . SER A 1 348 ? 46.307 24.255 -53.526 1.00 83.25 348 SER A N 1
ATOM 2695 C CA . SER A 1 348 ? 47.449 23.683 -52.809 1.00 83.25 348 SER A CA 1
ATOM 2696 C C . SER A 1 348 ? 47.094 22.486 -51.925 1.00 83.25 348 SER A C 1
ATOM 2698 O O . SER A 1 348 ? 48.007 21.863 -51.392 1.00 83.25 348 SER A O 1
ATOM 2700 N N . LEU A 1 349 ? 45.805 22.185 -51.729 1.00 83.25 349 LEU A N 1
ATOM 2701 C CA . LEU A 1 349 ? 45.350 21.073 -50.893 1.00 83.25 349 LEU A CA 1
ATOM 2702 C C . LEU A 1 349 ? 45.118 19.821 -51.738 1.00 83.25 349 LEU A C 1
ATOM 2704 O O . LEU A 1 349 ? 44.481 19.853 -52.791 1.00 83.25 349 LEU A O 1
ATOM 2708 N N . SER A 1 350 ? 45.614 18.689 -51.252 1.00 87.69 350 SER A N 1
ATOM 2709 C CA . SER A 1 350 ? 45.396 17.393 -51.888 1.00 87.69 350 SER A CA 1
ATOM 2710 C C . SER A 1 350 ? 43.974 16.859 -51.651 1.00 87.69 350 SER A C 1
ATOM 2712 O O . SER A 1 350 ? 43.260 17.257 -50.722 1.00 87.69 350 SER A O 1
ATOM 2714 N N . VAL A 1 351 ? 43.561 15.884 -52.472 1.00 86.12 351 VAL A N 1
ATOM 2715 C CA . VAL A 1 351 ? 42.298 15.135 -52.289 1.00 86.12 351 VAL A CA 1
ATOM 2716 C C . VAL A 1 351 ? 42.236 14.495 -50.895 1.00 86.12 351 VAL A C 1
ATOM 2718 O O . VAL A 1 351 ? 41.179 14.447 -50.276 1.00 86.12 351 VAL A O 1
ATOM 2721 N N . VAL A 1 352 ? 43.376 14.029 -50.376 1.00 88.81 352 VAL A N 1
ATOM 2722 C CA . VAL A 1 352 ? 43.460 13.367 -49.066 1.00 88.81 352 VAL A CA 1
ATOM 2723 C C . VAL A 1 352 ? 43.235 14.364 -47.927 1.00 88.81 352 VAL A C 1
ATOM 2725 O O . VAL A 1 352 ? 42.474 14.081 -47.004 1.00 88.81 352 VAL A O 1
ATOM 2728 N N . GLU A 1 353 ? 43.849 15.546 -47.999 1.00 88.50 353 GLU A N 1
ATOM 2729 C CA . GLU A 1 353 ? 43.729 16.576 -46.957 1.00 88.50 353 GLU A CA 1
ATOM 2730 C C . GLU A 1 353 ? 42.332 17.207 -46.926 1.00 88.50 353 GLU A C 1
ATOM 2732 O O . GLU A 1 353 ? 41.775 17.435 -45.853 1.00 88.50 353 GLU A O 1
ATOM 2737 N N . SER A 1 354 ? 41.725 17.429 -48.095 1.00 84.81 354 SER A N 1
ATOM 2738 C CA . SER A 1 354 ? 40.342 17.912 -48.195 1.00 84.81 354 SER A CA 1
ATOM 2739 C C . SER A 1 354 ? 39.330 16.860 -47.721 1.00 84.81 354 SER A C 1
ATOM 2741 O O . SER A 1 354 ? 38.395 17.203 -46.991 1.00 84.81 354 SER A O 1
ATOM 2743 N N . ALA A 1 355 ? 39.530 15.575 -48.038 1.00 87.19 355 ALA A N 1
ATOM 2744 C CA . ALA A 1 355 ? 38.684 14.477 -47.557 1.00 87.19 355 ALA A CA 1
ATOM 2745 C C . ALA A 1 355 ? 38.774 14.263 -46.035 1.00 87.19 355 ALA A C 1
ATOM 2747 O O . ALA A 1 355 ? 37.780 13.891 -45.404 1.00 87.19 355 ALA A O 1
ATOM 2748 N N . ALA A 1 356 ? 39.929 14.544 -45.420 1.00 92.81 356 ALA A N 1
ATOM 2749 C CA . ALA A 1 356 ? 40.111 14.429 -43.973 1.00 92.81 356 ALA A CA 1
ATOM 2750 C C . ALA A 1 356 ? 39.112 15.295 -43.183 1.00 92.81 356 ALA A C 1
ATOM 2752 O O . ALA A 1 356 ? 38.630 14.873 -42.131 1.00 92.81 356 ALA A O 1
ATOM 2753 N N . VAL A 1 357 ? 38.735 16.464 -43.714 1.00 88.75 357 VAL A N 1
ATOM 2754 C CA . VAL A 1 357 ? 37.762 17.371 -43.083 1.00 88.75 357 VAL A CA 1
ATOM 2755 C C . VAL A 1 357 ? 36.357 16.760 -43.043 1.00 88.75 357 VAL A C 1
ATOM 2757 O O . VAL A 1 357 ? 35.694 16.812 -42.005 1.00 88.75 357 VAL A O 1
ATOM 2760 N N . ALA A 1 358 ? 35.919 16.116 -44.132 1.00 91.69 358 ALA A N 1
ATOM 2761 C CA . ALA A 1 358 ? 34.640 15.405 -44.158 1.00 91.69 358 ALA A CA 1
ATOM 2762 C C . ALA A 1 358 ? 34.636 14.229 -43.175 1.00 91.69 358 ALA A C 1
ATOM 2764 O O . ALA A 1 358 ? 33.713 14.103 -42.370 1.00 91.69 358 ALA A O 1
ATOM 2765 N N . ILE A 1 359 ? 35.685 13.397 -43.203 1.00 94.31 359 ILE A N 1
ATOM 2766 C CA . ILE A 1 359 ? 35.808 12.231 -42.316 1.00 94.31 359 ILE A CA 1
ATOM 2767 C C . ILE A 1 359 ? 35.777 12.677 -40.852 1.00 94.31 359 ILE A C 1
ATOM 2769 O O . ILE A 1 359 ? 35.038 12.107 -40.050 1.00 94.31 359 ILE A O 1
ATOM 2773 N N . PHE A 1 360 ? 36.525 13.726 -40.505 1.00 92.94 360 PHE A N 1
ATOM 2774 C CA . PHE A 1 360 ? 36.551 14.255 -39.147 1.00 92.94 360 PHE A CA 1
ATOM 2775 C C . PHE A 1 360 ? 35.174 14.758 -38.699 1.00 92.94 360 PHE A C 1
ATOM 2777 O O . PHE A 1 360 ? 34.721 14.396 -37.615 1.00 92.94 360 PHE A O 1
ATOM 2784 N N . GLY A 1 361 ? 34.474 15.531 -39.535 1.00 91.06 361 GLY A N 1
ATOM 2785 C CA . GLY A 1 361 ? 33.130 16.024 -39.219 1.00 91.06 361 GLY A CA 1
ATOM 2786 C C . GLY A 1 361 ? 32.105 14.901 -39.020 1.00 91.06 361 GLY A C 1
ATOM 2787 O O . GLY A 1 361 ? 31.303 14.939 -38.080 1.00 91.06 361 GLY A O 1
ATOM 2788 N N . VAL A 1 362 ? 32.169 13.848 -39.842 1.00 93.31 362 VAL A N 1
ATOM 2789 C CA . VAL A 1 362 ? 31.307 12.662 -39.711 1.00 93.31 362 VAL A CA 1
ATOM 2790 C C . VAL A 1 362 ? 31.611 11.896 -38.422 1.00 93.31 362 VAL A C 1
ATOM 2792 O O . VAL A 1 362 ? 30.702 11.634 -37.638 1.00 93.31 362 VAL A O 1
ATOM 2795 N N . VAL A 1 363 ? 32.880 11.581 -38.151 1.00 94.06 363 VAL A N 1
ATOM 2796 C CA . VAL A 1 363 ? 33.273 10.824 -36.949 1.00 94.06 363 VAL A CA 1
ATOM 2797 C C . VAL A 1 363 ? 32.968 11.614 -35.676 1.00 94.06 363 VAL A C 1
ATOM 2799 O O . VAL A 1 363 ? 32.446 11.058 -34.707 1.00 94.06 363 VAL A O 1
ATOM 2802 N N . TRP A 1 364 ? 33.249 12.918 -35.675 1.00 92.56 364 TRP A N 1
ATOM 2803 C CA . TRP A 1 364 ? 32.977 13.787 -34.535 1.00 92.56 364 TRP A CA 1
ATOM 2804 C C . TRP A 1 364 ? 31.475 13.909 -34.255 1.00 92.56 364 TRP A C 1
ATOM 2806 O O . TRP A 1 364 ? 31.055 13.756 -33.105 1.00 92.56 364 TRP A O 1
ATOM 2816 N N . SER A 1 365 ? 30.654 14.120 -35.290 1.00 92.31 365 SER A N 1
ATOM 2817 C CA . SER A 1 365 ? 29.196 14.204 -35.131 1.00 92.31 365 SER A CA 1
ATOM 2818 C C . SER A 1 365 ? 28.586 12.878 -34.673 1.00 92.31 365 SER A C 1
ATOM 2820 O O . SER A 1 365 ? 27.791 12.881 -33.734 1.00 92.31 365 SER A O 1
ATOM 2822 N N . MET A 1 366 ? 29.013 11.742 -35.237 1.00 92.31 366 MET A N 1
ATOM 2823 C CA . MET A 1 366 ? 28.570 10.417 -34.792 1.00 92.31 366 MET A CA 1
ATOM 2824 C C . MET A 1 366 ? 28.914 10.161 -33.328 1.00 92.31 366 MET A C 1
ATOM 2826 O O . MET A 1 366 ? 28.038 9.756 -32.570 1.00 92.31 366 MET A O 1
ATOM 2830 N N . ARG A 1 367 ? 30.157 10.433 -32.908 1.00 93.75 367 ARG A N 1
ATOM 2831 C CA . ARG A 1 367 ? 30.577 10.227 -31.517 1.00 93.75 367 ARG A CA 1
ATOM 2832 C C . ARG A 1 367 ? 29.799 11.121 -30.556 1.00 93.75 367 ARG A C 1
ATOM 2834 O O . ARG A 1 367 ? 29.338 10.652 -29.522 1.00 93.75 367 ARG A O 1
ATOM 2841 N N . ARG A 1 368 ? 29.631 12.402 -30.893 1.00 91.81 368 ARG A N 1
ATOM 2842 C CA . ARG A 1 368 ? 28.891 13.356 -30.057 1.00 91.81 368 ARG A CA 1
ATOM 2843 C C . ARG A 1 368 ? 27.431 12.943 -29.880 1.00 91.81 368 ARG A C 1
ATOM 2845 O O . ARG A 1 368 ? 26.909 13.034 -28.773 1.00 91.81 368 ARG A O 1
ATOM 2852 N N . MET A 1 369 ? 26.769 12.523 -30.955 1.00 91.50 369 MET A N 1
ATOM 2853 C CA . MET A 1 369 ? 25.359 12.137 -30.883 1.00 91.50 369 MET A CA 1
ATOM 2854 C C . MET A 1 369 ? 25.166 10.749 -30.269 1.00 91.50 369 MET A C 1
ATOM 2856 O O . MET A 1 369 ? 24.186 10.554 -29.560 1.00 91.50 369 MET A O 1
ATOM 2860 N N . GLN A 1 370 ? 26.127 9.833 -30.435 1.00 93.81 370 GLN A N 1
ATOM 2861 C CA . GLN A 1 370 ? 26.150 8.562 -29.710 1.00 93.81 370 GLN A CA 1
ATOM 2862 C C . GLN A 1 370 ? 26.151 8.784 -28.197 1.00 93.81 370 GLN A C 1
ATOM 2864 O O . GLN A 1 370 ? 25.302 8.225 -27.511 1.00 93.81 370 GLN A O 1
ATOM 2869 N N . VAL A 1 371 ? 27.064 9.624 -27.696 1.00 93.31 371 VAL A N 1
ATOM 2870 C CA . VAL A 1 371 ? 27.163 9.926 -26.259 1.00 93.31 371 VAL A CA 1
ATOM 2871 C C . VAL A 1 371 ? 25.847 10.509 -25.747 1.00 93.31 371 VAL A C 1
ATOM 2873 O O . VAL A 1 371 ? 25.294 10.005 -24.780 1.00 93.31 371 VAL A O 1
ATOM 2876 N N . ARG A 1 372 ? 25.273 11.486 -26.461 1.00 92.06 372 ARG A N 1
ATOM 2877 C CA . ARG A 1 372 ? 23.972 12.076 -26.097 1.00 92.06 372 ARG A CA 1
ATOM 2878 C C . ARG A 1 372 ? 22.831 11.061 -26.067 1.00 92.06 372 ARG A C 1
ATOM 2880 O O . ARG A 1 372 ? 21.927 11.178 -25.248 1.00 92.06 372 ARG A O 1
ATOM 2887 N N . TRP A 1 373 ? 22.839 10.097 -26.983 1.00 93.50 373 TRP A N 1
ATOM 2888 C CA . TRP A 1 373 ? 21.825 9.049 -27.028 1.00 93.50 373 TRP A CA 1
ATOM 2889 C C . TRP A 1 373 ? 21.970 8.046 -25.881 1.00 93.50 373 TRP A C 1
ATOM 2891 O O . TRP A 1 373 ? 20.975 7.624 -25.296 1.00 93.50 373 TRP A O 1
ATOM 2901 N N . GLU A 1 374 ? 23.202 7.651 -25.564 1.00 92.31 374 GLU A N 1
ATOM 2902 C CA . GLU A 1 374 ? 23.492 6.752 -24.445 1.00 92.31 374 GLU A CA 1
ATOM 2903 C C . GLU A 1 374 ? 23.134 7.416 -23.109 1.00 92.31 374 GLU A C 1
ATOM 2905 O O . GLU A 1 374 ? 22.402 6.813 -22.328 1.00 92.31 374 GLU A O 1
ATOM 2910 N N . GLU A 1 375 ? 23.498 8.689 -22.921 1.00 90.94 375 GLU A N 1
ATOM 2911 C CA . GLU A 1 375 ? 23.094 9.501 -21.763 1.00 90.94 375 GLU A CA 1
ATOM 2912 C C . GLU A 1 375 ? 21.566 9.592 -21.627 1.00 90.94 375 GLU A C 1
ATOM 2914 O O . GLU A 1 375 ? 21.028 9.390 -20.541 1.00 90.94 375 GLU A O 1
ATOM 2919 N N . ALA A 1 376 ? 20.842 9.848 -22.724 1.00 89.06 376 ALA A N 1
ATOM 2920 C CA . ALA A 1 376 ? 19.379 9.914 -22.703 1.00 89.06 376 ALA A CA 1
ATOM 2921 C C . ALA A 1 376 ? 18.737 8.569 -22.327 1.00 89.06 376 ALA A C 1
ATOM 2923 O O . ALA A 1 376 ? 17.758 8.533 -21.583 1.00 89.06 376 ALA A O 1
ATOM 2924 N N . ARG A 1 377 ? 19.296 7.452 -22.813 1.00 90.69 377 ARG A N 1
ATOM 2925 C CA . ARG A 1 377 ? 18.826 6.109 -22.450 1.00 90.69 377 ARG A CA 1
ATOM 2926 C C . ARG A 1 377 ? 19.067 5.811 -20.978 1.00 90.69 377 ARG A C 1
ATOM 2928 O O . ARG A 1 377 ? 18.152 5.324 -20.328 1.00 90.69 377 ARG A O 1
ATOM 2935 N N . GLU A 1 378 ? 20.257 6.093 -20.460 1.00 89.81 378 GLU A N 1
ATOM 2936 C CA . GLU A 1 378 ? 20.582 5.878 -19.044 1.00 89.81 378 GLU A CA 1
ATOM 2937 C C . GLU A 1 378 ? 19.729 6.764 -18.126 1.00 89.81 378 GLU A C 1
ATOM 2939 O O . GLU A 1 378 ? 19.201 6.284 -17.122 1.00 89.81 378 GLU A O 1
ATOM 2944 N N . ALA A 1 379 ? 19.510 8.027 -18.504 1.00 86.75 379 ALA A N 1
ATOM 2945 C CA . ALA A 1 379 ? 18.638 8.938 -17.769 1.00 86.75 379 ALA A CA 1
ATOM 2946 C C . ALA A 1 379 ? 17.194 8.414 -17.702 1.00 86.75 379 ALA A C 1
ATOM 2948 O O . ALA A 1 379 ? 16.616 8.351 -16.619 1.00 86.75 379 ALA A O 1
ATOM 2949 N N . TRP A 1 380 ? 16.644 7.965 -18.833 1.00 89.62 380 TRP A N 1
ATOM 2950 C CA . TRP A 1 380 ? 15.292 7.402 -18.900 1.00 89.62 380 TRP A CA 1
ATOM 2951 C C . TRP A 1 380 ? 15.152 6.103 -18.088 1.00 89.62 380 TRP A C 1
ATOM 2953 O O . TRP A 1 380 ? 14.154 5.893 -17.399 1.00 89.62 380 TRP A O 1
ATOM 2963 N N . GLN A 1 381 ? 16.176 5.241 -18.108 1.00 92.00 381 GLN A N 1
ATOM 2964 C CA . GLN A 1 381 ? 16.222 4.043 -17.261 1.00 92.00 381 GLN A CA 1
ATOM 2965 C C . GLN A 1 381 ? 16.18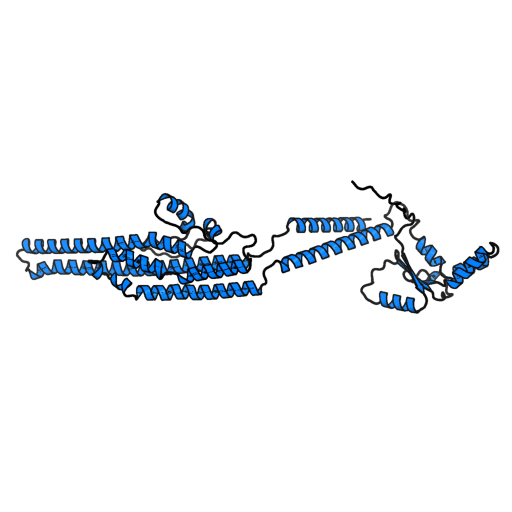4 4.397 -15.771 1.00 92.00 381 GLN A C 1
ATOM 2967 O O . GLN A 1 381 ? 15.455 3.762 -15.001 1.00 92.00 381 GLN A O 1
ATOM 2972 N N . GLY A 1 382 ? 16.962 5.405 -15.367 1.00 88.56 382 GLY A N 1
ATOM 2973 C CA . GLY A 1 382 ? 16.967 5.917 -14.001 1.00 88.56 382 GLY A CA 1
ATOM 2974 C C . GLY A 1 382 ? 15.601 6.466 -13.599 1.00 88.56 382 GLY A C 1
ATOM 2975 O O . GLY A 1 382 ? 15.063 6.068 -12.569 1.00 88.56 382 GLY A O 1
ATOM 2976 N N . GLU A 1 383 ? 15.004 7.303 -14.445 1.00 87.81 383 GLU A N 1
ATOM 2977 C CA . GLU A 1 383 ? 13.699 7.926 -14.208 1.00 87.81 383 GLU A CA 1
ATOM 2978 C C . GLU A 1 383 ? 12.594 6.890 -13.963 1.00 87.81 383 GLU A C 1
ATOM 2980 O O . GLU A 1 383 ? 11.942 6.917 -12.921 1.00 87.81 383 GLU A O 1
ATOM 2985 N N . ILE A 1 384 ? 12.444 5.904 -14.850 1.00 91.19 384 ILE A N 1
ATOM 2986 C CA . ILE A 1 384 ? 11.421 4.852 -14.711 1.00 91.19 384 ILE A CA 1
ATOM 2987 C C . ILE A 1 384 ? 11.630 4.004 -13.457 1.00 91.19 384 ILE A C 1
ATOM 2989 O O . ILE A 1 384 ? 10.662 3.552 -12.833 1.00 91.19 384 ILE A O 1
ATOM 2993 N N . THR A 1 385 ? 12.889 3.771 -13.089 1.00 91.94 385 THR A N 1
ATOM 2994 C CA . THR A 1 385 ? 13.222 3.011 -11.885 1.00 91.94 385 THR A CA 1
ATOM 2995 C C . THR A 1 385 ? 12.841 3.796 -10.630 1.00 91.94 385 THR A C 1
ATOM 2997 O O . THR A 1 385 ? 12.244 3.227 -9.715 1.00 91.94 385 THR A O 1
ATOM 3000 N N . GLU A 1 386 ? 13.141 5.095 -10.574 1.00 88.88 386 GLU A N 1
ATOM 3001 C CA . GLU A 1 386 ? 12.780 5.932 -9.427 1.00 88.88 386 GLU A CA 1
ATOM 3002 C C . GLU A 1 386 ? 11.269 6.153 -9.322 1.00 88.88 386 GLU A C 1
ATOM 3004 O O . GLU A 1 386 ? 10.711 6.025 -8.231 1.00 88.88 386 GLU A O 1
ATOM 3009 N N . GLU A 1 387 ? 10.578 6.410 -10.435 1.00 84.06 387 GLU A N 1
ATOM 3010 C CA . GLU A 1 387 ? 9.115 6.536 -10.438 1.00 84.06 387 GLU A CA 1
ATOM 3011 C C . GLU A 1 387 ? 8.428 5.219 -10.050 1.00 84.06 387 GLU A C 1
ATOM 3013 O O . GLU A 1 387 ? 7.454 5.225 -9.294 1.00 84.06 387 GLU A O 1
ATOM 3018 N N . GLY A 1 388 ? 8.994 4.073 -10.445 1.00 89.44 388 GLY A N 1
ATOM 3019 C CA . GLY A 1 388 ? 8.556 2.760 -9.968 1.00 89.44 388 GLY A CA 1
ATOM 3020 C C . GLY A 1 388 ? 8.672 2.616 -8.452 1.00 89.44 388 GLY A C 1
ATOM 3021 O O . GLY A 1 388 ? 7.714 2.219 -7.789 1.00 89.44 388 GLY A O 1
ATOM 3022 N N . ARG A 1 389 ? 9.814 2.997 -7.865 1.00 91.44 389 ARG A N 1
ATOM 3023 C CA . ARG A 1 389 ? 10.002 2.941 -6.403 1.00 91.44 389 ARG A CA 1
ATOM 3024 C C . ARG A 1 389 ? 9.035 3.858 -5.660 1.00 91.44 389 ARG A C 1
ATOM 3026 O O . ARG A 1 389 ? 8.515 3.461 -4.619 1.00 91.44 389 ARG A O 1
ATOM 3033 N N . LYS A 1 390 ? 8.780 5.059 -6.187 1.00 87.50 390 LYS A N 1
ATOM 3034 C CA . LYS A 1 390 ? 7.816 6.007 -5.607 1.00 87.50 390 LYS A CA 1
ATOM 3035 C C . LYS A 1 390 ? 6.392 5.451 -5.642 1.00 87.50 390 LYS A C 1
ATOM 3037 O O . LYS A 1 390 ? 5.708 5.501 -4.622 1.00 87.50 390 LYS A O 1
ATOM 3042 N N . ALA A 1 391 ? 5.964 4.891 -6.776 1.00 85.81 391 ALA A N 1
ATOM 3043 C CA . ALA A 1 391 ? 4.633 4.303 -6.925 1.00 85.81 391 ALA A CA 1
ATOM 3044 C C . ALA A 1 391 ? 4.409 3.119 -5.966 1.00 85.81 391 ALA A C 1
ATOM 3046 O O . ALA A 1 391 ? 3.346 3.018 -5.346 1.00 85.81 391 ALA A O 1
ATOM 3047 N N . LEU A 1 392 ? 5.422 2.262 -5.794 1.00 90.69 392 LEU A N 1
ATOM 3048 C CA . LEU A 1 392 ? 5.380 1.157 -4.833 1.00 90.69 392 LEU A CA 1
ATOM 3049 C C . LEU A 1 392 ? 5.260 1.650 -3.395 1.00 90.69 392 LEU A C 1
ATOM 3051 O O . LEU A 1 392 ? 4.348 1.230 -2.689 1.00 90.69 392 LEU A O 1
ATOM 3055 N N . LYS A 1 393 ? 6.124 2.588 -2.993 1.00 88.06 393 LYS A N 1
ATOM 3056 C CA . LYS A 1 393 ? 6.110 3.140 -1.637 1.00 88.06 393 LYS A CA 1
ATOM 3057 C C . LYS A 1 393 ? 4.775 3.796 -1.297 1.00 88.06 393 LYS A C 1
ATOM 3059 O O . LYS A 1 393 ? 4.241 3.571 -0.222 1.00 88.06 393 LYS A O 1
ATOM 3064 N N . TYR A 1 394 ? 4.207 4.566 -2.223 1.00 83.81 394 TYR A N 1
ATOM 3065 C CA . TYR A 1 394 ? 2.897 5.173 -2.001 1.00 83.81 394 TYR A CA 1
ATOM 3066 C C . TYR A 1 394 ? 1.810 4.109 -1.800 1.00 83.81 394 TYR A C 1
ATOM 3068 O O . TYR A 1 394 ? 0.962 4.238 -0.921 1.00 83.81 394 TYR A O 1
ATOM 3076 N N . THR A 1 395 ? 1.828 3.053 -2.617 1.00 85.88 395 THR A N 1
ATOM 3077 C CA . THR A 1 395 ? 0.862 1.952 -2.504 1.00 85.88 395 THR A CA 1
ATOM 3078 C C . THR A 1 395 ? 1.005 1.235 -1.159 1.00 85.88 395 THR A C 1
ATOM 3080 O O . THR A 1 395 ? 0.001 0.935 -0.517 1.00 85.88 395 THR A O 1
ATOM 3083 N N . GLU A 1 396 ? 2.241 1.002 -0.711 1.00 89.06 396 GLU A N 1
ATOM 3084 C CA . GLU A 1 396 ? 2.545 0.423 0.600 1.00 89.06 396 GLU A CA 1
ATOM 3085 C C . GLU A 1 396 ? 2.031 1.302 1.744 1.00 89.06 396 GLU A C 1
ATOM 3087 O O . GLU A 1 396 ? 1.299 0.813 2.604 1.00 89.06 396 GLU A O 1
ATOM 3092 N N . ASP A 1 397 ? 2.370 2.593 1.728 1.00 84.50 397 ASP A N 1
ATOM 3093 C CA . ASP A 1 397 ? 1.980 3.555 2.759 1.00 84.50 397 ASP A CA 1
ATOM 3094 C C . ASP A 1 397 ? 0.450 3.647 2.874 1.00 84.50 397 ASP A C 1
ATOM 3096 O O . ASP A 1 397 ? -0.087 3.591 3.982 1.00 84.50 397 ASP A O 1
ATOM 3100 N N . LEU A 1 398 ? -0.256 3.692 1.739 1.00 83.31 398 LEU A N 1
ATOM 3101 C CA . LEU A 1 398 ? -1.719 3.735 1.698 1.00 83.31 398 LEU A CA 1
ATOM 3102 C C . LEU A 1 398 ? -2.344 2.469 2.296 1.00 83.31 398 LEU A C 1
ATOM 3104 O O . LEU A 1 398 ? -3.260 2.542 3.114 1.00 83.31 398 LEU A O 1
ATOM 3108 N N . VAL A 1 399 ? -1.848 1.288 1.920 1.00 85.56 399 VAL A N 1
ATOM 3109 C CA . VAL A 1 399 ? -2.361 0.023 2.463 1.00 85.56 399 VAL A CA 1
ATOM 3110 C C . VAL A 1 399 ? -2.046 -0.095 3.956 1.00 85.56 399 VAL A C 1
ATOM 3112 O O . VAL A 1 399 ? -2.902 -0.510 4.739 1.00 85.56 399 VAL A O 1
ATOM 3115 N N . ALA A 1 400 ? -0.849 0.310 4.381 1.00 85.88 400 ALA A N 1
ATOM 3116 C CA . ALA A 1 400 ? -0.461 0.319 5.786 1.00 85.88 400 ALA A CA 1
ATOM 3117 C C . ALA A 1 400 ? -1.323 1.283 6.619 1.00 85.88 400 ALA A C 1
ATOM 3119 O O . ALA A 1 400 ? -1.654 0.974 7.766 1.00 85.88 400 ALA A O 1
ATOM 3120 N N . GLU A 1 401 ? -1.702 2.434 6.063 1.00 83.94 401 GLU A N 1
ATOM 3121 C CA . GLU A 1 401 ? -2.611 3.389 6.698 1.00 83.94 401 GLU A CA 1
ATOM 3122 C C . GLU A 1 401 ? -4.011 2.795 6.902 1.00 83.94 401 GLU A C 1
ATOM 3124 O O . GLU A 1 401 ? -4.557 2.887 8.006 1.00 83.94 401 GLU A O 1
ATOM 3129 N N . ILE A 1 402 ? -4.548 2.098 5.897 1.00 84.12 402 ILE A N 1
ATOM 3130 C CA . ILE A 1 402 ? -5.842 1.404 5.996 1.00 84.12 402 ILE A CA 1
ATOM 3131 C C . ILE A 1 402 ? -5.802 0.312 7.064 1.00 84.12 402 ILE A C 1
ATOM 3133 O O . ILE A 1 402 ? -6.742 0.163 7.834 1.00 84.12 402 ILE A O 1
ATOM 3137 N N . VAL A 1 403 ? -4.713 -0.450 7.179 1.00 86.25 403 VAL A N 1
ATOM 3138 C CA . VAL A 1 403 ? -4.612 -1.489 8.221 1.00 86.25 403 VAL A CA 1
ATOM 3139 C C . VAL A 1 403 ? -4.541 -0.884 9.630 1.00 86.25 403 VAL A C 1
ATOM 3141 O O . VAL A 1 403 ? -5.020 -1.484 10.597 1.00 86.25 403 VAL A O 1
ATOM 3144 N N . LYS A 1 404 ? -3.943 0.305 9.769 1.00 82.25 404 LYS A N 1
ATOM 3145 C CA . LYS A 1 404 ? -3.847 1.009 11.055 1.00 82.25 404 LYS A CA 1
ATOM 3146 C C . LYS A 1 404 ? -5.192 1.593 11.478 1.00 82.25 404 LYS A C 1
ATOM 3148 O O . LYS A 1 404 ? -5.613 1.368 12.613 1.00 82.25 404 LYS A O 1
ATOM 3153 N N . THR A 1 405 ? -5.840 2.323 10.576 1.00 77.38 405 THR A N 1
ATOM 3154 C CA . THR A 1 405 ? -7.054 3.104 10.862 1.00 77.38 405 THR A CA 1
ATOM 3155 C C . THR A 1 405 ? -8.344 2.309 10.653 1.00 77.38 405 THR A C 1
ATOM 3157 O O . THR A 1 405 ? -9.338 2.563 11.325 1.00 77.38 405 THR A O 1
ATOM 3160 N N . GLY A 1 406 ? -8.327 1.318 9.764 1.00 74.81 406 GLY A N 1
ATOM 3161 C CA . GLY A 1 406 ? -9.495 0.543 9.368 1.00 74.81 406 GLY A CA 1
ATOM 3162 C C . GLY A 1 406 ? -10.015 -0.398 10.449 1.00 74.81 406 GLY A C 1
ATOM 3163 O O . GLY A 1 406 ? -9.295 -0.839 11.357 1.00 74.81 406 GLY A O 1
ATOM 3164 N N . GLY A 1 407 ? -11.304 -0.721 10.335 1.00 70.81 407 GLY A N 1
ATOM 3165 C CA . GLY A 1 407 ? -12.011 -1.616 11.252 1.00 70.81 407 GLY A CA 1
ATOM 3166 C C . GLY A 1 407 ? -12.040 -1.139 12.705 1.00 70.81 407 GLY A C 1
ATOM 3167 O O . GLY A 1 407 ? -12.132 -1.975 13.608 1.00 70.81 407 GLY A O 1
ATOM 3168 N N . GLN A 1 408 ? -11.902 0.170 12.932 1.00 68.56 408 GLN A N 1
ATOM 3169 C CA . GLN A 1 408 ? -12.280 0.784 14.198 1.00 68.56 408 GLN A CA 1
ATOM 3170 C C . GLN A 1 408 ? -13.809 0.943 14.226 1.00 68.56 408 GLN A C 1
ATOM 3172 O O . GLN A 1 408 ? -14.393 1.343 13.217 1.00 68.56 408 GLN A O 1
ATOM 3177 N N . PRO A 1 409 ? -14.474 0.571 15.330 1.00 65.56 409 PRO A N 1
ATOM 3178 C CA . PRO A 1 409 ? -15.901 0.819 15.487 1.00 65.56 409 PRO A CA 1
ATOM 3179 C C . PRO A 1 409 ? -16.192 2.322 15.489 1.00 65.56 409 PRO A C 1
ATOM 3181 O O . PRO A 1 409 ? -15.372 3.108 15.959 1.00 65.56 409 PRO A O 1
ATOM 3184 N N . ASP A 1 410 ? -17.373 2.697 14.993 1.00 65.38 410 ASP A N 1
ATOM 3185 C CA . ASP A 1 410 ? -17.874 4.072 15.072 1.00 65.38 410 ASP A CA 1
ATOM 3186 C C . ASP A 1 410 ? -17.874 4.519 16.543 1.00 65.38 410 ASP A C 1
ATOM 3188 O O . ASP A 1 410 ? -18.436 3.831 17.410 1.00 65.38 410 ASP A O 1
ATOM 3192 N N . GLU A 1 411 ? -17.203 5.633 16.842 1.00 65.75 411 GLU A N 1
ATOM 3193 C CA . GLU A 1 411 ? -17.188 6.181 18.196 1.00 65.75 411 GLU A CA 1
ATOM 3194 C C . GLU A 1 411 ? -18.610 6.630 18.561 1.00 65.75 411 GLU A C 1
ATOM 3196 O O . GLU A 1 411 ? -19.198 7.499 17.922 1.00 65.75 411 GLU A O 1
ATOM 3201 N N . ASP A 1 412 ? -19.184 6.032 19.608 1.00 70.75 412 ASP A N 1
ATOM 3202 C CA . ASP A 1 412 ? -20.485 6.432 20.156 1.00 70.75 412 ASP A CA 1
ATOM 3203 C C . ASP A 1 412 ? -20.317 7.680 21.029 1.00 70.75 412 ASP A C 1
ATOM 3205 O O . ASP A 1 412 ? -20.341 7.619 22.261 1.00 70.75 412 ASP A O 1
ATOM 3209 N N . VAL A 1 413 ? -20.069 8.810 20.364 1.00 75.75 413 VAL A N 1
ATOM 3210 C CA . VAL A 1 413 ? -19.835 10.112 21.003 1.00 75.75 413 VAL A CA 1
ATOM 3211 C C . VAL A 1 413 ? -21.031 10.507 21.878 1.00 75.75 413 VAL A C 1
ATOM 3213 O O . VAL A 1 413 ? -20.851 10.936 23.018 1.00 75.75 413 VAL A O 1
ATOM 3216 N N . ASP A 1 414 ? -22.252 10.274 21.390 1.00 78.19 414 ASP A N 1
ATOM 3217 C CA . ASP A 1 414 ? -23.496 10.588 22.101 1.00 78.19 414 ASP A CA 1
ATOM 3218 C C . ASP A 1 414 ? -23.672 9.748 23.377 1.00 78.19 414 ASP A C 1
ATOM 3220 O O . ASP A 1 414 ? -24.089 10.265 24.417 1.00 78.19 414 ASP A O 1
ATOM 3224 N N . GLY A 1 415 ? -23.364 8.448 23.328 1.00 80.94 415 GLY A N 1
ATOM 3225 C CA . GLY A 1 415 ? -23.448 7.569 24.494 1.00 80.94 415 GLY A CA 1
ATOM 3226 C C . GLY A 1 415 ? -22.402 7.891 25.561 1.00 80.94 415 GLY A C 1
ATOM 3227 O O . GLY A 1 415 ? -22.716 7.873 26.754 1.00 80.94 415 GLY A O 1
ATOM 3228 N N . VAL A 1 416 ? -21.174 8.233 25.152 1.00 84.44 416 VAL A N 1
ATOM 3229 C CA . VAL A 1 416 ? -20.110 8.665 26.077 1.00 84.44 416 VAL A CA 1
ATOM 3230 C C . VAL A 1 416 ? -20.513 9.945 26.806 1.00 84.44 416 VAL A C 1
ATOM 3232 O O . VAL A 1 416 ? -20.366 10.027 28.028 1.00 84.44 416 VAL A O 1
ATOM 3235 N N . GLU A 1 417 ? -21.079 10.913 26.085 1.00 87.44 417 GLU A N 1
ATOM 3236 C CA . GLU A 1 417 ? -21.497 12.185 26.672 1.00 87.44 417 GLU A CA 1
ATOM 3237 C C . GLU A 1 417 ? -22.636 11.996 27.685 1.00 87.44 417 GLU A C 1
ATOM 3239 O O . GLU A 1 417 ? -22.554 12.490 28.810 1.00 87.44 417 GLU A O 1
ATOM 3244 N N . ARG A 1 418 ? -23.646 11.175 27.367 1.00 86.81 418 ARG A N 1
ATOM 3245 C CA . ARG A 1 418 ? -24.743 10.867 28.305 1.00 86.81 418 ARG A CA 1
ATOM 3246 C C . ARG A 1 418 ? -24.261 10.190 29.589 1.00 86.81 418 ARG A C 1
ATOM 3248 O O . ARG A 1 418 ? -24.738 10.522 30.675 1.00 86.81 418 ARG A O 1
ATOM 3255 N N . ARG A 1 419 ? -23.312 9.250 29.498 1.00 88.25 419 ARG A N 1
ATOM 3256 C CA . ARG A 1 419 ? -22.745 8.583 30.686 1.00 88.25 419 ARG A CA 1
ATOM 3257 C C . ARG A 1 419 ? -21.882 9.534 31.519 1.00 88.25 419 ARG A C 1
ATOM 3259 O O . ARG A 1 419 ? -21.893 9.450 32.750 1.00 88.25 419 ARG A O 1
ATOM 3266 N N . ARG A 1 420 ? -21.193 10.485 30.879 1.00 89.88 420 ARG A N 1
ATOM 3267 C CA . ARG A 1 420 ? -20.471 11.571 31.560 1.00 89.88 420 ARG A CA 1
ATOM 3268 C C . ARG A 1 420 ? -21.429 12.481 32.330 1.00 89.88 420 ARG A C 1
ATOM 3270 O O . ARG A 1 420 ? -21.237 12.678 33.530 1.00 89.88 420 ARG A O 1
ATOM 3277 N N . GLU A 1 421 ? -22.495 12.950 31.686 1.00 92.06 421 GLU A N 1
ATOM 3278 C CA . GLU A 1 421 ? -23.537 13.769 32.321 1.00 92.06 421 GLU A CA 1
ATOM 3279 C C . GLU A 1 421 ? -24.190 13.053 33.514 1.00 92.06 421 GLU A C 1
ATOM 3281 O O . GLU A 1 421 ? -24.423 13.663 34.563 1.00 92.06 421 GLU A O 1
ATOM 3286 N N . ALA A 1 422 ? -24.445 11.745 33.389 1.00 90.12 422 ALA A N 1
ATOM 3287 C CA . ALA A 1 422 ? -25.001 10.930 34.466 1.00 90.12 422 ALA A CA 1
ATOM 3288 C C . ALA A 1 422 ? -24.063 10.858 35.686 1.00 90.12 422 ALA A C 1
ATOM 3290 O O . ALA A 1 422 ? -24.517 11.049 36.817 1.00 90.12 422 ALA A O 1
ATOM 3291 N N . ARG A 1 423 ? -22.749 10.670 35.482 1.00 91.25 423 ARG A N 1
ATOM 3292 C CA . ARG A 1 423 ? -21.753 10.712 36.574 1.00 91.25 423 ARG A CA 1
ATOM 3293 C C . ARG A 1 423 ? -21.685 12.080 37.242 1.00 91.25 423 ARG A C 1
ATOM 3295 O O . ARG A 1 423 ? -21.666 12.164 38.468 1.00 91.25 423 ARG A O 1
ATOM 3302 N N . GLU A 1 424 ? -21.693 13.153 36.456 1.00 93.50 424 GLU A N 1
ATOM 3303 C CA . GLU A 1 424 ? -21.696 14.521 36.982 1.00 93.50 424 GLU A CA 1
ATOM 3304 C C . GLU A 1 424 ? -22.971 14.816 37.791 1.00 93.50 424 GLU A C 1
ATOM 3306 O O . GLU A 1 424 ? -22.932 15.518 38.804 1.00 93.50 424 GLU A O 1
ATOM 3311 N N . ALA A 1 425 ? -24.124 14.275 37.387 1.00 91.75 425 ALA A N 1
ATOM 3312 C CA . ALA A 1 425 ? -25.355 14.357 38.169 1.00 91.75 425 ALA A CA 1
ATOM 3313 C C . ALA A 1 425 ? -25.243 13.600 39.505 1.00 91.75 425 ALA A C 1
ATOM 3315 O O . ALA A 1 425 ? -25.563 14.175 40.546 1.00 91.75 425 ALA A O 1
ATOM 3316 N N . VAL A 1 426 ? -24.736 12.361 39.500 1.00 91.81 426 VAL A N 1
ATOM 3317 C CA . VAL A 1 426 ? -24.515 11.564 40.723 1.00 91.81 426 VAL A CA 1
ATOM 3318 C C . VAL A 1 426 ? -23.579 12.287 41.694 1.00 91.81 426 VAL A C 1
ATOM 3320 O O . VAL A 1 426 ? -23.890 12.411 42.881 1.00 91.81 426 VAL A O 1
ATOM 3323 N N . GLN A 1 427 ? -22.472 12.829 41.185 1.00 91.00 427 GLN A N 1
ATOM 3324 C CA . GLN A 1 427 ? -21.482 13.548 41.983 1.00 91.00 427 GLN A CA 1
ATOM 3325 C C . GLN A 1 427 ? -22.072 14.807 42.635 1.00 91.00 427 GLN A C 1
ATOM 3327 O O . GLN A 1 427 ? -21.916 15.006 43.840 1.00 91.00 427 GLN A O 1
ATOM 3332 N N . ARG A 1 428 ? -22.839 15.606 41.881 1.00 91.25 428 ARG A N 1
ATOM 3333 C CA . ARG A 1 428 ? -23.530 16.790 42.421 1.00 91.25 428 ARG A CA 1
ATOM 3334 C C . ARG A 1 428 ? -24.488 16.437 43.555 1.00 91.25 428 ARG A C 1
ATOM 3336 O O . ARG A 1 428 ? -24.534 17.140 44.562 1.00 91.25 428 ARG A O 1
ATOM 3343 N N . VAL A 1 429 ? -25.248 15.348 43.423 1.00 89.50 429 VAL A N 1
ATOM 3344 C CA . VAL A 1 429 ? -26.160 14.912 44.493 1.00 89.50 429 VAL A CA 1
ATOM 3345 C C . VAL A 1 429 ? -25.372 14.461 45.727 1.00 89.50 429 VAL A C 1
ATOM 3347 O O . VAL A 1 429 ? -25.759 14.807 46.843 1.00 89.50 429 VAL A O 1
ATOM 3350 N N . ARG A 1 430 ? -24.244 13.756 45.558 1.00 87.94 430 ARG A N 1
ATOM 3351 C CA . ARG A 1 430 ? -23.370 13.371 46.681 1.00 87.94 430 ARG A CA 1
ATOM 3352 C C . ARG A 1 430 ? -22.806 14.585 47.419 1.00 87.94 430 ARG A C 1
ATOM 3354 O O . ARG A 1 430 ? -22.847 14.604 48.646 1.00 87.94 430 ARG A O 1
ATOM 3361 N N . GLU A 1 431 ? -22.340 15.600 46.701 1.00 88.62 431 GLU A N 1
ATOM 3362 C CA . GLU A 1 431 ? -21.826 16.845 47.291 1.00 88.62 431 GLU A CA 1
ATOM 3363 C C . GLU A 1 431 ? -22.914 17.581 48.083 1.00 88.62 431 GLU A C 1
ATOM 3365 O O . GLU A 1 431 ? -22.714 17.937 49.245 1.00 88.62 431 GLU A O 1
ATOM 3370 N N . LEU A 1 432 ? -24.115 17.720 47.514 1.00 86.38 432 LEU A N 1
ATOM 3371 C CA . LEU A 1 432 ? -25.253 18.323 48.213 1.00 86.38 432 LEU A CA 1
ATOM 3372 C C . LEU A 1 432 ? -25.641 17.541 49.479 1.00 86.38 432 LEU A C 1
ATOM 3374 O O . LEU A 1 432 ? -25.959 18.151 50.497 1.00 86.38 432 LEU A O 1
ATOM 3378 N N . LEU A 1 433 ? -25.567 16.206 49.453 1.00 83.38 433 LEU A N 1
ATOM 3379 C CA . LEU A 1 433 ? -25.822 15.349 50.619 1.00 83.38 433 LEU A CA 1
ATOM 3380 C C . LEU A 1 433 ? -24.730 15.412 51.697 1.00 83.38 433 LEU A C 1
ATOM 3382 O O . LEU A 1 433 ? -24.994 15.024 52.837 1.00 83.38 433 LEU A O 1
ATOM 3386 N N . GLN A 1 434 ? -23.513 15.848 51.367 1.00 78.94 434 GLN A N 1
ATOM 3387 C CA . GLN A 1 434 ? -22.454 16.092 52.353 1.00 78.94 434 GLN A CA 1
ATOM 3388 C C . GLN A 1 434 ? -22.652 17.428 53.077 1.00 78.94 434 GLN A C 1
ATOM 3390 O O . GLN A 1 434 ? -22.278 17.556 54.241 1.00 78.94 434 GLN A O 1
ATOM 3395 N N . HIS A 1 435 ? -23.274 18.403 52.409 1.00 71.31 435 HIS A N 1
ATOM 3396 C CA . HIS A 1 435 ? -23.597 19.715 52.972 1.00 71.31 435 HIS A CA 1
ATOM 3397 C C . HIS A 1 435 ? -24.928 19.758 53.754 1.00 71.31 435 HIS A C 1
ATOM 3399 O O . HIS A 1 435 ? -25.224 20.778 54.381 1.00 71.31 435 HIS A O 1
ATOM 3405 N N . LEU A 1 436 ? -25.700 18.661 53.743 1.00 63.06 436 LEU A N 1
ATOM 3406 C CA . LEU A 1 436 ? -26.969 18.448 54.462 1.00 63.06 436 LEU A CA 1
ATOM 3407 C C . LEU A 1 436 ? -26.809 17.450 55.621 1.00 63.06 436 LEU A C 1
ATOM 3409 O O . LEU A 1 436 ? -27.297 17.780 56.729 1.00 63.06 436 LEU A O 1
#

pLDDT: mean 77.58, std 18.86, range [27.97, 97.25]

Secondary structure (DSSP, 8-state):
-------------S-TT-EEEEEEHHHHHHHHHHHHHSGGGTT--TTTEEEEEESPPP-S-GGGGG-SSEEEE-HHHHHHHHHHHHH-GGGHHHHHHHHHHTTHHHHHHHHHTTSS--TTS--HHHHHHHHHHHHHHHHHHHHHHHHHHHHHHHHSPPHHHHHHHHHHHHHHHHHHHHHHHHHHHHHHHSTTGGGG-HHHHHHHTTHHHHHHHHHHHHTSSHHHHHHHHHHHHHHHHTTTTTTS--HHHHTTT--------------SSPP--GGGHHHHHHHHHHSS---PPPP-SS--HHHHHHHHHHHHTHHHHHHHHHHHHHHHHHHHHHHHHHHHHHHHH-TTS-HHHHHHHHHHHHHHHHHHHHHHHHHHHHHHHHHHHHHHHHHHHHHHHHHHHHHHHTTPPPP-HHHHHHHHHHHHHHHHHHHHHH--

InterPro domains:
  IPR056196 Mmc1, C-terminal domain [PF23868] (167-389)

Organism: NCBI:txid574789

Foldseek 3Di:
DDDDDPPPPPPPPAQPQAEEAEAEDPVSVVVVVVVVVPPPPPPDQLLRYEYEYQDQADPDDPVVQPPSHYHYFNPPLQVVLVVQCVVDVVCVVSNVVSCVRGSVVSVVVSSCPQVPDDPPDDRVSVLVVLVVVLVVLVVVLVVVVVVVVVVQVVLFQDPVLLVVLLVLLVVLLVVQLVLLVVLLVCLCVDPLVVCLALVNLLPPLVSQLVSQLCSLPPRQRPVSVVSQVVSLVSCVVSQQCVVHQFQLVCVQPDDDDDDDPDDDDDDPQDDDDSNCPNVVVVVVVVVPPQPQDDRDSTHRLSVNLSSVCSPRPSVVLSVLSVVLSVQLVVQLVVQVVQLVCCPVPPPPDDNVRSVVSSVCSNVVSSVVSSVVNVVSVVVSSVNSSVSSNVSSVVSSVSSNVSSVNTSRDDPPPVSVVVSVVSVVVSVVVVVVSVVD

Radius of gyration: 48.5 Å; Cα contacts (8 Å, |Δi|>4): 367; chains: 1; bounding box: 105×48×142 Å

Nearest PDB structures (foldseek):
  8iyj-assembly1_R4  TM=1.195E-01  e=2.174E+00  Mus musculus

Sequence (436 aa):
MPSEGSGRVTLVTYPVHKAIVVGDGLESGIAYGRYTADATSQNIPPEVVKVAIGIPAPQDTVEDRLSKGVTAVDLEVAAKALAKFRESIANSVAYEHGWYSSGLPAITEWLADGLNQQASKLKPAVKYLILSTLDDIETKITEEDAERLNQLVASTIPQHTRTSILDSLRIWAEHAHTELRDQLEGAFAGKNWRKIAWWKLFWRVDDVSMVASEVLERRWLVDAEKGSIYITGRLEEAGLFKGQTRPGEEVLTKSPEKPLQDAGFTSPVSPFKWREVAQYKAALVEDGEVHIPDPRPWPMQIPIMRALLLKDTVPPLQALAQSLVISTLSTASLSSALSALIYLSVPSLSVVESAAVAIFGVVWSMRRMQVRWEEAREAWQGEITEEGRKALKYTEDLVAEIVKTGGQPDEDVDGVERRREAREAVQRVRELLQHL